Protein 1NSW (pdb70)

CATH classification: 3.40.30.10

Solvent-accessible surface area: 19352 Å² total; per-residue (Å²): 102,28,70,95,10,50,37,104,70,1,70,134,42,8,112,33,120,30,38,12,1,0,1,0,56,0,44,32,5,21,26,1,131,106,0,20,76,28,1,84,98,9,2,124,64,31,72,123,63,4,62,0,0,35,0,12,8,32,121,7,79,127,4,16,84,108,35,19,7,14,1,1,2,0,1,1,1,1,82,58,21,173,56,80,74,64,6,5,21,90,3,55,124,138,72,0,57,65,43,1,55,60,8,26,185,109,38,78,106,4,49,35,105,67,3,132,149,27,16,136,10,157,41,28,12,0,0,1,0,62,0,50,3,2,0,16,4,97,69,3,40,82,38,0,85,93,0,4,126,60,31,64,148,93,6,58,1,0,25,0,22,0,22,128,11,45,124,6,0,53,100,14,3,1,36,41,12,8,0,0,0,4,2,79,61,30,72,18,56,70,13,6,84,0,70,15,57,46,127,102,0,51,72,79,4,56,106,23,32,174,93,48,80,98,1,52,52,100,48,0,82,141,15,1,106,16,158,34,31,7,1,0,1,0,55,0,54,19,4,42,29,2,145,122,2,21,80,25,0,93,106,10,2,116,74,14,72,115,62,11,48,1,0,28,0,13,10,44,129,8,82,106,0,18,75,104,47,23,3,22,1,0,3,0,4,2,4,2,101,64,14,179,65,70,74,63,8,6,17,86,12,56,128,140,78,0,45,69,42,3,41,116,27,30,198,94,78,58,103,1,47,38,100,54,16,156,156,27,9,134,31,154,38,33,10,0,0,4,0,69,1,36,6,2,2,18,12,148,81,4,35,78,33,3,91,98,2,5,153,67,24,74,110,79,8,41,2,0,47,0,24,0,18,130,8,51,121,10,0,34,108,23,2,1,40,36,12,9,0,0,0,6,4,84,61,28,105,23,47,77,16,4,82,1,87,1,57,101,143,94,0,50,66,67,4,52,113,18,31,185

Foldseek 3Di:
DAAEDALVRPQVVLQDQAKEKEWEAAPVDDLSVVCPVQVVVVCVVQVVLYHYYYYYCVRHVVVCVVVVPDAPGKIFIGGNSHTDDIDGTRAHNVRCCVVVVPSSD/DAAEDALVCVQVVQQADAKEKEWEAEPVDPLVVVCPVQVVVLCVVQVRLHHYYYYHCVHHVPVCVVVVPDDPGKIFMGHNSHTDDIDDRRDGSVVVCVVCVPSSD/DAAEDALVCVLVCLLPPAKEKEWEAEPVDDLSVVCVVLVVVVCVVQVVHYHYYYYYCVRHVVVCVVVVPPAPGKIFMHGNSHTDDMDHTHAHNVRCCVRCVVSRD/DFEEDALVCLQVVQAADAKEKEWEAEPVDDLVVVCVVLVVVVCVVQVPLYHYYYYHCVHHVPVCVVVPPDDPTKIFMGHNSHTDDIDRRRDHNVRVCVVVVVSSD

InterPro domains:
  IPR005746 Thioredoxin [PIRSF000077] (3-102)
  IPR005746 Thioredoxin [TIGR01068] (6-102)
  IPR013766 Thioredoxin domain [PF00085] (2-101)
  IPR013766 Thioredoxin domain [PS51352] (1-105)
  IPR017937 Thioredoxin, conserved site [PS00194] (21-39)
  IPR036249 Thioredoxin-like superfamily [SSF52833] (3-104)

Radius of gyration: 23.19 Å; Cα contacts (8 Å, |Δi|>4): 820; chains: 4; bounding box: 56×46×70 Å

B-factor: mean 24.86, std 9.64, range [7.65, 56.16]

Nearest PDB structures (foldseek):
  1nw2-assembly2_F  TM=9.747E-01  e=7.896E-21  Alicyclobacillus acidocaldarius
  1nsw-assembly1_D  TM=9.763E-01  e=1.750E-20  Alicyclobacillus acidocaldarius
  1quw-assembly1_A  TM=9.307E-01  e=1.049E-19  Alicyclobacillus acidocaldarius
  6h1y-assembly2_B  TM=9.676E-01  e=6.476E-14  Escherichia coli K-12
  3tco-assembly3_C  TM=9.467E-01  e=2.840E-12  Saccharolobus solfataricus

Secondary structure (DSSP, 8-state):
--EEE-TTTHHHHHSSSS-EEEEEE-TT-HHHHHHHHHHHHHHHHSTTT-EEEEEETTT-HHHHHHTT--SSSEEEEEETTEEEEEEES---HHHHHHHTTTTT-/--EEE-TTTHHHHT-SSS-EEEEEE-TT-HHHHHHHHHHHHHHHHHTTT-EEEEEETTT-HHHHHHTT--SSSEEEEEETTEEEEEEES---HHHHHHHTHHHH-/--EEE-TTTHHHHHT-SS-EEEEEE-TT-HHHHHHHHHHHHHHHTTTTT-EEEEEETTT-HHHHHHTT--SSSEEEEEETTEEEEEEES---HHHHHHHHGGG--/--EEE-TTTHHHHTSSSS-EEEEEE-TT-HHHHHHHHHHHHHHHHTTTT-EEEEEETTT-HHHHHHTT--SSSEEEEEETTEEEEEEES---HHHHHHHTHHHH-

Organism: Alicyclobacillus acidocaldarius subsp. acidocaldarius (NCBI:txid1388)

Sequence (420 aa):
ATMTLTDANFQQAIQGDGPVLVDFWAAWCGPCRMMAPVLEEFAEAHADKVTVAKLNVDENPETTSQFGIMSIPTLILFKGGRPVKQLIGYQPKEQLEAQLADVLQATMTLTDANFQQAIQGDGPVLVDFWAAWCGPCRMMAPVLEEFAEAHADKVTVAKLNVDENPETTSQFGIMSIPTLILFKGGRPVKQLIGYQPKEQLEAQLADVLQATMTLTDANFQQAIQGDGPVLVDFWAAWCGPCRMMAPVLEEFAEAHADKVTVAKLNVDENPETTSQFGIMSIPTLILFKGGRPVKQLIGYQPKEQLEAQLADVLQATMTLTDANFQQAIQGDGPVLVDFWAAWCGPCRMMAPVLEEFAEAHADKVTVAKLNVDENPETTSQFGIMSIPTLILFKGGRPVKQLIGYQPKEQLEAQLADVLQ

Structure (mmCIF, N/CA/C/O backbone):
data_1NSW
#
_entry.id   1NSW
#
_cell.length_a   46.73
_cell.length_b   73.89
_cell.length_c   54.91
_cell.angle_alpha   90.00
_cell.angle_beta   103.79
_cell.angle_gamma   90.00
#
_symmetry.space_group_name_H-M   'P 1 21 1'
#
loop_
_entity.id
_entity.type
_entity.pdbx_description
1 polymer THIOREDOXIN
2 water water
#
loop_
_atom_site.group_PDB
_atom_site.id
_atom_site.type_symbol
_atom_site.label_atom_id
_atom_site.label_alt_id
_atom_site.label_comp_id
_atom_site.label_asym_id
_atom_site.label_entity_id
_atom_site.label_seq_id
_atom_site.pdbx_PDB_ins_code
_atom_site.Cartn_x
_atom_site.Cartn_y
_atom_site.Cartn_z
_atom_site.occupancy
_atom_site.B_iso_or_equiv
_atom_site.auth_seq_id
_atom_site.auth_comp_id
_atom_site.auth_asym_id
_atom_site.auth_atom_id
_atom_site.pdbx_PDB_model_num
ATOM 1 N N . ALA A 1 1 ? 18.610 47.104 51.209 1.00 35.86 1 ALA A N 1
ATOM 2 C CA . ALA A 1 1 ? 17.313 46.856 51.890 1.00 38.78 1 ALA A CA 1
ATOM 3 C C . ALA A 1 1 ? 16.466 46.043 50.924 1.00 39.39 1 ALA A C 1
ATOM 4 O O . ALA A 1 1 ? 15.243 46.028 50.980 1.00 42.91 1 ALA A O 1
ATOM 6 N N . THR A 1 2 ? 17.180 45.340 50.063 1.00 38.98 2 THR A N 1
ATOM 7 C CA . THR A 1 2 ? 16.613 44.535 49.006 1.00 37.57 2 THR A CA 1
ATOM 8 C C . THR A 1 2 ? 16.105 45.469 47.962 1.00 38.24 2 THR A C 1
ATOM 9 O O . THR A 1 2 ? 14.914 45.767 47.870 1.00 42.79 2 THR A O 1
ATOM 13 N N . MET A 1 3 ? 17.043 45.978 47.188 1.00 35.40 3 MET A N 1
ATOM 14 C CA . MET A 1 3 ? 16.677 46.828 46.094 1.00 33.50 3 MET A CA 1
ATOM 15 C C . MET A 1 3 ? 16.378 45.770 45.024 1.00 30.47 3 MET A C 1
ATOM 16 O O . MET A 1 3 ? 16.841 44.627 45.111 1.00 31.90 3 MET A O 1
ATOM 21 N N . THR A 1 4 ? 15.582 46.147 44.039 1.00 27.85 4 THR A N 1
ATOM 22 C CA . THR A 1 4 ? 15.168 45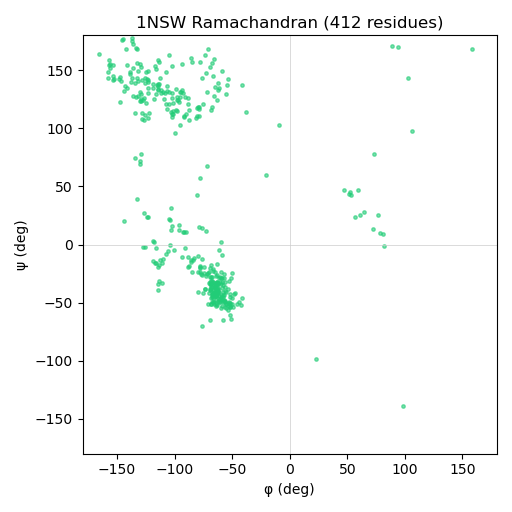.269 42.956 1.00 24.72 4 THR A CA 1
ATOM 23 C C . THR A 1 4 ? 16.026 45.507 41.720 1.00 22.98 4 THR A C 1
ATOM 24 O O . THR A 1 4 ? 16.271 46.652 41.348 1.00 19.87 4 THR A O 1
ATOM 28 N N . LEU A 1 5 ? 16.498 44.434 41.092 1.00 18.98 5 LEU A N 1
ATOM 29 C CA . LEU A 1 5 ? 17.285 44.568 39.863 1.00 18.72 5 LEU A CA 1
ATOM 30 C C . LEU A 1 5 ? 16.485 43.941 38.725 1.00 16.67 5 LEU A C 1
ATOM 31 O O . LEU A 1 5 ? 15.590 43.139 38.967 1.00 18.78 5 LEU A O 1
ATOM 36 N N . THR A 1 6 ? 16.797 44.326 37.492 1.00 16.65 6 THR A N 1
ATOM 37 C CA . THR A 1 6 ? 16.110 43.807 36.311 1.00 17.33 6 THR A CA 1
ATOM 38 C C . THR A 1 6 ? 17.141 43.521 35.254 1.00 16.66 6 THR A C 1
ATOM 39 O O . THR A 1 6 ? 18.317 43.833 35.426 1.00 15.03 6 THR A O 1
ATOM 43 N N . ASP A 1 7 ? 16.687 42.948 34.148 1.00 15.80 7 ASP A N 1
ATOM 44 C CA . ASP A 1 7 ? 17.570 42.661 33.034 1.00 17.68 7 ASP A CA 1
ATOM 45 C C . ASP A 1 7 ? 18.171 43.972 32.518 1.00 17.89 7 ASP A C 1
ATOM 46 O O . ASP A 1 7 ? 19.272 43.975 31.983 1.00 20.13 7 ASP A O 1
ATOM 51 N N . ALA A 1 8 ? 17.473 45.093 32.676 1.00 15.45 8 ALA A N 1
ATOM 52 C CA . ALA A 1 8 ? 18.045 46.351 32.178 1.00 18.80 8 ALA A CA 1
ATOM 53 C C . ALA A 1 8 ? 19.135 46.992 33.050 1.00 17.25 8 ALA A C 1
ATOM 54 O O . ALA A 1 8 ? 19.898 47.821 32.566 1.00 20.81 8 ALA A O 1
ATOM 56 N N . ASN A 1 9 ? 19.235 46.616 34.321 1.00 16.47 9 ASN A N 1
ATOM 57 C CA . ASN A 1 9 ? 20.256 47.227 35.171 1.00 16.08 9 ASN A CA 1
ATOM 58 C C . ASN A 1 9 ? 21.149 46.216 35.909 1.00 17.78 9 ASN A C 1
ATOM 59 O O . ASN A 1 9 ? 22.097 46.599 36.593 1.00 17.76 9 ASN A O 1
ATOM 64 N N . PHE A 1 10 ? 20.881 44.926 35.738 1.00 16.51 10 PHE A N 1
ATOM 65 C CA . PHE A 1 10 ? 21.654 43.911 36.450 1.00 15.27 10 PHE A CA 1
ATOM 66 C C . PHE A 1 10 ? 23.163 43.950 36.269 1.00 14.69 10 PHE A C 1
ATOM 67 O O . PHE A 1 10 ? 23.915 43.983 37.237 1.00 14.35 10 PHE A O 1
ATOM 75 N N . GLN A 1 11 ? 23.593 43.922 35.012 1.00 16.02 11 GLN A N 1
ATOM 76 C CA . GLN A 1 11 ? 25.009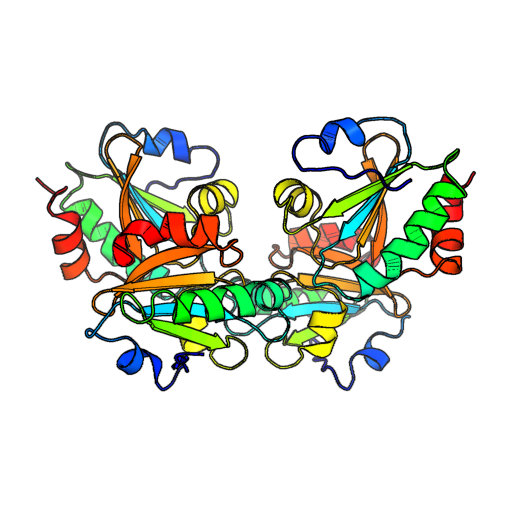 43.909 34.677 1.00 19.11 11 GLN A CA 1
ATOM 77 C C . GLN A 1 11 ? 25.860 44.973 35.357 1.00 20.28 11 GLN A C 1
ATOM 78 O O . GLN A 1 11 ? 26.897 44.643 35.934 1.00 17.67 11 GLN A O 1
ATOM 84 N N . GLN A 1 12 ? 25.461 46.242 35.296 1.00 18.08 12 GLN A N 1
ATOM 85 C CA . GLN A 1 12 ? 26.291 47.259 35.938 1.00 21.74 12 GLN A CA 1
ATOM 86 C C . GLN A 1 12 ? 26.111 47.300 37.420 1.00 19.96 12 GLN A C 1
ATOM 87 O O . GLN A 1 12 ? 26.949 47.845 38.130 1.00 23.04 12 GLN A O 1
ATOM 93 N N . ALA A 1 13 ? 25.007 46.741 37.894 1.00 17.42 13 ALA A N 1
ATOM 94 C CA . ALA A 1 13 ? 24.777 46.714 39.319 1.00 20.00 13 ALA A CA 1
ATOM 95 C C . ALA A 1 13 ? 25.862 45.841 39.929 1.00 22.77 13 ALA A C 1
ATOM 96 O O . ALA A 1 13 ? 26.454 46.195 40.940 1.00 24.56 13 ALA A O 1
ATOM 98 N N . ILE A 1 14 ? 26.128 44.701 39.300 1.00 20.96 14 ILE A N 1
ATOM 99 C CA . ILE A 1 14 ? 27.130 43.780 39.819 1.00 25.34 14 ILE A CA 1
ATOM 100 C C . ILE A 1 14 ? 28.539 44.052 39.320 1.00 26.66 14 ILE A C 1
ATOM 101 O O . ILE A 1 14 ? 29.497 43.573 39.918 1.00 29.64 14 ILE A O 1
ATOM 106 N N . GLN A 1 15 ? 28.668 44.788 38.215 1.00 31.39 15 GLN A N 1
ATOM 107 C CA . GLN A 1 15 ? 29.974 45.125 37.638 1.00 37.91 15 GLN A CA 1
ATOM 108 C C . GLN A 1 15 ? 30.603 46.141 38.553 1.00 42.10 15 GLN A C 1
ATOM 109 O O . GLN A 1 15 ? 30.775 47.326 38.208 1.00 45.24 15 GLN A O 1
ATOM 115 N N . GLY A 1 16 ? 30.949 45.698 39.753 1.00 44.59 16 GLY A N 1
ATOM 116 C CA . GLY A 1 16 ? 31.553 46.567 40.738 1.00 46.71 16 GLY A CA 1
ATOM 117 C C . GLY A 1 16 ? 32.154 45.739 41.842 1.00 48.75 16 GLY A C 1
ATOM 118 O O . GLY A 1 16 ? 31.849 44.557 41.986 1.00 48.08 16 GLY A O 1
ATOM 119 N N . ASP A 1 17 ? 33.021 46.364 42.626 1.00 49.55 17 ASP A N 1
ATOM 120 C CA . ASP A 1 17 ? 33.667 45.664 43.720 1.00 49.82 17 ASP A CA 1
ATOM 121 C C . ASP A 1 17 ? 32.578 45.272 44.715 1.00 49.52 17 ASP A C 1
ATOM 122 O O . ASP A 1 17 ? 32.594 44.177 45.289 1.00 49.16 17 ASP A O 1
ATOM 127 N N . GLY A 1 18 ? 31.620 46.180 44.872 1.00 48.28 18 GLY A N 1
ATOM 128 C CA . GLY A 1 18 ? 30.520 45.995 45.793 1.00 46.12 18 GLY A CA 1
ATOM 129 C C . GLY A 1 18 ? 29.957 44.595 45.915 1.00 42.25 18 GLY A C 1
ATOM 130 O O . GLY A 1 18 ? 29.393 44.078 44.948 1.00 44.92 18 GLY A O 1
ATOM 131 N N . PRO A 1 19 ? 30.102 43.953 47.096 1.00 36.43 19 PRO A N 1
ATOM 132 C CA . PRO A 1 19 ? 29.593 42.596 47.339 1.00 31.26 19 PRO A CA 1
ATOM 133 C C . PRO A 1 19 ? 28.077 42.679 47.212 1.00 26.00 19 PRO A C 1
ATOM 134 O O . PRO A 1 19 ? 27.433 43.475 47.896 1.00 22.74 19 PRO A O 1
ATOM 138 N N . VAL A 1 20 ? 27.503 41.864 46.338 1.00 23.43 20 VAL A N 1
ATOM 139 C CA . VAL A 1 20 ? 26.068 41.902 46.145 1.00 20.31 20 VAL A CA 1
ATOM 140 C C . VAL A 1 20 ? 25.465 40.515 46.245 1.00 18.05 20 VAL A C 1
ATOM 141 O O . VAL A 1 20 ? 25.878 39.619 45.538 1.00 18.10 20 VAL A O 1
ATOM 145 N N . LEU A 1 21 ? 24.502 40.341 47.137 1.00 15.79 21 LEU A N 1
ATOM 146 C CA . LEU A 1 21 ? 23.833 39.046 47.285 1.00 14.40 21 LEU A CA 1
ATOM 147 C C . LEU A 1 21 ? 22.525 39.155 46.506 1.00 12.92 21 LEU A C 1
ATOM 148 O O . LEU A 1 21 ? 21.658 39.939 46.861 1.00 19.12 21 LEU A O 1
ATOM 153 N N . VAL A 1 22 ? 22.391 38.352 45.454 1.00 13.99 22 VAL A N 1
ATOM 154 C CA . VAL A 1 22 ? 21.221 38.378 44.597 1.00 14.48 22 VAL A CA 1
ATOM 155 C C . VAL A 1 22 ? 20.258 37.232 44.872 1.00 13.38 22 VAL A C 1
ATOM 156 O O . VAL A 1 22 ? 20.650 36.072 44.839 1.00 14.20 22 VAL A O 1
ATOM 160 N N . ASP A 1 23 ? 19.001 37.577 45.113 1.00 9.48 23 ASP A N 1
ATOM 161 C CA . ASP A 1 23 ? 17.957 36.586 45.409 1.00 12.76 23 ASP A CA 1
ATOM 162 C C . ASP A 1 23 ? 17.094 36.367 44.158 1.00 14.27 23 ASP A C 1
ATOM 163 O O . ASP A 1 23 ? 16.373 37.264 43.737 1.00 12.91 23 ASP A O 1
ATOM 168 N N . PHE A 1 24 ? 17.234 35.187 43.556 1.00 13.47 24 PHE A N 1
ATOM 169 C CA . PHE A 1 24 ? 16.499 34.775 42.363 1.00 13.13 24 PHE A CA 1
ATOM 170 C C . PHE A 1 24 ? 15.212 34.154 42.894 1.00 15.93 24 PHE A C 1
ATOM 171 O O . PHE A 1 24 ? 15.251 33.115 43.561 1.00 15.49 24 PHE A O 1
ATOM 179 N N . TRP A 1 25 ? 14.086 34.791 42.571 1.00 13.02 25 TRP A N 1
ATOM 180 C CA . TRP A 1 25 ? 12.782 34.379 43.077 1.00 15.12 25 TRP A CA 1
ATOM 181 C C . TRP A 1 25 ? 11.620 34.576 42.099 1.00 13.36 25 TRP A C 1
ATOM 182 O O . TRP A 1 25 ? 11.771 35.116 41.004 1.00 16.35 25 TRP A O 1
ATOM 193 N N . ALA A 1 26 ? 10.449 34.125 42.524 1.00 12.14 26 ALA A N 1
ATOM 194 C CA . ALA A 1 26 ? 9.224 34.282 41.754 1.00 15.33 26 ALA A CA 1
ATOM 195 C C . ALA A 1 26 ? 8.089 34.201 42.767 1.00 15.99 26 ALA A C 1
ATOM 196 O O . ALA A 1 26 ? 8.220 33.550 43.815 1.00 16.04 26 ALA A O 1
ATOM 198 N N . ALA A 1 27 ? 6.976 34.854 42.453 1.00 15.74 27 ALA A N 1
ATOM 199 C CA . ALA A 1 27 ? 5.847 34.877 43.366 1.00 17.68 27 ALA A CA 1
ATOM 200 C C . ALA A 1 27 ? 5.222 33.499 43.605 1.00 18.28 27 ALA A C 1
ATOM 201 O O . ALA A 1 27 ? 4.656 33.249 44.669 1.00 18.25 27 ALA A O 1
ATOM 203 N N . TRP A 1 28 ? 5.348 32.596 42.634 1.00 16.67 28 TRP A N 1
ATOM 204 C CA . TRP A 1 28 ? 4.757 31.267 42.771 1.00 15.05 28 TRP A CA 1
ATOM 205 C C . TRP A 1 28 ? 5.554 30.301 43.620 1.00 17.42 28 TRP A C 1
ATOM 206 O O . TRP A 1 28 ? 5.082 29.217 43.953 1.00 15.37 28 TRP A O 1
ATOM 217 N N . CYS A 1 29 ? 6.773 30.692 43.961 1.00 16.89 29 CYS A N 1
ATOM 218 C CA . CYS A 1 29 ? 7.667 29.836 44.723 1.00 15.86 29 CYS A CA 1
ATOM 219 C C . CYS A 1 29 ? 7.534 30.072 46.235 1.00 18.39 29 CYS A C 1
ATOM 220 O O . CYS A 1 29 ? 7.912 31.130 46.731 1.00 17.22 29 CYS A O 1
ATOM 223 N N . GLY A 1 30 ? 6.969 29.092 46.951 1.00 16.21 30 GLY A N 1
ATOM 224 C CA . GLY A 1 30 ? 6.780 29.223 48.389 1.00 16.34 30 GLY A CA 1
ATOM 225 C C . GLY A 1 30 ? 8.036 29.511 49.209 1.00 14.74 30 GLY A C 1
ATOM 226 O O . GLY A 1 30 ? 8.071 30.477 49.977 1.00 17.47 30 GLY A O 1
ATOM 227 N N . PRO A 1 31 ? 9.082 28.690 49.077 1.00 16.15 31 PRO A N 1
ATOM 228 C CA . PRO A 1 31 ? 10.321 28.903 49.832 1.00 17.72 31 PRO A CA 1
ATOM 229 C C . PRO A 1 31 ? 10.919 30.273 49.535 1.00 17.86 31 PRO A C 1
ATOM 230 O O . PRO A 1 31 ? 11.599 30.868 50.379 1.00 19.27 31 PRO A O 1
ATOM 234 N N . CYS A 1 32 ? 10.664 30.776 48.329 1.00 16.29 32 CYS A N 1
ATOM 235 C CA . CYS A 1 32 ? 11.173 32.084 47.939 1.00 14.25 32 CYS A CA 1
ATOM 236 C C . CYS A 1 32 ? 10.477 33.158 48.769 1.00 16.16 32 CYS A C 1
ATOM 237 O O . CYS A 1 32 ? 11.102 34.110 49.224 1.00 20.42 32 CYS A O 1
ATOM 240 N N . ARG A 1 33 ? 9.167 33.009 48.942 1.00 19.56 33 ARG A N 1
ATOM 241 C CA . ARG A 1 33 ? 8.398 33.963 49.719 1.00 20.00 33 ARG A CA 1
ATOM 242 C C . ARG A 1 33 ? 8.802 33.827 51.192 1.00 23.12 33 ARG A C 1
ATOM 243 O O . ARG A 1 33 ? 8.822 34.809 51.926 1.00 25.59 33 ARG A O 1
ATOM 251 N N . MET A 1 34 ? 9.126 32.607 51.609 1.00 25.73 34 MET A N 1
ATOM 252 C CA . MET A 1 34 ? 9.545 32.340 52.988 1.00 27.01 34 MET A CA 1
ATOM 253 C C . MET A 1 34 ? 10.865 33.080 53.276 1.00 27.45 34 MET A C 1
ATOM 254 O O . MET A 1 34 ? 11.114 33.545 54.390 1.00 28.30 34 MET A O 1
ATOM 259 N N . MET A 1 35 ? 11.718 33.192 52.269 1.00 24.61 35 MET A N 1
ATOM 260 C CA . MET A 1 35 ? 12.993 33.860 52.487 1.00 22.02 35 MET A CA 1
ATOM 261 C C . MET A 1 35 ? 12.995 35.394 52.331 1.00 21.72 35 MET A C 1
ATOM 262 O O . MET A 1 35 ? 13.949 36.050 52.760 1.00 20.70 35 MET A O 1
ATOM 267 N N . ALA A 1 36 ? 11.942 35.972 51.754 1.00 18.44 36 ALA A N 1
ATOM 268 C CA . ALA A 1 36 ? 11.887 37.417 51.556 1.00 19.57 36 ALA A CA 1
ATOM 269 C C . ALA A 1 36 ? 12.065 38.191 52.872 1.00 19.83 36 ALA A C 1
ATOM 270 O O . ALA A 1 36 ? 12.893 39.093 52.927 1.00 18.37 36 ALA A O 1
ATOM 272 N N . PRO A 1 37 ? 11.316 37.829 53.942 1.00 20.25 37 PRO A N 1
ATOM 273 C CA . PRO A 1 37 ? 11.433 38.520 55.238 1.00 21.15 37 PRO A CA 1
ATOM 274 C C . PRO A 1 37 ? 12.793 38.340 55.880 1.00 22.05 37 PRO A C 1
ATOM 275 O O . PRO A 1 37 ? 13.302 39.241 56.552 1.00 25.63 37 PRO A O 1
ATOM 279 N N . VAL A 1 38 ? 13.361 37.150 55.710 1.00 20.16 38 VAL A N 1
ATOM 280 C CA . VAL A 1 38 ? 14.677 36.861 56.280 1.00 20.34 38 VAL A CA 1
ATOM 281 C C . VAL A 1 38 ? 15.712 37.755 55.626 1.00 22.34 38 VAL A C 1
ATOM 282 O O . VAL A 1 38 ? 16.522 38.394 56.298 1.00 22.17 38 VAL A O 1
ATOM 286 N N . LEU A 1 39 ? 15.674 37.811 54.303 1.00 18.86 39 LEU A N 1
ATOM 287 C CA . LEU A 1 39 ? 16.595 38.637 53.554 1.00 19.70 39 LEU A CA 1
ATOM 288 C C . LEU A 1 39 ? 16.429 40.123 53.872 1.00 21.79 39 LEU A C 1
ATOM 289 O O . LEU A 1 39 ? 17.413 40.852 53.948 1.00 23.10 39 LEU A O 1
ATOM 294 N N . GLU A 1 40 ? 15.188 40.568 54.029 1.00 23.52 40 GLU A N 1
ATOM 295 C CA . GLU A 1 40 ? 14.947 41.977 54.334 1.00 25.84 40 GLU A CA 1
ATOM 296 C C . GLU A 1 40 ? 15.659 42.309 55.650 1.00 25.90 40 GLU A C 1
ATOM 297 O O . GLU A 1 40 ? 16.395 43.300 55.751 1.00 28.52 40 GLU A O 1
ATOM 303 N N . GLU A 1 41 ? 15.474 41.455 56.649 1.00 25.67 41 GLU A N 1
ATOM 304 C CA . GLU A 1 41 ? 16.113 41.651 57.946 1.00 26.20 41 GLU A CA 1
ATOM 305 C C . GLU A 1 41 ? 17.635 41.544 57.786 1.00 25.42 41 GLU A C 1
ATOM 306 O O . GLU A 1 41 ? 18.381 42.328 58.367 1.00 23.24 41 GLU A O 1
ATOM 312 N N . PHE A 1 42 ? 18.095 40.603 56.962 1.00 24.91 42 PHE A N 1
ATOM 313 C CA . PHE A 1 42 ? 19.529 40.417 56.716 1.00 23.50 42 PHE A CA 1
ATOM 314 C C . PHE A 1 42 ? 20.165 41.633 56.043 1.00 25.64 42 PHE A C 1
ATOM 315 O O . PHE A 1 42 ? 21.251 42.056 56.412 1.00 24.20 42 PHE A O 1
ATOM 323 N N . ALA A 1 43 ? 19.497 42.173 55.033 1.00 25.22 43 ALA A N 1
ATOM 324 C CA . ALA A 1 43 ? 20.028 43.330 54.318 1.00 26.20 43 ALA A CA 1
ATOM 325 C C . ALA A 1 43 ? 20.214 44.493 55.295 1.00 27.66 43 ALA A C 1
ATOM 326 O O . ALA A 1 43 ? 21.233 45.195 55.272 1.00 27.63 43 ALA A O 1
ATOM 328 N N . GLU A 1 44 ? 19.213 44.676 56.149 1.00 26.05 44 GLU A N 1
ATOM 329 C CA . GLU A 1 44 ? 19.220 45.728 57.140 1.00 32.71 44 GLU A CA 1
ATOM 330 C C . GLU A 1 44 ? 20.350 45.572 58.143 1.00 33.54 44 GLU A C 1
ATOM 331 O O . GLU A 1 44 ? 21.002 46.541 58.512 1.00 35.71 44 GLU A O 1
ATOM 337 N N . ALA A 1 45 ? 20.594 44.328 58.560 1.00 35.09 45 ALA A N 1
ATOM 338 C CA . ALA A 1 45 ? 21.620 44.027 59.557 1.00 35.91 45 ALA A CA 1
ATOM 339 C C . ALA A 1 45 ? 23.070 44.009 59.082 1.00 36.37 45 ALA A C 1
ATOM 340 O O . ALA A 1 45 ? 23.979 44.203 59.886 1.00 36.04 45 ALA A O 1
ATOM 342 N N . HIS A 1 46 ? 23.295 43.780 57.793 1.00 36.19 46 HIS A N 1
ATOM 343 C CA . HIS A 1 46 ? 24.661 43.731 57.266 1.00 35.98 46 HIS A CA 1
ATOM 344 C C . HIS A 1 46 ? 24.861 44.677 56.072 1.00 35.50 46 HIS A C 1
ATOM 345 O O . HIS A 1 46 ? 25.717 44.447 55.212 1.00 34.95 46 HIS A O 1
ATOM 352 N N . ALA A 1 47 ? 24.069 45.743 56.036 1.00 35.88 47 ALA A N 1
ATOM 353 C CA . ALA A 1 47 ? 24.139 46.723 54.958 1.00 35.88 47 ALA A CA 1
ATOM 354 C C . ALA A 1 47 ? 25.548 47.251 54.688 1.00 37.65 47 ALA A C 1
ATOM 355 O O . ALA A 1 47 ? 25.869 47.621 53.563 1.00 39.30 47 ALA A O 1
ATOM 357 N N . ASP A 1 48 ? 26.387 47.279 55.714 1.00 37.26 48 ASP A N 1
ATOM 358 C CA . ASP A 1 48 ? 27.748 47.777 55.571 1.00 37.21 48 ASP A CA 1
ATOM 359 C C . ASP A 1 48 ? 28.703 46.783 54.904 1.00 36.85 48 ASP A C 1
ATOM 360 O O . ASP A 1 48 ? 29.763 47.176 54.401 1.00 36.41 48 ASP A O 1
ATOM 365 N N . LYS A 1 49 ? 28.341 45.501 54.908 1.00 31.50 49 LYS A N 1
ATOM 366 C CA . LYS A 1 49 ? 29.189 44.476 54.311 1.00 31.19 49 LYS A CA 1
ATOM 367 C C . LYS A 1 49 ? 28.644 43.830 53.037 1.00 29.60 49 LYS A C 1
ATOM 368 O O . LYS A 1 49 ? 29.392 43.197 52.288 1.00 31.64 49 LYS A O 1
ATOM 374 N N . VAL A 1 50 ? 27.355 44.003 52.774 1.00 27.98 50 VAL A N 1
ATOM 375 C CA . VAL A 1 50 ? 26.774 43.430 51.568 1.00 28.39 50 VAL A CA 1
ATOM 376 C C . VAL A 1 50 ? 25.490 44.150 51.174 1.00 24.77 50 VAL A C 1
ATOM 377 O O . VAL A 1 50 ? 24.773 44.654 52.034 1.00 30.29 50 VAL A O 1
ATOM 381 N N . THR A 1 51 ? 25.212 44.218 49.873 1.00 25.30 51 THR A N 1
ATOM 382 C CA . THR A 1 51 ? 23.969 44.829 49.388 1.00 21.13 51 THR A CA 1
ATOM 383 C C . THR A 1 51 ? 23.093 43.694 48.861 1.00 20.82 51 THR A C 1
ATOM 384 O O . THR A 1 51 ? 23.524 42.934 47.993 1.00 20.87 51 THR A O 1
ATOM 388 N N . VAL A 1 52 ? 21.865 43.592 49.357 1.00 18.98 52 VAL A N 1
ATOM 389 C CA . VAL A 1 52 ? 20.972 42.518 48.929 1.00 19.21 52 VAL A CA 1
ATOM 390 C C . VAL A 1 52 ? 20.024 42.976 47.808 1.00 17.43 52 VAL A C 1
ATOM 391 O O . VAL A 1 52 ? 19.285 43.950 47.956 1.00 20.22 52 VAL A O 1
ATOM 395 N N . ALA A 1 53 ? 20.078 42.280 46.675 1.00 15.67 53 ALA A N 1
ATOM 396 C CA . ALA A 1 53 ? 19.231 42.593 45.518 1.00 17.73 53 ALA A CA 1
ATOM 397 C C . ALA A 1 53 ? 18.273 41.434 45.219 1.00 18.63 53 ALA A C 1
ATOM 398 O O . ALA A 1 53 ? 18.591 40.273 45.481 1.00 19.99 53 ALA A O 1
ATOM 400 N N . LYS A 1 54 ? 17.110 41.752 44.662 1.00 15.14 54 LYS A N 1
ATOM 401 C CA . LYS A 1 54 ? 16.141 40.734 44.281 1.00 19.32 54 LYS A CA 1
ATOM 402 C C . LYS A 1 54 ? 16.000 40.732 42.759 1.00 16.77 54 LYS A C 1
ATOM 403 O O . LYS A 1 54 ? 15.910 41.785 42.134 1.00 16.20 54 LYS A O 1
ATOM 409 N N . LEU A 1 55 ? 15.977 39.542 42.173 1.00 13.95 55 LEU A N 1
ATOM 410 C CA . LEU A 1 55 ? 15.840 39.398 40.734 1.00 12.88 55 LEU A CA 1
ATOM 411 C C . LEU A 1 55 ? 14.688 38.429 40.499 1.00 12.39 55 LEU A C 1
ATOM 412 O O . LEU A 1 55 ? 14.808 37.234 40.756 1.00 12.60 55 LEU A O 1
ATOM 417 N N . ASN A 1 56 ? 13.563 38.940 40.020 1.00 14.28 56 ASN A N 1
ATOM 418 C CA . ASN A 1 56 ? 12.415 38.058 39.770 1.00 14.85 56 ASN A CA 1
ATOM 419 C C . ASN A 1 56 ? 12.650 37.309 38.445 1.00 13.28 56 ASN A C 1
ATOM 420 O O . ASN A 1 56 ? 12.768 37.932 37.387 1.00 13.07 56 ASN A O 1
ATOM 425 N N . VAL A 1 57 ? 12.733 35.974 38.481 1.00 14.80 57 VAL A N 1
ATOM 426 C CA . VAL A 1 57 ? 13.037 35.235 37.247 1.00 13.73 57 VAL A CA 1
ATOM 427 C C . VAL A 1 57 ? 12.006 35.233 36.118 1.00 11.95 57 VAL A C 1
ATOM 428 O O . VAL A 1 57 ? 12.388 35.175 34.944 1.00 15.15 57 VAL A O 1
ATOM 432 N N . ASP A 1 58 ? 10.723 35.291 36.454 1.00 13.84 58 ASP A N 1
ATOM 433 C CA . ASP A 1 58 ? 9.666 35.325 35.453 1.00 16.79 58 ASP A CA 1
ATOM 434 C C . ASP A 1 58 ? 9.746 36.612 34.639 1.00 19.71 58 ASP A C 1
ATOM 435 O O . ASP A 1 58 ? 9.508 36.603 33.437 1.00 18.66 58 ASP A O 1
ATOM 440 N N . GLU A 1 59 ? 10.103 37.708 35.306 1.00 19.32 59 GLU A N 1
ATOM 441 C CA . GLU A 1 59 ? 10.169 39.032 34.669 1.00 20.79 59 GLU A CA 1
ATOM 442 C C . GLU A 1 59 ? 11.486 39.380 34.006 1.00 20.40 59 GLU A C 1
ATOM 443 O O . GLU A 1 59 ? 11.553 40.301 33.179 1.00 17.39 59 GLU A O 1
ATOM 449 N N . ASN A 1 60 ? 12.530 38.654 34.384 1.00 16.39 60 ASN A N 1
ATOM 450 C CA . ASN A 1 60 ? 13.867 38.917 33.874 1.00 16.74 60 ASN A CA 1
ATOM 451 C C . ASN A 1 60 ? 14.474 37.633 33.347 1.00 21.06 60 ASN A C 1
ATOM 452 O O . ASN A 1 60 ? 15.310 37.010 33.983 1.00 14.59 60 ASN A O 1
ATOM 457 N N . PRO A 1 61 ? 14.053 37.226 32.149 1.00 21.84 61 PRO A N 1
ATOM 458 C CA . PRO A 1 61 ? 14.599 35.986 31.600 1.00 24.10 61 PRO A CA 1
ATOM 459 C C . PRO A 1 61 ? 16.059 36.015 31.196 1.00 24.14 61 PRO A C 1
ATOM 460 O O . PRO A 1 61 ? 16.718 34.980 31.229 1.00 21.04 61 PRO A O 1
ATOM 464 N N . GLU A 1 62 ? 16.581 37.185 30.826 1.00 21.39 62 GLU A N 1
ATOM 465 C CA . GLU A 1 62 ? 17.976 37.266 30.399 1.00 21.94 62 GLU A CA 1
ATOM 466 C C . GLU A 1 62 ? 18.964 36.957 31.507 1.00 22.72 62 GLU A C 1
ATOM 467 O O . GLU A 1 62 ? 19.877 36.154 31.341 1.00 18.32 62 GLU A O 1
ATOM 473 N N . THR A 1 63 ? 18.777 37.605 32.645 1.00 18.32 63 THR A N 1
ATOM 474 C CA . THR A 1 63 ? 19.660 37.395 33.762 1.00 16.48 63 THR A CA 1
ATOM 475 C C . THR A 1 63 ? 19.554 35.946 34.252 1.00 17.26 63 THR A C 1
ATOM 476 O O . THR A 1 63 ? 20.569 35.303 34.561 1.00 16.04 63 THR A O 1
ATOM 480 N N . THR A 1 64 ? 18.331 35.431 34.285 1.00 15.34 64 THR A N 1
ATOM 481 C CA . THR A 1 64 ? 18.089 34.068 34.753 1.00 15.61 64 THR A CA 1
ATOM 482 C C . THR A 1 64 ? 18.882 33.047 33.926 1.00 17.84 64 THR A C 1
ATOM 483 O O . THR A 1 64 ? 19.499 32.131 34.479 1.00 18.89 64 THR A O 1
ATOM 487 N N . SER A 1 65 ? 18.861 33.212 32.606 1.00 19.93 65 SER A N 1
ATOM 488 C CA . SER A 1 65 ? 19.599 32.329 31.691 1.00 21.28 65 SER A CA 1
ATOM 489 C C . SER A 1 65 ? 21.103 32.503 31.822 1.00 22.37 65 SER A C 1
ATOM 490 O O . SER A 1 65 ? 21.845 31.529 31.967 1.00 21.92 65 SER A O 1
ATOM 493 N N . GLN A 1 66 ? 21.559 33.753 31.750 1.00 22.54 66 GLN A N 1
ATOM 494 C CA . GLN A 1 66 ? 22.982 34.050 31.861 1.00 22.58 66 GLN A CA 1
ATOM 495 C C . GLN A 1 66 ? 23.585 33.337 33.055 1.00 21.75 66 GLN A C 1
ATOM 496 O O . GLN A 1 66 ? 24.687 32.811 32.969 1.00 19.55 66 GLN A O 1
ATOM 502 N N . PHE A 1 67 ? 22.882 33.330 34.188 1.00 16.26 67 PHE A N 1
ATOM 503 C CA . PHE A 1 67 ? 23.445 32.662 35.334 1.00 19.79 67 PHE A CA 1
ATOM 504 C C . PHE A 1 67 ? 22.999 31.231 35.587 1.00 18.81 67 PHE A C 1
ATOM 505 O O . PHE A 1 67 ? 23.216 30.700 36.670 1.00 22.16 67 PHE A O 1
ATOM 513 N N . GLY A 1 68 ? 22.411 30.616 34.561 1.00 17.99 68 GLY A N 1
ATOM 514 C CA . GLY A 1 68 ? 21.959 29.230 34.631 1.00 18.35 68 GLY A CA 1
ATOM 515 C C . GLY A 1 68 ? 21.154 28.838 35.853 1.00 19.17 68 GLY A C 1
ATOM 516 O O . GLY A 1 68 ? 21.390 27.794 36.472 1.00 18.73 68 GLY A O 1
ATOM 517 N N . ILE A 1 69 ? 20.180 29.671 36.183 1.00 16.49 69 ILE A N 1
ATOM 518 C CA . ILE A 1 69 ? 19.320 29.457 37.335 1.00 16.28 69 ILE A CA 1
ATOM 519 C C . ILE A 1 69 ? 18.295 28.424 36.921 1.00 18.17 69 ILE A C 1
ATOM 520 O O . ILE A 1 69 ? 17.508 28.675 36.028 1.00 18.85 69 ILE A O 1
ATOM 525 N N . MET A 1 70 ? 18.305 27.264 37.568 1.00 15.74 70 MET A N 1
ATOM 526 C CA . MET A 1 70 ? 17.363 26.205 37.222 1.00 16.51 70 MET A CA 1
ATOM 527 C C . MET A 1 70 ? 16.465 25.859 38.391 1.00 17.87 70 MET A C 1
ATOM 528 O O . MET A 1 70 ? 15.461 25.170 38.227 1.00 16.99 70 MET A O 1
ATOM 533 N N . SER A 1 71 ? 16.839 26.330 39.574 1.00 16.82 71 SER A N 1
ATOM 534 C CA . SER A 1 71 ? 16.121 26.000 40.800 1.00 15.38 71 SER A CA 1
ATOM 535 C C . SER A 1 71 ? 15.958 27.262 41.632 1.00 15.08 71 SER A C 1
ATOM 536 O O . SER A 1 71 ? 16.927 27.966 41.854 1.00 15.45 71 SER A O 1
ATOM 539 N N . ILE A 1 72 ? 14.748 27.588 42.056 1.00 14.70 72 ILE A N 1
ATOM 540 C CA . ILE A 1 72 ? 14.634 28.756 42.923 1.00 14.15 72 ILE A CA 1
ATOM 541 C C . ILE A 1 72 ? 13.963 28.299 44.215 1.00 16.29 72 ILE A C 1
ATOM 542 O O . ILE A 1 72 ? 13.167 27.350 44.209 1.00 15.03 72 ILE A O 1
ATOM 547 N N . PRO A 1 73 ? 14.287 28.951 45.352 1.00 15.20 73 PRO A N 1
ATOM 548 C CA . PRO A 1 73 ? 15.208 30.079 45.480 1.00 14.25 73 PRO A CA 1
ATOM 549 C C . PRO A 1 73 ? 16.686 29.741 45.329 1.00 16.62 73 PRO A C 1
ATOM 550 O O . PRO A 1 73 ? 17.131 28.647 45.680 1.00 15.76 73 PRO A O 1
ATOM 554 N N . THR A 1 74 ? 17.431 30.695 44.785 1.00 15.24 74 THR A N 1
ATOM 555 C CA . THR A 1 74 ? 18.879 30.566 44.656 1.00 15.78 74 THR A CA 1
ATOM 556 C C . THR A 1 74 ? 19.415 31.936 45.032 1.00 14.11 74 THR A C 1
ATOM 557 O O . THR A 1 74 ? 18.821 32.943 44.701 1.00 14.21 74 THR A O 1
ATOM 561 N N . LEU A 1 75 ? 20.509 31.952 45.770 1.00 13.11 75 LEU A N 1
ATOM 562 C CA . LEU A 1 75 ? 21.142 33.189 46.147 1.00 14.29 75 LEU A CA 1
ATOM 563 C C . LEU A 1 75 ? 22.519 33.059 45.508 1.00 14.23 75 LEU A C 1
ATOM 564 O O . LEU A 1 75 ? 23.109 31.975 45.513 1.00 16.12 75 LEU A O 1
ATOM 569 N N . ILE A 1 76 ? 23.001 34.143 44.911 1.00 16.90 76 ILE A N 1
ATOM 570 C CA . ILE A 1 76 ? 24.344 34.168 44.327 1.00 15.64 76 ILE A CA 1
ATOM 571 C C . ILE A 1 76 ? 25.024 35.423 44.908 1.00 20.11 76 ILE A C 1
ATOM 572 O O . ILE A 1 76 ? 24.480 36.531 44.822 1.00 16.43 76 ILE A O 1
ATOM 577 N N . LEU A 1 77 ? 26.192 35.242 45.526 1.00 21.13 77 LEU A N 1
ATOM 578 C CA . LEU A 1 77 ? 26.946 36.363 46.074 1.00 21.83 77 LEU A CA 1
ATOM 579 C C . LEU A 1 77 ? 28.003 36.742 45.052 1.00 22.14 77 LEU A C 1
ATOM 580 O O . LEU A 1 77 ? 28.815 35.908 44.645 1.00 24.83 77 LEU A O 1
ATOM 585 N N . PHE A 1 78 ? 27.987 38.008 44.656 1.00 23.24 78 PHE A N 1
ATOM 586 C CA . PHE A 1 78 ? 28.920 38.537 43.677 1.00 20.81 78 PHE A CA 1
ATOM 587 C C . PHE A 1 78 ? 29.931 39.401 44.392 1.00 26.67 78 PHE A C 1
ATOM 588 O O . PHE A 1 78 ? 29.571 40.178 45.271 1.00 25.13 78 PHE A O 1
ATOM 596 N N . LYS A 1 79 ? 31.197 39.237 44.020 1.00 29.56 79 LYS A N 1
ATOM 597 C CA . LYS A 1 79 ? 32.286 40.029 44.572 1.00 33.06 79 LYS A CA 1
ATOM 598 C C . LYS A 1 79 ? 33.208 40.296 43.390 1.00 32.61 79 LYS A C 1
ATOM 599 O O . LYS A 1 79 ? 33.489 39.392 42.601 1.00 32.34 79 LYS A O 1
ATOM 605 N N . GLY A 1 80 ? 33.662 41.538 43.256 1.00 32.55 80 GLY A N 1
ATOM 606 C CA . GLY A 1 80 ? 34.526 41.883 42.142 1.00 32.14 80 GLY A CA 1
ATOM 607 C C . GLY A 1 80 ? 33.848 41.664 40.803 1.00 32.16 80 GLY A C 1
ATOM 608 O O . GLY A 1 80 ? 34.514 41.441 39.797 1.00 31.30 80 GLY A O 1
ATOM 609 N N . GLY A 1 81 ? 32.518 41.721 40.781 1.00 32.31 81 GLY A N 1
ATOM 610 C CA . GLY A 1 81 ? 31.794 41.527 39.533 1.00 29.58 81 GLY A CA 1
ATOM 611 C C . GLY A 1 81 ? 31.644 40.083 39.070 1.00 30.77 81 GLY A C 1
ATOM 612 O O . GLY A 1 81 ? 31.217 39.837 37.941 1.00 29.47 81 GLY A O 1
ATOM 613 N N . ARG A 1 82 ? 32.001 39.127 39.924 1.00 27.49 82 ARG A N 1
ATOM 614 C CA . ARG A 1 82 ? 31.890 37.707 39.578 1.00 29.69 82 ARG A CA 1
ATOM 615 C C . ARG A 1 82 ? 31.220 36.906 40.686 1.00 28.41 82 ARG A C 1
ATOM 616 O O . ARG A 1 82 ? 31.437 37.161 41.869 1.00 28.99 82 ARG A O 1
ATOM 624 N N . PRO A 1 83 ? 30.401 35.913 40.314 1.00 30.66 83 PRO A N 1
ATOM 625 C CA . PRO A 1 83 ? 29.729 35.097 41.331 1.00 32.70 83 PRO A CA 1
ATOM 626 C C . PRO A 1 83 ? 30.781 34.296 42.095 1.00 33.94 83 PRO A C 1
ATOM 627 O O . PRO A 1 83 ? 31.621 33.632 41.488 1.00 40.32 83 PRO A O 1
ATOM 631 N N . VAL A 1 84 ? 30.764 34.367 43.420 1.00 33.86 84 VAL A N 1
ATOM 632 C CA . VAL A 1 84 ? 31.742 33.626 44.198 1.00 33.00 84 VAL A CA 1
ATOM 633 C C . VAL A 1 84 ? 31.083 32.540 45.048 1.00 32.39 84 VAL A C 1
ATOM 634 O O . VAL A 1 84 ? 31.731 31.582 45.475 1.00 30.62 84 VAL A O 1
ATOM 638 N N . LYS A 1 85 ? 29.785 32.671 45.278 1.00 26.81 85 LYS A N 1
ATOM 639 C CA . LYS A 1 85 ? 29.092 31.663 46.060 1.00 25.21 85 LYS A CA 1
ATOM 640 C C . LYS A 1 85 ? 27.627 31.592 45.704 1.00 25.96 85 LYS A C 1
ATOM 641 O O . LYS A 1 85 ? 27.001 32.623 45.448 1.00 24.17 85 LYS A O 1
ATOM 647 N N . GLN A 1 86 ? 27.096 30.371 45.671 1.00 23.16 86 GLN A N 1
ATOM 648 C CA . GLN A 1 86 ? 25.681 30.143 45.391 1.00 23.06 86 GLN A CA 1
ATOM 649 C C . GLN A 1 86 ? 25.058 29.375 46.540 1.00 21.83 86 GLN A C 1
ATOM 650 O O . GLN A 1 86 ? 25.678 28.466 47.083 1.00 22.12 86 GLN A O 1
ATOM 656 N N . LEU A 1 87 ? 23.841 29.733 46.921 1.00 19.51 87 LEU A N 1
ATOM 657 C CA . LEU A 1 87 ? 23.157 28.993 47.972 1.00 19.18 87 LEU A CA 1
ATOM 658 C C . LEU A 1 87 ? 21.832 28.554 47.392 1.00 19.96 87 LEU A C 1
ATOM 659 O O . LEU A 1 87 ? 21.033 29.382 46.957 1.00 21.02 87 LEU A O 1
ATOM 664 N N . ILE A 1 88 ? 21.592 27.251 47.380 1.00 19.11 88 ILE A N 1
ATOM 665 C CA . ILE A 1 88 ? 20.354 26.742 46.819 1.00 15.73 88 ILE A CA 1
ATOM 666 C C . ILE A 1 88 ? 19.338 26.357 47.889 1.00 16.90 88 ILE A C 1
ATOM 667 O O . ILE A 1 88 ? 19.666 25.660 48.847 1.00 15.01 88 ILE A O 1
ATOM 672 N N . GLY A 1 89 ? 18.108 26.842 47.732 1.00 17.56 89 GLY A N 1
ATOM 673 C CA . GLY A 1 89 ? 17.056 26.521 48.681 1.00 18.70 89 GLY A CA 1
ATOM 674 C C . GLY A 1 89 ? 16.874 27.527 49.802 1.00 18.64 89 GLY A C 1
ATOM 675 O O . GLY A 1 89 ? 17.688 28.434 50.000 1.00 18.99 89 GLY A O 1
ATOM 676 N N . TYR A 1 90 ? 15.793 27.352 50.546 1.00 16.21 90 TYR A N 1
ATOM 677 C CA . TYR A 1 90 ? 15.466 28.227 51.662 1.00 20.97 90 TYR A CA 1
ATOM 678 C C . TYR A 1 90 ? 16.618 28.287 52.652 1.00 17.57 90 TYR A C 1
ATOM 679 O O . TYR A 1 90 ? 17.113 27.248 53.075 1.00 18.99 90 TYR A O 1
ATOM 688 N N . GLN A 1 91 ? 17.043 29.491 53.035 1.00 17.55 91 GLN A N 1
ATOM 689 C CA . GLN A 1 91 ? 18.137 29.618 54.005 1.00 19.61 91 GLN A CA 1
ATOM 690 C C . GLN A 1 91 ? 17.652 30.418 55.213 1.00 18.35 91 GLN A C 1
ATOM 691 O O . GLN A 1 91 ? 17.328 31.597 55.088 1.00 20.01 91 GLN A O 1
ATOM 697 N N . PRO A 1 92 ? 17.555 29.778 56.392 1.00 19.50 92 PRO A N 1
ATOM 698 C CA . PRO A 1 92 ? 17.107 30.529 57.571 1.00 19.93 92 PRO A CA 1
ATOM 699 C C . PRO A 1 92 ? 18.218 31.483 57.984 1.00 21.67 92 PRO A C 1
ATOM 700 O O . PRO A 1 92 ? 19.339 31.379 57.486 1.00 20.60 92 PRO A O 1
ATOM 704 N N . LYS A 1 93 ? 17.901 32.416 58.877 1.00 22.19 93 LYS A N 1
ATOM 705 C CA . LYS A 1 93 ? 18.867 33.391 59.348 1.00 24.65 93 LYS A CA 1
ATOM 706 C C . LYS A 1 93 ? 20.230 32.788 59.730 1.00 22.73 93 LYS A C 1
ATOM 707 O O . LYS A 1 93 ? 21.253 33.257 59.265 1.00 21.46 93 LYS A O 1
ATOM 713 N N . GLU A 1 94 ? 20.216 31.754 60.568 1.00 22.86 94 GLU A N 1
ATOM 714 C CA . GLU A 1 94 ? 21.451 31.110 61.006 1.00 25.95 94 GLU A CA 1
ATOM 715 C C . GLU A 1 94 ? 22.329 30.557 59.878 1.00 24.89 94 GLU A C 1
ATOM 716 O O . GLU A 1 94 ? 23.534 30.664 59.906 1.00 24.61 94 GLU A O 1
ATOM 722 N N . GLN A 1 95 ? 21.673 29.952 58.891 1.00 26.61 95 GLN A N 1
ATOM 723 C CA . GLN A 1 95 ? 22.412 29.408 57.750 1.00 27.43 95 GLN A CA 1
ATOM 724 C C . GLN A 1 95 ? 23.037 30.520 56.921 1.00 26.91 95 GLN A C 1
ATOM 725 O O . GLN A 1 95 ? 24.221 30.467 56.588 1.00 24.04 95 GLN A O 1
ATOM 731 N N . LEU A 1 96 ? 22.230 31.517 56.574 1.00 27.76 96 LEU A N 1
ATOM 732 C CA . LEU A 1 96 ? 22.723 32.648 55.799 1.00 30.37 96 LEU A CA 1
ATOM 733 C C . LEU A 1 96 ? 23.930 33.235 56.515 1.00 31.77 96 LEU A C 1
ATOM 734 O O . LEU A 1 96 ? 24.976 33.459 55.908 1.00 32.35 96 LEU A O 1
ATOM 739 N N . GLU A 1 97 ? 23.778 33.499 57.810 1.00 31.45 97 GLU A N 1
ATOM 740 C CA . GLU A 1 97 ? 24.879 34.054 58.587 1.00 32.15 97 GLU A CA 1
ATOM 741 C C . GLU A 1 97 ? 26.118 33.184 58.484 1.00 30.79 97 GLU A C 1
ATOM 742 O O . GLU A 1 97 ? 27.200 33.672 58.169 1.00 31.69 97 GLU A O 1
ATOM 748 N N . ALA A 1 98 ? 25.950 31.891 58.747 1.00 28.96 98 ALA A N 1
ATOM 749 C CA . ALA A 1 98 ? 27.057 30.940 58.691 1.00 28.59 98 ALA A CA 1
ATOM 750 C C . ALA A 1 98 ? 27.669 30.828 57.288 1.00 28.31 98 ALA A C 1
ATOM 751 O O . ALA A 1 98 ? 28.887 30.887 57.126 1.00 27.30 98 ALA A O 1
ATOM 753 N N . GLN A 1 99 ? 26.819 30.668 56.278 1.00 24.69 99 GLN A N 1
ATOM 754 C CA . GLN A 1 99 ? 27.275 30.537 54.894 1.00 27.84 99 GLN A CA 1
ATOM 755 C C . GLN A 1 99 ? 27.980 31.773 54.348 1.00 28.41 99 GLN A C 1
ATOM 756 O O . GLN A 1 99 ? 28.907 31.671 53.548 1.00 30.43 99 GLN A O 1
ATOM 762 N N . LEU A 1 100 ? 27.534 32.945 54.774 1.00 27.78 100 LEU A N 1
ATOM 763 C CA . LEU A 1 100 ? 28.105 34.179 54.263 1.00 28.80 100 LEU A CA 1
ATOM 764 C C . LEU A 1 100 ? 29.038 34.858 55.263 1.00 30.46 100 LEU A C 1
ATOM 765 O O . LEU A 1 100 ? 29.301 36.052 55.168 1.00 28.64 100 LEU A O 1
ATOM 770 N N . ALA A 1 101 ? 29.556 34.086 56.215 1.00 32.78 101 ALA A N 1
ATOM 771 C CA . ALA A 1 101 ? 30.474 34.637 57.214 1.00 35.11 101 ALA A CA 1
ATOM 772 C C . ALA A 1 101 ? 31.621 35.380 56.524 1.00 36.22 101 ALA A C 1
ATOM 773 O O . ALA A 1 101 ? 32.125 36.368 57.044 1.00 39.53 101 ALA A O 1
ATOM 775 N N . ASP A 1 102 ? 31.997 34.916 55.337 1.00 37.94 102 ASP A N 1
ATOM 776 C CA . ASP A 1 102 ? 33.066 35.528 54.555 1.00 41.01 102 ASP A CA 1
ATOM 777 C C . ASP A 1 102 ? 32.798 37.012 54.250 1.00 41.67 102 ASP A C 1
ATOM 778 O O . ASP A 1 102 ? 33.525 37.892 54.725 1.00 45.63 102 ASP A O 1
ATOM 783 N N . VAL A 1 103 ? 31.750 37.273 53.470 1.00 41.67 103 VAL A N 1
ATOM 784 C CA . VAL A 1 103 ? 31.348 38.626 53.078 1.00 40.45 103 VAL A CA 1
ATOM 785 C C . VAL A 1 103 ? 31.035 39.442 54.320 1.00 40.51 103 VAL A C 1
ATOM 786 O O . VAL A 1 103 ? 31.097 40.668 54.306 1.00 43.65 103 VAL A O 1
ATOM 790 N N . LEU A 1 104 ? 30.691 38.746 55.396 1.00 39.44 104 LEU A N 1
ATOM 791 C CA . LEU A 1 104 ? 30.340 39.396 56.648 1.00 40.34 104 LEU A CA 1
ATOM 792 C C . LEU A 1 104 ? 31.519 39.946 57.451 1.00 42.80 104 LEU A C 1
ATOM 793 O O . LEU A 1 104 ? 31.357 40.285 58.623 1.00 45.97 104 LEU A O 1
ATOM 798 N N . GLN A 1 105 ? 32.687 40.051 56.817 1.00 42.66 105 GLN A N 1
ATOM 799 C CA . GLN A 1 105 ? 33.873 40.581 57.476 1.00 42.17 105 GLN A CA 1
ATOM 800 C C . GLN A 1 105 ? 34.160 42.057 57.191 1.00 43.44 105 GLN A C 1
ATOM 801 O O . GLN A 1 105 ? 33.847 42.909 58.007 1.00 48.72 105 GLN A O 1
ATOM 808 N N . ALA B 1 1 ? 25.011 2.173 36.189 1.00 25.25 1 ALA B N 1
ATOM 809 C CA . ALA B 1 1 ? 23.574 2.150 36.592 1.00 24.72 1 ALA B CA 1
ATOM 810 C C . ALA B 1 1 ? 23.175 3.463 37.248 1.00 22.16 1 ALA B C 1
ATOM 811 O O . ALA B 1 1 ? 23.973 4.072 37.941 1.00 22.69 1 ALA B O 1
ATOM 813 N N . THR B 1 2 ? 21.948 3.909 37.005 1.00 21.05 2 THR B N 1
ATOM 814 C CA . THR B 1 2 ? 21.461 5.122 37.641 1.00 21.96 2 THR B CA 1
ATOM 815 C C . THR B 1 2 ? 20.491 4.671 38.735 1.00 20.49 2 THR B C 1
ATOM 816 O O . THR B 1 2 ? 20.029 3.535 38.720 1.00 24.38 2 THR B O 1
ATOM 820 N N . MET B 1 3 ? 20.195 5.576 39.665 1.00 19.09 3 MET B N 1
ATOM 821 C CA . MET B 1 3 ? 19.314 5.341 40.820 1.00 21.67 3 MET B CA 1
ATOM 822 C C . MET B 1 3 ? 17.974 6.064 40.622 1.00 21.71 3 MET B C 1
ATOM 823 O O . MET B 1 3 ? 17.957 7.280 40.470 1.00 24.18 3 MET B O 1
ATOM 828 N N . THR B 1 4 ? 16.858 5.338 40.626 1.00 20.43 4 THR B N 1
ATOM 829 C CA . THR B 1 4 ? 15.549 5.971 40.452 1.00 15.98 4 THR B CA 1
ATOM 830 C C . THR B 1 4 ? 14.975 6.418 41.795 1.00 18.74 4 THR B C 1
ATOM 831 O O . THR B 1 4 ? 14.854 5.623 42.723 1.00 19.61 4 THR B O 1
ATOM 835 N N . LEU B 1 5 ? 14.614 7.693 41.880 1.00 13.54 5 LEU B N 1
ATOM 836 C CA . LEU B 1 5 ? 14.055 8.264 43.097 1.00 18.06 5 LEU B CA 1
ATOM 837 C C . LEU B 1 5 ? 12.602 8.684 42.933 1.00 18.34 5 LEU B C 1
ATOM 838 O O . LEU B 1 5 ? 12.138 8.953 41.820 1.00 18.67 5 LEU B O 1
ATOM 843 N N . THR B 1 6 ? 11.892 8.754 44.052 1.00 15.25 6 THR B N 1
ATOM 844 C CA . THR B 1 6 ? 10.494 9.160 44.046 1.00 14.90 6 THR B CA 1
ATOM 845 C C . THR B 1 6 ? 10.298 10.178 45.159 1.00 14.45 6 THR B C 1
ATOM 846 O O . THR B 1 6 ? 11.190 10.377 45.991 1.00 15.67 6 THR B O 1
ATOM 850 N N . ASP B 1 7 ? 9.132 10.821 45.145 1.00 17.58 7 ASP B N 1
ATOM 851 C CA . ASP B 1 7 ? 8.760 11.802 46.155 1.00 17.31 7 ASP B CA 1
ATOM 852 C C . ASP B 1 7 ? 8.806 11.102 47.499 1.00 19.55 7 ASP B C 1
ATOM 853 O O . ASP B 1 7 ? 9.229 11.675 48.502 1.00 23.00 7 ASP B O 1
ATOM 858 N N . ALA B 1 8 ? 8.391 9.839 47.508 1.00 20.68 8 ALA B N 1
ATOM 859 C CA . ALA B 1 8 ? 8.331 9.089 48.751 1.00 21.67 8 ALA B CA 1
ATOM 860 C C . ALA B 1 8 ? 9.673 8.754 49.397 1.00 24.83 8 ALA B C 1
ATOM 861 O O . ALA B 1 8 ? 9.752 8.684 50.625 1.00 26.49 8 ALA B O 1
ATOM 863 N N . ASN B 1 9 ? 10.719 8.554 48.592 1.00 22.01 9 ASN B N 1
ATOM 864 C CA . ASN B 1 9 ? 12.025 8.201 49.133 1.00 23.18 9 ASN B CA 1
ATOM 865 C C . ASN B 1 9 ? 13.147 9.185 48.875 1.00 25.34 9 ASN B C 1
ATOM 866 O O . ASN B 1 9 ? 14.288 8.938 49.270 1.00 24.04 9 ASN B O 1
ATOM 871 N N . PHE B 1 10 ? 12.829 10.292 48.214 1.00 22.03 10 PHE B N 1
ATOM 872 C CA . PHE B 1 10 ? 13.834 11.287 47.876 1.00 22.01 10 PHE B CA 1
ATOM 873 C C . PHE B 1 10 ? 14.671 11.783 49.055 1.00 24.71 10 PHE B C 1
ATOM 874 O O . PHE B 1 10 ? 15.904 11.779 49.001 1.00 26.43 10 PHE B O 1
ATOM 882 N N . GLN B 1 11 ? 13.996 12.232 50.105 1.00 23.99 11 GLN B N 1
ATOM 883 C CA . GLN B 1 11 ? 14.689 12.772 51.270 1.00 25.88 11 GLN B CA 1
ATOM 884 C C . GLN B 1 11 ? 15.785 11.859 51.840 1.00 26.27 11 GLN B C 1
ATOM 885 O O . GLN B 1 11 ? 16.940 12.278 51.990 1.00 26.86 11 GLN B O 1
ATOM 891 N N . GLN B 1 12 ? 15.434 10.612 52.148 1.00 28.51 12 GLN B N 1
ATOM 892 C CA . GLN B 1 12 ? 16.410 9.670 52.694 1.00 28.63 12 GLN B CA 1
ATOM 893 C C . GLN B 1 12 ? 17.550 9.413 51.719 1.00 29.34 12 GLN B C 1
ATOM 894 O O . GLN B 1 12 ? 18.714 9.358 52.114 1.00 31.34 12 GLN B O 1
ATOM 900 N N . ALA B 1 13 ? 17.215 9.276 50.440 1.00 30.00 13 ALA B N 1
ATOM 901 C CA . ALA B 1 13 ? 18.206 9.012 49.408 1.00 28.26 13 ALA B CA 1
ATOM 902 C C . ALA B 1 13 ? 19.292 10.066 49.214 1.00 29.03 13 ALA B C 1
ATOM 903 O O . ALA B 1 13 ? 20.381 9.724 48.791 1.00 30.19 13 ALA B O 1
ATOM 905 N N . ILE B 1 14 ? 19.020 11.341 49.493 1.00 29.45 14 ILE B N 1
ATOM 906 C CA . ILE B 1 14 ? 20.047 12.396 49.311 1.00 31.63 14 ILE B CA 1
ATOM 907 C C . ILE B 1 14 ? 20.705 12.867 50.614 1.00 34.79 14 ILE B C 1
ATOM 908 O O . ILE B 1 14 ? 21.096 14.022 50.707 1.00 37.84 14 ILE B O 1
ATOM 913 N N . GLN B 1 15 ? 20.845 11.994 51.599 1.00 39.39 15 GLN B N 1
ATOM 914 C CA . GLN B 1 15 ? 21.400 12.434 52.856 1.00 42.69 15 GLN B CA 1
ATOM 915 C C . GLN B 1 15 ? 22.894 12.598 53.082 1.00 45.63 15 GLN B C 1
ATOM 916 O O . GLN B 1 15 ? 23.421 12.137 54.094 1.00 50.87 15 GLN B O 1
ATOM 922 N N . GLY B 1 16 ? 23.578 13.179 52.099 1.00 49.45 16 GLY B N 1
ATOM 923 C CA . GLY B 1 16 ? 24.989 13.445 52.231 1.00 49.44 16 GLY B CA 1
ATOM 924 C C . GLY B 1 16 ? 26.070 12.570 51.670 1.00 48.31 16 GLY B C 1
ATOM 925 O O . GLY B 1 16 ? 25.953 12.079 50.550 1.00 51.24 16 GLY B O 1
ATOM 926 N N . ASP B 1 17 ? 27.125 12.398 52.468 1.00 43.00 17 ASP B N 1
ATOM 927 C CA . ASP B 1 17 ? 28.282 11.560 52.170 1.00 38.95 17 ASP B CA 1
ATOM 928 C C . ASP B 1 17 ? 28.132 10.686 50.932 1.00 35.25 17 ASP B C 1
ATOM 929 O O . ASP B 1 17 ? 27.484 9.643 50.954 1.00 38.69 17 ASP B O 1
ATOM 934 N N . GLY B 1 18 ? 28.777 11.116 49.857 1.00 36.00 18 GLY B N 1
ATOM 935 C CA . GLY B 1 18 ? 28.695 10.401 48.598 1.00 30.53 18 GLY B CA 1
ATOM 936 C C . GLY B 1 18 ? 27.802 11.284 47.755 1.00 25.67 18 GLY B C 1
ATOM 937 O O . GLY B 1 18 ? 26.582 11.226 47.894 1.00 26.27 18 GLY B O 1
ATOM 938 N N . PRO B 1 19 ? 28.380 12.124 46.888 1.00 24.72 19 PRO B N 1
ATOM 939 C CA . PRO B 1 19 ? 27.634 13.038 46.018 1.00 24.33 19 PRO B CA 1
ATOM 940 C C . PRO B 1 19 ? 26.569 12.348 45.172 1.00 22.41 19 PRO B C 1
ATOM 941 O O . PRO B 1 19 ? 26.758 11.225 44.712 1.00 18.66 19 PRO B O 1
ATOM 945 N N . VAL B 1 20 ? 25.438 13.023 44.991 1.00 20.87 20 VAL B N 1
ATOM 946 C CA . VAL B 1 20 ? 24.359 12.493 44.173 1.00 18.33 20 VAL B CA 1
ATOM 947 C C . VAL B 1 20 ? 23.991 13.555 43.137 1.00 18.99 20 VAL B C 1
ATOM 948 O O . VAL B 1 20 ? 23.714 14.711 43.484 1.00 17.17 20 VAL B O 1
ATOM 952 N N . LEU B 1 21 ? 24.032 13.170 41.866 1.00 16.31 21 LEU B N 1
ATOM 953 C CA . LEU B 1 21 ? 23.687 14.083 40.777 1.00 14.67 21 LEU B CA 1
ATOM 954 C C . LEU B 1 21 ? 22.272 13.684 40.403 1.00 14.35 21 LEU B C 1
ATOM 955 O O . LEU B 1 21 ? 22.056 12.568 39.938 1.00 14.61 21 LEU B O 1
ATOM 960 N N . VAL B 1 22 ? 21.318 14.589 40.612 1.00 14.81 22 VAL B N 1
ATOM 961 C CA . VAL B 1 22 ? 19.906 14.287 40.343 1.00 13.07 22 VAL B CA 1
ATOM 962 C C . VAL B 1 22 ? 19.421 14.863 39.032 1.00 13.83 22 VAL B C 1
ATOM 963 O O . VAL B 1 22 ? 19.502 16.069 38.810 1.00 15.85 22 VAL B O 1
ATOM 967 N N . ASP B 1 23 ? 18.937 13.995 38.156 1.00 11.73 23 ASP B N 1
ATOM 968 C CA . ASP B 1 23 ? 18.420 14.425 36.860 1.00 13.59 23 ASP B CA 1
ATOM 969 C C . ASP B 1 23 ? 16.904 14.526 36.945 1.00 12.33 23 ASP B C 1
ATOM 970 O O . ASP B 1 23 ? 16.234 13.509 37.175 1.00 12.45 23 ASP B O 1
ATOM 975 N N . PHE B 1 24 ? 16.370 15.740 36.799 1.00 11.17 24 PHE B N 1
ATOM 976 C CA . PHE B 1 24 ? 14.913 15.983 36.798 1.00 11.04 24 PHE B CA 1
ATOM 977 C C . PHE B 1 24 ? 14.521 15.890 35.320 1.00 12.33 24 PHE B C 1
ATOM 978 O O . PHE B 1 24 ? 14.866 16.782 34.535 1.00 13.64 24 PHE B O 1
ATOM 986 N N . TRP B 1 25 ? 13.785 14.840 34.947 1.00 12.24 25 TRP B N 1
ATOM 987 C CA . TRP B 1 25 ? 13.441 14.596 33.549 1.00 14.56 25 TRP B CA 1
ATOM 988 C C . TRP B 1 25 ? 11.986 14.157 33.317 1.00 13.72 25 TRP B C 1
ATOM 989 O O . TRP B 1 25 ? 11.231 13.962 34.263 1.00 12.73 25 TRP B O 1
ATOM 1000 N N . ALA B 1 26 ? 11.626 13.979 32.047 1.00 13.63 26 ALA B N 1
ATOM 1001 C CA . ALA B 1 26 ? 10.281 13.534 31.658 1.00 15.57 26 ALA B CA 1
ATOM 1002 C C . ALA B 1 26 ? 10.401 12.826 30.329 1.00 15.58 26 ALA B C 1
ATOM 1003 O O . ALA B 1 26 ? 11.187 13.240 29.484 1.00 13.70 26 ALA B O 1
ATOM 1005 N N . ALA B 1 27 ? 9.595 11.786 30.129 1.00 18.05 27 ALA B N 1
ATOM 1006 C CA . ALA B 1 27 ? 9.638 11.026 28.891 1.00 19.37 27 ALA B CA 1
ATOM 1007 C C . ALA B 1 27 ? 9.265 11.848 27.658 1.00 18.38 27 ALA B C 1
ATOM 1008 O O . ALA B 1 27 ? 9.785 11.603 26.566 1.00 20.24 27 ALA B O 1
ATOM 1010 N N . TRP B 1 28 ? 8.377 12.824 27.818 1.00 17.95 28 TRP B N 1
ATOM 1011 C CA . TRP B 1 28 ? 7.984 13.633 26.671 1.00 15.59 28 TRP B CA 1
ATOM 1012 C C . TRP B 1 28 ? 9.034 14.663 26.258 1.00 14.58 28 TRP B C 1
ATOM 1013 O O . TRP B 1 28 ? 8.945 15.236 25.174 1.00 11.17 28 TRP B O 1
ATOM 1024 N N . CYS B 1 29 ? 10.027 14.871 27.116 1.00 14.18 29 CYS B N 1
ATOM 1025 C CA . CYS B 1 29 ? 11.072 15.873 26.903 1.00 14.02 29 CYS B CA 1
ATOM 1026 C C . CYS B 1 29 ? 12.185 15.380 25.944 1.00 12.03 29 CYS B C 1
ATOM 1027 O O . CYS B 1 29 ? 12.866 14.405 26.225 1.00 14.06 29 CYS B O 1
ATOM 1030 N N . GLY B 1 30 ? 12.336 16.051 24.799 1.00 13.13 30 GLY B N 1
ATOM 1031 C CA . GLY B 1 30 ? 13.309 15.635 23.798 1.00 14.38 30 GLY B CA 1
ATOM 1032 C C . GLY B 1 30 ? 14.734 15.631 24.308 1.00 12.93 30 GLY B C 1
ATOM 1033 O O . GLY B 1 30 ? 15.442 14.621 24.198 1.00 10.33 30 GLY B O 1
ATOM 1034 N N . P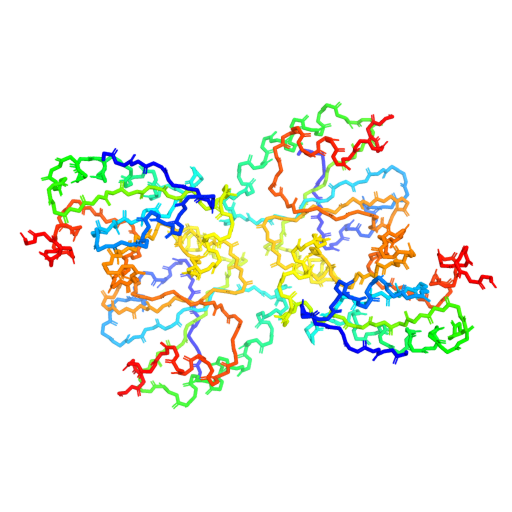RO B 1 31 ? 15.190 16.765 24.856 1.00 13.07 31 PRO B N 1
ATOM 1035 C CA . PRO B 1 31 ? 16.555 16.868 25.385 1.00 11.77 31 PRO B CA 1
ATOM 1036 C C . PRO B 1 31 ? 16.795 15.782 26.446 1.00 13.77 31 PRO B C 1
ATOM 1037 O O . PRO B 1 31 ? 17.909 15.264 26.606 1.00 13.80 31 PRO B O 1
ATOM 1041 N N . CYS B 1 32 ? 15.744 15.421 27.166 1.00 9.48 32 CYS B N 1
ATOM 1042 C CA . CYS B 1 32 ? 15.882 14.379 28.168 1.00 10.71 32 CYS B CA 1
ATOM 1043 C C . CYS B 1 32 ? 16.206 13.034 27.505 1.00 12.55 32 CYS B C 1
ATOM 1044 O O . CYS B 1 32 ? 17.042 12.277 28.016 1.00 9.32 32 CYS B O 1
ATOM 1047 N N . ARG B 1 33 ? 15.542 12.732 26.381 1.00 11.23 33 ARG B N 1
ATOM 1048 C CA . ARG B 1 33 ? 15.789 11.464 25.674 1.00 13.64 33 ARG B CA 1
ATOM 1049 C C . ARG B 1 33 ? 17.227 11.455 25.139 1.00 15.52 33 ARG B C 1
ATOM 1050 O O . ARG B 1 33 ? 17.884 10.406 25.115 1.00 15.19 33 ARG B O 1
ATOM 1058 N N . MET B 1 34 ? 17.721 12.617 24.723 1.00 14.31 34 MET B N 1
ATOM 1059 C CA . MET B 1 34 ? 19.104 12.720 24.233 1.00 16.97 34 MET B CA 1
ATOM 1060 C C . MET B 1 34 ? 20.067 12.431 25.393 1.00 16.89 34 MET B C 1
ATOM 1061 O O . MET B 1 34 ? 21.078 11.728 25.225 1.00 15.88 34 MET B O 1
ATOM 1066 N N . MET B 1 35 ? 19.755 12.983 26.565 1.00 12.10 35 MET B N 1
ATOM 1067 C CA . MET B 1 35 ? 20.596 12.803 27.747 1.00 15.19 35 MET B CA 1
ATOM 1068 C C . MET B 1 35 ? 20.541 11.451 28.448 1.00 13.59 35 MET B C 1
ATOM 1069 O O . MET B 1 35 ? 21.450 11.128 29.204 1.00 16.56 35 MET B O 1
ATOM 1074 N N . ALA B 1 36 ? 19.496 10.664 28.226 1.00 13.12 36 ALA B N 1
ATOM 1075 C CA . ALA B 1 36 ? 19.400 9.364 28.912 1.00 15.42 36 ALA B CA 1
ATOM 1076 C C . ALA B 1 36 ? 20.652 8.491 28.758 1.00 16.33 36 ALA B C 1
ATOM 1077 O O . ALA B 1 36 ? 21.225 8.036 29.753 1.00 16.35 36 ALA B O 1
ATOM 1079 N N . PRO B 1 37 ? 21.090 8.241 27.509 1.00 18.23 37 PRO B N 1
ATOM 1080 C CA . PRO B 1 37 ? 22.288 7.411 27.297 1.00 19.18 37 PRO B CA 1
ATOM 1081 C C . PRO B 1 37 ? 23.542 8.120 27.780 1.00 18.04 37 PRO B C 1
ATOM 1082 O O . PRO B 1 37 ? 24.483 7.480 28.240 1.00 20.60 37 PRO B O 1
ATOM 1086 N N . VAL B 1 38 ? 23.573 9.443 27.637 1.00 18.96 38 VAL B N 1
ATOM 1087 C CA . VAL B 1 38 ? 24.727 10.217 28.085 1.00 17.04 38 VAL B CA 1
ATOM 1088 C C . VAL B 1 38 ? 24.934 10.047 29.595 1.00 18.97 38 VAL B C 1
ATOM 1089 O O . VAL B 1 38 ? 26.046 9.758 30.058 1.00 12.29 38 VAL B O 1
ATOM 1093 N N . LEU B 1 39 ? 23.859 10.228 30.360 1.00 16.14 39 LEU B N 1
ATOM 1094 C CA . LEU B 1 39 ? 23.941 10.092 31.810 1.00 14.75 39 LEU B CA 1
ATOM 1095 C C . LEU B 1 39 ? 24.245 8.658 32.236 1.00 16.77 39 LEU B C 1
ATOM 1096 O O . LEU B 1 39 ? 24.899 8.441 33.249 1.00 15.73 39 LEU B O 1
ATOM 1101 N N . GLU B 1 40 ? 23.767 7.671 31.484 1.00 16.84 40 GLU B N 1
ATOM 1102 C CA . GLU B 1 40 ? 24.073 6.288 31.853 1.00 18.22 40 GLU B CA 1
ATOM 1103 C C . GLU B 1 40 ? 25.552 5.993 31.618 1.00 19.96 40 GLU B C 1
ATOM 1104 O O . GLU B 1 40 ? 26.193 5.293 32.418 1.00 18.38 40 GLU B O 1
ATOM 1110 N N . GLU B 1 41 ? 26.109 6.539 30.537 1.00 18.79 41 GLU B N 1
ATOM 1111 C CA . GLU B 1 41 ? 27.530 6.343 30.269 1.00 21.76 41 GLU B CA 1
ATOM 1112 C C . GLU B 1 41 ? 28.347 7.070 31.343 1.00 20.10 41 GLU B C 1
ATOM 1113 O O . GLU B 1 41 ? 29.335 6.545 31.868 1.00 18.26 41 GLU B O 1
ATOM 1119 N N . PHE B 1 42 ? 27.925 8.287 31.656 1.00 17.78 42 PHE B N 1
ATOM 1120 C CA . PHE B 1 42 ? 28.583 9.099 32.670 1.00 19.44 42 PHE B CA 1
ATOM 1121 C C . PHE B 1 42 ? 28.603 8.356 34.008 1.00 18.07 42 PHE B C 1
ATOM 1122 O O . PHE B 1 42 ? 29.623 8.348 34.704 1.00 20.80 42 PHE B O 1
ATOM 1130 N N . ALA B 1 43 ? 27.478 7.738 34.359 1.00 19.83 43 ALA B N 1
ATOM 1131 C CA . ALA B 1 43 ? 27.330 6.993 35.614 1.00 20.63 43 ALA B CA 1
ATOM 1132 C C . ALA B 1 43 ? 28.289 5.814 35.677 1.00 24.44 43 ALA B C 1
ATOM 1133 O O . ALA B 1 43 ? 28.859 5.509 36.723 1.00 24.32 43 ALA B O 1
ATOM 1135 N N . GLU B 1 44 ? 28.429 5.139 34.546 1.00 25.16 44 GLU B N 1
ATOM 1136 C CA . GLU B 1 44 ? 29.308 3.996 34.437 1.00 28.01 44 GLU B CA 1
ATOM 1137 C C . GLU B 1 44 ? 30.768 4.416 34.530 1.00 25.61 44 GLU B C 1
ATOM 1138 O O . GLU B 1 44 ? 31.600 3.675 35.036 1.00 28.58 44 GLU B O 1
ATOM 1144 N N . ALA B 1 45 ? 31.095 5.607 34.056 1.00 24.03 45 ALA B N 1
ATOM 1145 C CA . ALA B 1 45 ? 32.486 6.024 34.106 1.00 25.36 45 ALA B CA 1
ATOM 1146 C C . ALA B 1 45 ? 32.905 6.646 35.427 1.00 25.01 45 ALA B C 1
ATOM 1147 O O . ALA B 1 45 ? 34.085 6.604 35.790 1.00 23.94 45 ALA B O 1
ATOM 1149 N N . HIS B 1 46 ? 31.947 7.187 36.172 1.00 22.11 46 HIS B N 1
ATOM 1150 C CA . HIS B 1 46 ? 32.286 7.857 37.415 1.00 20.81 46 HIS B CA 1
ATOM 1151 C C . HIS B 1 46 ? 31.588 7.342 38.662 1.00 21.78 46 HIS B C 1
ATOM 1152 O O . HIS B 1 46 ? 31.480 8.059 39.646 1.00 21.15 46 HIS B O 1
ATOM 1159 N N . ALA B 1 47 ? 31.149 6.088 38.619 1.00 25.64 47 ALA B N 1
ATOM 1160 C CA . ALA B 1 47 ? 30.433 5.462 39.733 1.00 30.72 47 ALA B CA 1
ATOM 1161 C C . ALA B 1 47 ? 31.055 5.562 41.121 1.00 31.28 47 ALA B C 1
ATOM 1162 O O . ALA B 1 47 ? 30.345 5.464 42.123 1.00 33.91 47 ALA B O 1
ATOM 1164 N N . ASP B 1 48 ? 32.364 5.735 41.228 1.00 31.44 48 ASP B N 1
ATOM 1165 C CA . ASP B 1 48 ? 32.901 5.816 42.577 1.00 31.12 48 ASP B CA 1
ATOM 1166 C C . ASP B 1 48 ? 33.230 7.235 42.992 1.00 27.86 48 ASP B C 1
ATOM 1167 O O . ASP B 1 48 ? 33.875 7.478 44.019 1.00 25.84 48 ASP B O 1
ATOM 1172 N N . LYS B 1 49 ? 32.744 8.179 42.195 1.00 23.84 49 LYS B N 1
ATOM 1173 C CA . LYS B 1 49 ? 32.926 9.594 42.479 1.00 22.79 49 LYS B CA 1
ATOM 1174 C C . LYS B 1 49 ? 31.543 10.169 42.756 1.00 22.39 49 LYS B C 1
ATOM 1175 O O . LYS B 1 49 ? 31.373 11.000 43.643 1.00 21.04 49 LYS B O 1
ATOM 1181 N N . VAL B 1 50 ? 30.554 9.707 41.997 1.00 20.75 50 VAL B N 1
ATOM 1182 C CA . VAL B 1 50 ? 29.207 10.233 42.149 1.00 19.29 50 VAL B CA 1
ATOM 1183 C C . VAL B 1 50 ? 28.139 9.217 41.733 1.00 20.93 50 VAL B C 1
ATOM 1184 O O . VAL B 1 50 ? 28.411 8.299 40.961 1.00 20.87 50 VAL B O 1
ATOM 1188 N N . THR B 1 51 ? 26.942 9.355 42.294 1.00 19.87 51 THR B N 1
ATOM 1189 C CA . THR B 1 51 ? 25.819 8.492 41.957 1.00 18.82 51 THR B CA 1
ATOM 1190 C C . THR B 1 51 ? 24.863 9.349 41.150 1.00 21.04 51 THR B C 1
ATOM 1191 O O . THR B 1 51 ? 24.537 10.472 41.545 1.00 17.55 51 THR B O 1
ATOM 1195 N N . VAL B 1 52 ? 24.431 8.830 40.013 1.00 19.86 52 VAL B N 1
ATOM 1196 C CA . VAL B 1 52 ? 23.502 9.566 39.185 1.00 18.62 52 VAL B CA 1
ATOM 1197 C C . VAL B 1 52 ? 22.115 9.047 39.497 1.00 16.07 52 VAL B C 1
ATOM 1198 O O . VAL B 1 52 ? 21.867 7.855 39.412 1.00 16.58 52 VAL B O 1
ATOM 1202 N N . ALA B 1 53 ? 21.219 9.952 39.879 1.00 14.83 53 ALA B N 1
ATOM 1203 C CA . ALA B 1 53 ? 19.856 9.576 40.214 1.00 14.83 53 ALA B CA 1
ATOM 1204 C C . ALA B 1 53 ? 18.904 10.246 39.225 1.00 14.33 53 ALA B C 1
ATOM 1205 O O . ALA B 1 53 ? 19.222 11.300 38.665 1.00 13.38 53 ALA B O 1
ATOM 1207 N N . LYS B 1 54 ? 17.746 9.628 39.024 1.00 12.80 54 LYS B N 1
ATOM 1208 C CA . LYS B 1 54 ? 16.744 10.131 38.099 1.00 14.24 54 LYS B CA 1
ATOM 1209 C C . LYS B 1 54 ? 15.431 10.343 38.835 1.00 14.11 54 LYS B C 1
ATOM 1210 O O . LYS B 1 54 ? 14.960 9.468 39.577 1.00 17.01 54 LYS B O 1
ATOM 1216 N N . LEU B 1 55 ? 14.855 11.522 38.649 1.00 10.92 55 LEU B N 1
ATOM 1217 C CA . LEU B 1 55 ? 13.601 11.881 39.299 1.00 12.53 55 LEU B CA 1
ATOM 1218 C C . LEU B 1 55 ? 12.687 12.236 38.162 1.00 11.83 55 LEU B C 1
ATOM 1219 O O . LEU B 1 55 ? 12.899 13.254 37.509 1.00 12.17 55 LEU B O 1
ATOM 1224 N N . ASN B 1 56 ? 11.698 11.380 37.903 1.00 10.47 56 ASN B N 1
ATOM 1225 C CA . ASN B 1 56 ? 10.742 11.624 36.824 1.00 14.52 56 ASN B CA 1
ATOM 1226 C C . ASN B 1 56 ? 9.695 12.646 37.283 1.00 12.94 56 ASN B C 1
ATOM 1227 O O . ASN B 1 56 ? 8.834 12.340 38.105 1.00 15.34 56 ASN B O 1
ATOM 1232 N N . VAL B 1 57 ? 9.727 13.848 36.718 1.00 12.31 57 VAL B N 1
ATOM 1233 C CA . VAL B 1 57 ? 8.817 14.881 37.190 1.00 11.22 57 VAL B CA 1
ATOM 1234 C C . VAL B 1 57 ? 7.350 14.654 36.860 1.00 12.39 57 VAL B C 1
ATOM 1235 O O . VAL B 1 57 ? 6.486 15.268 37.493 1.00 13.17 57 VAL B O 1
ATOM 1239 N N . ASP B 1 58 ? 7.079 13.805 35.864 1.00 14.01 58 ASP B N 1
ATOM 1240 C CA . ASP B 1 58 ? 5.696 13.477 35.474 1.00 14.57 58 ASP B CA 1
ATOM 1241 C C . ASP B 1 58 ? 5.037 12.763 36.645 1.00 15.98 58 ASP B C 1
ATOM 1242 O O . ASP B 1 58 ? 3.835 12.874 36.877 1.00 18.16 58 ASP B O 1
ATOM 1247 N N . GLU B 1 59 ? 5.841 12.010 37.371 1.00 14.08 59 GLU B N 1
ATOM 1248 C CA . GLU B 1 59 ? 5.326 11.227 38.489 1.00 20.49 59 GLU B CA 1
ATOM 1249 C C . GLU B 1 59 ? 5.689 11.724 39.880 1.00 15.96 59 GLU B C 1
ATOM 1250 O O . GLU B 1 59 ? 5.149 11.234 40.870 1.00 15.67 59 GLU B O 1
ATOM 1256 N N . ASN B 1 60 ? 6.566 12.711 39.963 1.00 11.33 60 ASN B N 1
ATOM 1257 C CA . ASN B 1 60 ? 7.005 13.202 41.265 1.00 11.79 60 ASN B CA 1
ATOM 1258 C C . ASN B 1 60 ? 7.002 14.716 41.338 1.00 11.23 60 ASN B C 1
ATOM 1259 O O . ASN B 1 60 ? 8.067 15.358 41.336 1.00 13.06 60 ASN B O 1
ATOM 1264 N N . PRO B 1 61 ? 5.808 15.309 41.447 1.00 13.81 61 PRO B N 1
ATOM 1265 C CA . PRO B 1 61 ? 5.672 16.761 41.508 1.00 16.68 61 PRO B CA 1
ATOM 1266 C C . PRO B 1 61 ? 6.120 17.408 42.803 1.00 15.34 61 PRO B C 1
ATOM 1267 O O . PRO B 1 61 ? 6.506 18.585 42.810 1.00 14.77 61 PRO B O 1
ATOM 1271 N N . GLU B 1 62 ? 6.093 16.654 43.897 1.00 16.01 62 GLU B N 1
ATOM 1272 C CA . GLU B 1 62 ? 6.467 17.223 45.185 1.00 17.34 62 GLU B CA 1
ATOM 1273 C C . GLU B 1 62 ? 7.926 17.665 45.255 1.00 17.10 62 GLU B C 1
ATOM 1274 O O . GLU B 1 62 ? 8.225 18.797 45.641 1.00 16.87 62 GLU B O 1
ATOM 1280 N N . THR B 1 63 ? 8.831 16.769 44.879 1.00 14.99 63 THR B N 1
ATOM 1281 C CA . THR B 1 63 ? 10.255 17.074 44.888 1.00 15.24 63 THR B CA 1
ATOM 1282 C C . THR B 1 63 ? 10.556 18.148 43.841 1.00 14.03 63 THR B C 1
ATOM 1283 O O . THR B 1 63 ? 11.301 19.100 44.088 1.00 15.90 63 THR B O 1
ATOM 1287 N N . THR B 1 64 ? 9.972 17.980 42.665 1.00 13.61 64 THR B N 1
ATOM 1288 C CA . THR B 1 64 ? 10.179 18.929 41.573 1.00 14.03 64 THR B CA 1
ATOM 1289 C C . THR B 1 64 ? 9.769 20.350 42.002 1.00 13.49 64 THR B C 1
ATOM 1290 O O . THR B 1 64 ? 10.501 21.314 41.792 1.00 14.31 64 THR B O 1
ATOM 1294 N N . SER B 1 65 ? 8.594 20.464 42.609 1.00 13.49 65 SER B N 1
ATOM 1295 C CA . SER B 1 65 ? 8.084 21.749 43.064 1.00 15.49 65 SER B CA 1
ATOM 1296 C C . SER B 1 65 ? 8.916 22.323 44.204 1.00 14.10 65 SER B C 1
ATOM 1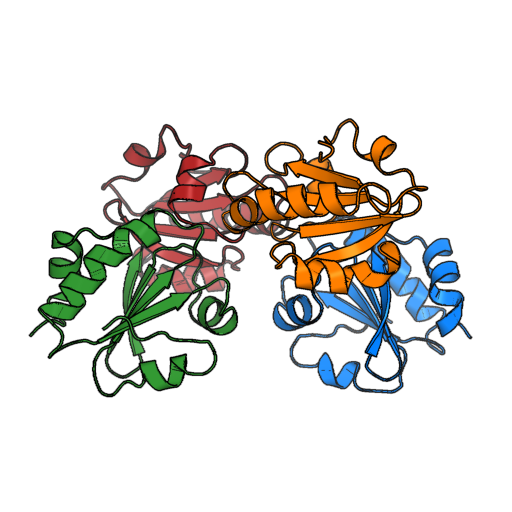297 O O . SER B 1 65 ? 9.172 23.536 44.244 1.00 15.27 65 SER B O 1
ATOM 1300 N N . GLN B 1 66 ? 9.350 21.458 45.119 1.00 13.22 66 GLN B N 1
ATOM 1301 C CA . GLN B 1 66 ? 10.183 21.863 46.262 1.00 15.91 66 GLN B CA 1
ATOM 1302 C C . GLN B 1 66 ? 11.460 22.579 45.799 1.00 17.66 66 GLN B C 1
ATOM 1303 O O . GLN B 1 66 ? 11.936 23.505 46.463 1.00 13.21 66 GLN B O 1
ATOM 1309 N N . PHE B 1 67 ? 12.029 22.134 44.679 1.00 16.06 67 PHE B N 1
ATOM 1310 C CA . PHE B 1 67 ? 13.235 22.754 44.153 1.00 14.93 67 PHE B CA 1
ATOM 1311 C C . PHE B 1 67 ? 12.983 23.855 43.138 1.00 13.36 67 PHE B C 1
ATOM 1312 O O . PHE B 1 67 ? 13.912 24.342 42.486 1.00 15.79 67 PHE B O 1
ATOM 1320 N N . GLY B 1 68 ? 11.719 24.253 43.025 1.00 12.72 68 GLY B N 1
ATOM 1321 C CA . GLY B 1 68 ? 11.337 25.316 42.118 1.00 13.96 68 GLY B CA 1
ATOM 1322 C C . GLY B 1 68 ? 11.850 25.104 40.713 1.00 14.97 68 GLY B C 1
ATOM 1323 O O . GLY B 1 68 ? 12.334 26.036 40.075 1.00 15.34 68 GLY B O 1
ATOM 1324 N N . ILE B 1 69 ? 11.735 23.872 40.229 1.00 11.71 69 ILE B N 1
ATOM 1325 C CA . ILE B 1 69 ? 12.192 23.529 38.894 1.00 10.05 69 ILE B CA 1
ATOM 1326 C C . ILE B 1 69 ? 11.355 24.293 37.892 1.00 10.21 69 ILE B C 1
ATOM 1327 O O . ILE B 1 69 ? 10.140 24.383 38.040 1.00 11.03 69 ILE B O 1
ATOM 1332 N N . MET B 1 70 ? 12.022 24.860 36.888 1.00 11.48 70 MET B N 1
ATOM 1333 C CA . MET B 1 70 ? 11.372 25.649 35.850 1.00 15.20 70 MET B CA 1
ATOM 1334 C C . MET B 1 70 ? 11.446 25.022 34.465 1.00 16.61 70 MET B C 1
ATOM 1335 O O . MET B 1 70 ? 10.524 25.164 33.672 1.00 18.32 70 MET B O 1
ATOM 1340 N N . SER B 1 71 ? 12.529 24.331 34.154 1.00 12.90 71 SER B N 1
ATOM 1341 C CA . SER B 1 71 ? 12.594 23.728 32.838 1.00 14.74 71 SER B CA 1
ATOM 1342 C C . SER B 1 71 ? 13.253 22.384 32.983 1.00 15.95 71 SER B C 1
ATOM 1343 O O . SER B 1 71 ? 13.986 22.154 33.943 1.00 13.34 71 SER B O 1
ATOM 1346 N N . ILE B 1 72 ? 12.960 21.479 32.062 1.00 11.73 72 ILE B N 1
ATOM 1347 C CA . ILE B 1 72 ? 13.569 20.175 32.140 1.00 14.77 72 ILE B CA 1
ATOM 1348 C C . ILE B 1 72 ? 14.276 19.905 30.816 1.00 13.51 72 ILE B C 1
ATOM 1349 O O . ILE B 1 72 ? 13.845 20.370 29.754 1.00 14.26 72 ILE B O 1
ATOM 1354 N N . PRO B 1 73 ? 15.376 19.145 30.864 1.00 13.04 73 PRO B N 1
ATOM 1355 C CA . PRO B 1 73 ? 15.957 18.629 32.101 1.00 11.59 73 PRO B CA 1
ATOM 1356 C C . PRO B 1 73 ? 16.778 19.615 32.918 1.00 12.94 73 PRO B C 1
ATOM 1357 O O . PRO B 1 73 ? 17.280 20.625 32.405 1.00 11.81 73 PRO B O 1
ATOM 1361 N N . THR B 1 74 ? 16.898 19.318 34.201 1.00 10.77 74 THR B N 1
ATOM 1362 C CA . THR B 1 74 ? 17.675 20.123 35.133 1.00 10.49 74 THR B CA 1
ATOM 1363 C C . THR B 1 74 ? 18.507 19.129 35.947 1.00 13.37 74 THR B C 1
ATOM 1364 O O . THR B 1 74 ? 18.014 18.057 36.307 1.00 13.71 74 THR B O 1
ATOM 1368 N N . LEU B 1 75 ? 19.770 19.463 36.215 1.00 10.11 75 LEU B N 1
ATOM 1369 C CA . LEU B 1 75 ? 20.612 18.600 37.037 1.00 14.38 75 LEU B CA 1
ATOM 1370 C C . LEU B 1 75 ? 20.955 19.323 38.338 1.00 15.17 75 LEU B C 1
ATOM 1371 O O . LEU B 1 75 ? 21.316 20.495 38.329 1.00 14.87 75 LEU B O 1
ATOM 1376 N N . ILE B 1 76 ? 20.818 18.646 39.465 1.00 12.40 76 ILE B N 1
ATOM 1377 C CA . ILE B 1 76 ? 21.203 19.273 40.715 1.00 16.67 76 ILE B CA 1
ATOM 1378 C C . ILE B 1 76 ? 22.126 18.322 41.467 1.00 15.61 76 ILE B C 1
ATOM 1379 O O . ILE B 1 76 ? 21.830 17.141 41.618 1.00 13.89 76 ILE B O 1
ATOM 1384 N N . LEU B 1 77 ? 23.264 18.851 41.896 1.00 15.55 77 LEU B N 1
ATOM 1385 C CA . LEU B 1 77 ? 24.241 18.061 42.638 1.00 19.86 77 LEU B CA 1
ATOM 1386 C C . LEU B 1 77 ? 24.017 18.271 44.126 1.00 17.88 77 LEU B C 1
ATOM 1387 O O . LEU B 1 77 ? 23.889 19.408 44.596 1.00 19.79 77 LEU B O 1
ATOM 1392 N N . PHE B 1 78 ? 23.966 17.154 44.848 1.00 17.74 78 PHE B N 1
ATOM 1393 C CA . PHE B 1 78 ? 23.749 17.132 46.285 1.00 19.65 78 PHE B CA 1
ATOM 1394 C C . PHE B 1 78 ? 24.972 16.604 47.024 1.00 24.47 78 PHE B C 1
ATOM 1395 O O . PHE B 1 78 ? 25.606 15.640 46.594 1.00 21.81 78 PHE B O 1
ATOM 1403 N N . LYS B 1 79 ? 25.288 17.255 48.137 1.00 27.86 79 LYS B N 1
ATOM 1404 C CA . LYS B 1 79 ? 26.402 16.888 49.011 1.00 29.72 79 LYS B CA 1
ATOM 1405 C C . LYS B 1 79 ? 25.914 17.173 50.423 1.00 31.38 79 LYS B C 1
ATOM 1406 O O . LYS B 1 79 ? 25.371 18.247 50.682 1.00 32.11 79 LYS B O 1
ATOM 1412 N N . GLY B 1 80 ? 26.099 16.225 51.332 1.00 33.27 80 GLY B N 1
ATOM 1413 C CA . GLY B 1 80 ? 25.679 16.444 52.704 1.00 32.98 80 GLY B CA 1
ATOM 1414 C C . GLY B 1 80 ? 24.181 16.598 52.865 1.00 32.46 80 GLY B C 1
ATOM 1415 O O . GLY B 1 80 ? 23.722 17.255 53.796 1.00 34.67 80 GLY B O 1
ATOM 1416 N N . GLY B 1 81 ? 23.418 15.985 51.970 1.00 29.85 81 GLY B N 1
ATOM 1417 C CA . GLY B 1 81 ? 21.974 16.093 52.040 1.00 29.76 81 GLY B CA 1
ATOM 1418 C C . GLY B 1 81 ? 21.493 17.474 51.621 1.00 29.89 81 GLY B C 1
ATOM 1419 O O . GLY B 1 81 ? 20.328 17.824 51.817 1.00 27.08 81 GLY B O 1
ATOM 1420 N N . ARG B 1 82 ? 22.390 18.247 51.018 1.00 27.38 82 ARG B N 1
ATOM 1421 C CA . ARG B 1 82 ? 22.075 19.607 50.590 1.00 27.18 82 ARG B CA 1
ATOM 1422 C C . ARG B 1 82 ? 22.447 19.858 49.117 1.00 23.26 82 ARG B C 1
ATOM 1423 O O . ARG B 1 82 ? 23.458 19.347 48.617 1.00 21.37 82 ARG B O 1
ATOM 1431 N N . PRO B 1 83 ? 21.608 20.624 48.393 1.00 20.48 83 PRO B N 1
ATOM 1432 C CA . PRO B 1 83 ? 21.897 20.913 46.983 1.00 20.14 83 PRO B CA 1
ATOM 1433 C C . PRO B 1 83 ? 23.019 21.959 46.907 1.00 22.11 83 PRO B C 1
ATOM 1434 O O . PRO B 1 83 ? 22.865 23.061 47.441 1.00 21.82 83 PRO B O 1
ATOM 1438 N N . VAL B 1 84 ? 24.134 21.622 46.253 1.00 21.94 84 VAL B N 1
ATOM 1439 C CA . VAL B 1 84 ? 25.271 22.537 46.154 1.00 21.63 84 VAL B CA 1
ATOM 1440 C C . VAL B 1 84 ? 25.565 23.060 44.753 1.00 22.31 84 VAL B C 1
ATOM 1441 O O . VAL B 1 84 ? 26.358 23.983 44.592 1.00 21.86 84 VAL B O 1
ATOM 1445 N N . LYS B 1 85 ? 24.978 22.457 43.730 1.00 18.56 85 LYS B N 1
ATOM 1446 C CA . LYS B 1 85 ? 25.218 22.968 42.390 1.00 19.14 85 LYS B CA 1
ATOM 1447 C C . LYS B 1 85 ? 24.036 22.664 41.490 1.00 19.46 85 LYS B C 1
ATOM 1448 O O . LYS B 1 85 ? 23.423 21.619 41.602 1.00 20.25 85 LYS B O 1
ATOM 1454 N N . GLN B 1 86 ? 23.704 23.588 40.604 1.00 14.99 86 GLN B N 1
ATOM 1455 C CA . GLN B 1 86 ? 22.607 23.347 39.697 1.00 15.76 86 GLN B CA 1
ATOM 1456 C C . GLN B 1 86 ? 23.188 23.511 38.308 1.00 15.31 86 GLN B C 1
ATOM 1457 O O . GLN B 1 86 ? 23.952 24.448 38.036 1.00 18.26 86 GLN B O 1
ATOM 1463 N N . LEU B 1 87 ? 22.859 22.578 37.427 1.00 15.58 87 LEU B N 1
ATOM 1464 C CA . LEU B 1 87 ? 23.401 22.616 36.081 1.00 14.45 87 LEU B CA 1
ATOM 1465 C C . LEU B 1 87 ? 22.318 22.501 35.004 1.00 20.33 87 LEU B C 1
ATOM 1466 O O . LEU B 1 87 ? 21.265 21.910 35.226 1.00 15.02 87 LEU B O 1
ATOM 1471 N N . ILE B 1 88 ? 22.607 23.062 33.834 1.00 19.64 88 ILE B N 1
ATOM 1472 C CA . ILE B 1 88 ? 21.720 22.979 32.684 1.00 21.07 88 ILE B CA 1
ATOM 1473 C C . ILE B 1 88 ? 21.671 21.475 32.433 1.00 15.25 88 ILE B C 1
ATOM 1474 O O . ILE B 1 88 ? 22.706 20.821 32.429 1.00 15.11 88 ILE B O 1
ATOM 1479 N N . GLY B 1 89 ? 20.493 20.911 32.211 1.00 16.92 89 GLY B N 1
ATOM 1480 C CA . GLY B 1 89 ? 20.444 19.468 32.047 1.00 16.25 89 GLY B CA 1
ATOM 1481 C C . GLY B 1 89 ? 20.901 18.879 30.731 1.00 15.19 89 GLY B C 1
ATOM 1482 O O . GLY B 1 89 ? 21.363 17.745 30.695 1.00 16.83 89 GLY B O 1
ATOM 1483 N N . TYR B 1 90 ? 20.800 19.662 29.666 1.00 15.61 90 TYR B N 1
ATOM 1484 C CA . TYR B 1 90 ? 21.131 19.211 28.333 1.00 18.01 90 TYR B CA 1
ATOM 1485 C C . TYR B 1 90 ? 22.513 19.695 27.972 1.00 18.65 90 TYR B C 1
ATOM 1486 O O . TYR B 1 90 ? 22.684 20.808 27.487 1.00 20.87 90 TYR B O 1
ATOM 1495 N N . GLN B 1 91 ? 23.482 18.814 28.177 1.00 16.37 91 GLN B N 1
ATOM 1496 C CA . GLN B 1 91 ? 24.889 19.141 27.987 1.00 22.55 91 GLN B CA 1
ATOM 1497 C C . GLN B 1 91 ? 25.682 17.919 27.510 1.00 19.82 91 GLN B C 1
ATOM 1498 O O . GLN B 1 91 ? 25.396 16.810 27.920 1.00 20.01 91 GLN B O 1
ATOM 1504 N N . PRO B 1 92 ? 26.690 18.104 26.642 1.00 21.91 92 PRO B N 1
ATOM 1505 C CA . PRO B 1 92 ? 27.462 16.932 26.204 1.00 23.64 92 PRO B CA 1
ATOM 1506 C C . PRO B 1 92 ? 28.257 16.363 27.381 1.00 21.68 92 PRO B C 1
ATOM 1507 O O . PRO B 1 92 ? 28.543 17.070 28.340 1.00 20.92 92 PRO B O 1
ATOM 1511 N N . LYS B 1 93 ? 28.608 15.088 27.314 1.00 21.38 93 LYS B N 1
ATOM 1512 C CA . LYS B 1 93 ? 29.345 14.467 28.395 1.00 24.10 93 LYS B CA 1
ATOM 1513 C C . LYS B 1 93 ? 30.599 15.273 28.783 1.00 23.17 93 LYS B C 1
ATOM 1514 O O . LYS B 1 93 ? 30.864 15.457 29.975 1.00 19.60 93 LYS B O 1
ATOM 1520 N N . GLU B 1 94 ? 31.345 15.767 27.788 1.00 20.63 94 GLU B N 1
ATOM 1521 C CA . GLU B 1 94 ? 32.591 16.519 28.044 1.00 22.53 94 GLU B CA 1
ATOM 1522 C C . GLU B 1 94 ? 32.359 17.826 28.800 1.00 20.77 94 GLU B C 1
ATOM 1523 O O . GLU B 1 94 ? 33.215 18.280 29.568 1.00 16.08 94 GLU B O 1
ATOM 1529 N N . GLN B 1 95 ? 31.226 18.468 28.542 1.00 18.03 95 GLN B N 1
ATOM 1530 C CA . GLN B 1 95 ? 30.921 19.706 29.243 1.00 19.54 95 GLN B CA 1
ATOM 1531 C C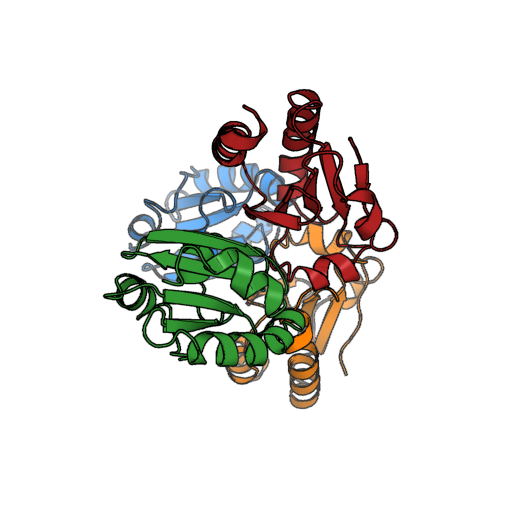 . GLN B 1 95 ? 30.485 19.396 30.674 1.00 17.09 95 GLN B C 1
ATOM 1532 O O . GLN B 1 95 ? 30.873 20.078 31.617 1.00 19.26 95 GLN B O 1
ATOM 1538 N N . LEU B 1 96 ? 29.679 18.355 30.827 1.00 20.10 96 LEU B N 1
ATOM 1539 C CA . LEU B 1 96 ? 29.213 17.935 32.141 1.00 20.76 96 LEU B CA 1
ATOM 1540 C C . LEU B 1 96 ? 30.430 17.622 33.007 1.00 23.03 96 LEU B C 1
ATOM 1541 O O . LEU B 1 96 ? 30.509 18.023 34.172 1.00 24.92 96 LEU B O 1
ATOM 1546 N N . GLU B 1 97 ? 31.392 16.924 32.417 1.00 20.98 97 GLU B N 1
ATOM 1547 C CA . GLU B 1 97 ? 32.591 16.546 33.143 1.00 22.93 97 GLU B CA 1
ATOM 1548 C C . GLU B 1 97 ? 33.386 17.757 33.608 1.00 21.14 97 GLU B C 1
ATOM 1549 O O . GLU B 1 97 ? 33.915 17.746 34.711 1.00 18.75 97 GLU B O 1
ATOM 1555 N N . ALA B 1 98 ? 33.459 18.801 32.786 1.00 20.23 98 ALA B N 1
ATOM 1556 C CA . ALA B 1 98 ? 34.177 20.016 33.172 1.00 19.66 98 ALA B CA 1
ATOM 1557 C C . ALA B 1 98 ? 33.426 20.671 34.333 1.00 22.22 98 ALA B C 1
ATOM 1558 O O . ALA B 1 98 ? 34.016 21.117 35.310 1.00 18.56 98 ALA B O 1
ATOM 1560 N N . GLN B 1 99 ? 32.104 20.693 34.226 1.00 22.72 99 GLN B N 1
ATOM 1561 C CA . GLN B 1 99 ? 31.260 21.306 35.239 1.00 24.71 99 GLN B CA 1
ATOM 1562 C C . GLN B 1 99 ? 31.369 20.598 36.584 1.00 21.67 99 GLN B C 1
ATOM 1563 O O . GLN B 1 99 ? 31.265 21.232 37.640 1.00 24.15 99 GLN B O 1
ATOM 1569 N N . LEU B 1 100 ? 31.581 19.288 36.551 1.00 19.79 100 LEU B N 1
ATOM 1570 C CA . LEU B 1 100 ? 31.696 18.516 37.773 1.00 20.17 100 LEU B CA 1
ATOM 1571 C C . LEU B 1 100 ? 33.161 18.137 38.074 1.00 22.47 100 LEU B C 1
ATOM 1572 O O . LEU B 1 100 ? 33.425 17.217 38.851 1.00 21.09 100 LEU B O 1
ATOM 1577 N N . ALA B 1 101 ? 34.098 18.892 37.494 1.00 24.98 101 ALA B N 1
ATOM 1578 C CA . ALA B 1 101 ? 35.527 18.624 37.661 1.00 26.69 101 ALA B CA 1
ATOM 1579 C C . ALA B 1 101 ? 35.952 18.397 39.102 1.00 27.87 101 ALA B C 1
ATOM 1580 O O . ALA B 1 101 ? 36.742 17.502 39.368 1.00 26.99 101 ALA B O 1
ATOM 1582 N N . ASP B 1 102 ? 35.425 19.192 40.029 1.00 29.80 102 ASP B N 1
ATOM 1583 C CA . ASP B 1 102 ? 35.790 19.048 41.440 1.00 31.19 102 ASP B CA 1
ATOM 1584 C C . ASP B 1 102 ? 35.380 17.706 42.038 1.00 31.00 102 ASP B C 1
ATOM 1585 O O . ASP B 1 102 ? 36.201 17.004 42.623 1.00 32.21 102 ASP B O 1
ATOM 1590 N N . VAL B 1 103 ? 34.112 17.342 41.890 1.00 29.59 103 VAL B N 1
ATOM 1591 C CA . VAL B 1 103 ? 33.639 16.079 42.431 1.00 27.49 103 VAL B CA 1
ATOM 1592 C C . VAL B 1 103 ? 34.270 14.895 41.706 1.00 27.89 103 VAL B C 1
ATOM 1593 O O . VAL B 1 103 ? 34.357 13.792 42.262 1.00 25.34 103 VAL B O 1
ATOM 1597 N N . LEU B 1 104 ? 34.730 15.120 40.477 1.00 24.67 104 LEU B N 1
ATOM 1598 C CA . LEU B 1 104 ? 35.342 14.035 39.713 1.00 28.75 104 LEU B CA 1
ATOM 1599 C C . LEU B 1 104 ? 36.836 13.905 39.976 1.00 30.80 104 LEU B C 1
ATOM 1600 O O . LEU B 1 104 ? 37.454 12.927 39.560 1.00 31.29 104 LEU B O 1
ATOM 1605 N N . GLN B 1 105 ? 37.403 14.900 40.656 1.00 32.14 105 GLN B N 1
ATOM 1606 C CA . GLN B 1 105 ? 38.824 14.902 41.019 1.00 33.87 105 GLN B CA 1
ATOM 1607 C C . GLN B 1 105 ? 39.030 14.128 42.339 1.00 35.03 105 GLN B C 1
ATOM 1608 O O . GLN B 1 105 ? 38.712 12.922 42.303 1.00 35.68 105 GLN B O 1
ATOM 1615 N N . ALA C 1 1 ? 19.770 25.476 -0.510 1.00 55.28 1 ALA C N 1
ATOM 1616 C CA . ALA C 1 1 ? 19.239 24.107 -0.266 1.00 53.77 1 ALA C CA 1
ATOM 1617 C C . ALA C 1 1 ? 19.868 23.543 0.995 1.00 53.69 1 ALA C C 1
ATOM 1618 O O . ALA C 1 1 ? 21.007 23.078 0.978 1.00 56.09 1 ALA C O 1
ATOM 1620 N N . THR C 1 2 ? 19.117 23.594 2.088 1.00 52.11 2 THR C N 1
ATOM 1621 C CA . THR C 1 2 ? 19.589 23.101 3.370 1.00 50.06 2 THR C CA 1
ATOM 1622 C C . THR C 1 2 ? 20.851 23.836 3.805 1.00 48.04 2 THR C C 1
ATOM 1623 O O . THR C 1 2 ? 21.840 23.213 4.202 1.00 49.57 2 THR C O 1
ATOM 1627 N N . MET C 1 3 ? 20.835 25.160 3.704 1.00 44.04 3 MET C N 1
ATOM 1628 C CA . MET C 1 3 ? 21.988 25.917 4.151 1.00 39.83 3 MET C CA 1
ATOM 1629 C C . MET C 1 3 ? 21.816 25.878 5.668 1.00 34.97 3 MET C C 1
ATOM 1630 O O . MET C 1 3 ? 20.691 25.898 6.176 1.00 33.02 3 MET C O 1
ATOM 1635 N N . THR C 1 4 ? 22.912 25.776 6.399 1.00 31.42 4 THR C N 1
ATOM 1636 C CA . THR C 1 4 ? 22.802 25.717 7.847 1.00 28.00 4 THR C CA 1
ATOM 1637 C C . THR C 1 4 ? 22.878 27.106 8.456 1.00 28.12 4 THR C C 1
ATOM 1638 O O . THR C 1 4 ? 23.807 27.857 8.178 1.00 27.56 4 THR C O 1
ATOM 1642 N N . LEU C 1 5 ? 21.886 27.444 9.276 1.00 26.55 5 LEU C N 1
ATOM 1643 C CA . LEU C 1 5 ? 21.823 28.749 9.931 1.00 24.35 5 LEU C CA 1
ATOM 1644 C C . LEU C 1 5 ? 22.144 28.636 11.417 1.00 24.34 5 LEU C C 1
ATOM 1645 O O . LEU C 1 5 ? 21.875 27.616 12.048 1.00 21.37 5 LEU C O 1
ATOM 1650 N N . THR C 1 6 ? 22.744 29.687 11.963 1.00 21.71 6 THR C N 1
ATOM 1651 C CA . THR C 1 6 ? 23.113 29.708 13.373 1.00 22.24 6 THR C CA 1
ATOM 1652 C C . THR C 1 6 ? 22.733 31.052 13.957 1.00 21.78 6 THR C C 1
ATOM 1653 O O . THR C 1 6 ? 22.313 31.957 13.245 1.00 22.01 6 THR C O 1
ATOM 1657 N N . ASP C 1 7 ? 22.866 31.174 15.267 1.00 19.84 7 ASP C N 1
ATOM 1658 C CA . ASP C 1 7 ? 22.571 32.435 15.914 1.00 20.07 7 ASP C CA 1
ATOM 1659 C C . ASP C 1 7 ? 23.422 33.567 15.329 1.00 23.43 7 ASP C C 1
ATOM 1660 O O . ASP C 1 7 ? 23.031 34.743 15.346 1.00 22.57 7 ASP C O 1
ATOM 1665 N N . ALA C 1 8 ? 24.574 33.203 14.789 1.00 24.46 8 ALA C N 1
ATOM 1666 C CA . ALA C 1 8 ? 25.498 34.188 14.236 1.00 27.71 8 ALA C CA 1
ATOM 1667 C C . ALA C 1 8 ? 25.137 34.679 12.840 1.00 29.94 8 ALA C C 1
ATOM 1668 O O . ALA C 1 8 ? 25.246 35.873 12.561 1.00 28.12 8 ALA C O 1
ATOM 1670 N N . ASN C 1 9 ? 24.688 33.780 11.967 1.00 27.60 9 ASN C N 1
ATOM 1671 C CA . ASN C 1 9 ? 24.360 34.198 10.609 1.00 28.83 9 ASN C CA 1
ATOM 1672 C C . ASN C 1 9 ? 22.871 34.301 10.249 1.00 28.68 9 ASN C C 1
ATOM 1673 O O . ASN C 1 9 ? 22.534 34.772 9.170 1.00 29.60 9 ASN C O 1
ATOM 1678 N N . PHE C 1 10 ? 21.983 33.895 11.155 1.00 27.92 10 PHE C N 1
ATOM 1679 C CA . PHE C 1 10 ? 20.541 33.917 10.888 1.00 26.57 10 PHE C CA 1
ATOM 1680 C C . PHE C 1 10 ? 19.926 35.216 10.357 1.00 27.31 10 PHE C C 1
ATOM 1681 O O . PHE C 1 10 ? 19.382 35.248 9.245 1.00 25.66 10 PHE C O 1
ATOM 1689 N N . GLN C 1 11 ? 19.977 36.280 11.158 1.00 28.09 11 GLN C N 1
ATOM 1690 C CA . GLN C 1 11 ? 19.396 37.561 10.753 1.00 26.95 11 GLN C CA 1
ATOM 1691 C C . GLN C 1 11 ? 19.934 38.003 9.408 1.00 26.42 11 GLN C C 1
ATOM 1692 O O . GLN C 1 11 ? 19.219 38.568 8.578 1.00 28.08 11 GLN C O 1
ATOM 1698 N N . GLN C 1 12 ? 21.213 37.745 9.205 1.00 24.74 12 GLN C N 1
ATOM 1699 C CA . GLN C 1 12 ? 21.841 38.099 7.954 1.00 27.02 12 GLN C CA 1
ATOM 1700 C C . GLN C 1 12 ? 21.216 37.306 6.807 1.00 26.88 12 GLN C C 1
ATOM 1701 O O . GLN C 1 12 ? 20.781 37.880 5.812 1.00 28.03 12 GLN C O 1
ATOM 1707 N N . ALA C 1 13 ? 21.179 35.984 6.951 1.00 29.56 13 ALA C N 1
ATOM 1708 C CA . ALA C 1 13 ? 20.627 35.102 5.923 1.00 31.72 13 ALA C CA 1
ATOM 1709 C C . ALA C 1 13 ? 19.148 35.373 5.676 1.00 33.81 13 ALA C C 1
ATOM 1710 O O . ALA C 1 13 ? 18.649 35.240 4.555 1.00 35.38 13 ALA C O 1
ATOM 1712 N N . ILE C 1 14 ? 18.445 35.752 6.731 1.00 34.74 14 ILE C N 1
ATOM 1713 C CA . ILE C 1 14 ? 17.030 36.040 6.616 1.00 38.85 14 ILE C CA 1
ATOM 1714 C C . ILE C 1 14 ? 16.796 37.305 5.801 1.00 42.14 14 ILE C C 1
ATOM 1715 O O . ILE C 1 14 ? 15.753 37.448 5.168 1.00 42.41 14 ILE C O 1
ATOM 1720 N N . GLN C 1 15 ? 17.760 38.226 5.818 1.00 44.29 15 GLN C N 1
ATOM 1721 C CA . GLN C 1 15 ? 17.646 39.443 5.013 1.00 47.33 15 GLN C CA 1
ATOM 1722 C C . GLN C 1 15 ? 18.033 38.949 3.639 1.00 47.92 15 GLN C C 1
ATOM 1723 O O . GLN C 1 15 ? 18.353 39.725 2.739 1.00 47.88 15 GLN C O 1
ATOM 1729 N N . GLY C 1 16 ? 18.019 37.624 3.522 1.00 51.44 16 GLY C N 1
ATOM 1730 C CA . GLY C 1 16 ? 18.349 36.955 2.286 1.00 51.59 16 GLY C CA 1
ATOM 1731 C C . GLY C 1 16 ? 17.710 37.713 1.158 1.00 51.98 16 GLY C C 1
ATOM 1732 O O . GLY C 1 16 ? 16.563 38.143 1.253 1.00 51.39 16 GLY C O 1
ATOM 1733 N N . ASP C 1 17 ? 18.474 37.882 0.091 1.00 52.14 17 ASP C N 1
ATOM 1734 C CA . ASP C 1 17 ? 18.028 38.604 -1.086 1.00 50.09 17 ASP C CA 1
ATOM 1735 C C . ASP C 1 17 ? 17.113 37.692 -1.912 1.00 48.34 17 ASP C C 1
ATOM 1736 O O . ASP C 1 17 ? 17.346 37.424 -3.094 1.00 45.29 17 ASP C O 1
ATOM 1741 N N . GLY C 1 18 ? 16.062 37.225 -1.248 1.00 44.63 18 GLY C N 1
ATOM 1742 C CA . GLY C 1 18 ? 15.088 36.335 -1.851 1.00 40.73 18 GLY C CA 1
ATOM 1743 C C . GLY C 1 18 ? 14.401 35.614 -0.706 1.00 36.77 18 GLY C C 1
ATOM 1744 O O . GLY C 1 18 ? 14.875 35.693 0.425 1.00 36.18 18 GLY C O 1
ATOM 1745 N N . PRO C 1 19 ? 13.292 34.908 -0.946 1.00 34.48 19 PRO C N 1
ATOM 1746 C CA . PRO C 1 19 ? 12.632 34.213 0.168 1.00 31.37 19 PRO C CA 1
ATOM 1747 C C . PRO C 1 19 ? 13.459 33.060 0.747 1.00 26.89 19 PRO C C 1
ATOM 1748 O O . PRO C 1 19 ? 14.178 32.370 0.022 1.00 23.33 19 PRO C O 1
ATOM 1752 N N . VAL C 1 20 ? 13.352 32.864 2.062 1.00 24.05 20 VAL C N 1
ATOM 1753 C CA . VAL C 1 20 ? 14.078 31.795 2.742 1.00 21.40 20 VAL C CA 1
ATOM 1754 C C . VAL C 1 20 ? 13.118 31.033 3.651 1.00 20.42 20 VAL C C 1
ATOM 1755 O O . VAL C 1 20 ? 12.388 31.636 4.436 1.00 22.34 20 VAL C O 1
ATOM 1759 N N . LEU C 1 21 ? 13.092 29.710 3.512 1.00 19.29 21 LEU C N 1
ATOM 1760 C CA . LEU C 1 21 ? 12.227 28.871 4.339 1.00 19.78 21 LEU C CA 1
ATOM 1761 C C . LEU C 1 21 ? 13.117 28.238 5.389 1.00 17.47 21 LEU C C 1
ATOM 1762 O O . LEU C 1 21 ? 13.992 27.424 5.078 1.00 17.98 21 LEU C O 1
ATOM 1767 N N . VAL C 1 22 ? 12.886 28.622 6.639 1.00 15.37 22 VAL C N 1
ATOM 1768 C CA . VAL C 1 22 ? 13.681 28.132 7.747 1.00 13.96 22 VAL C CA 1
ATOM 1769 C C . VAL C 1 22 ? 13.000 26.985 8.480 1.00 15.90 22 VAL C C 1
ATOM 1770 O O . VAL C 1 22 ? 11.850 27.095 8.893 1.00 12.34 22 VAL C O 1
ATOM 1774 N N . ASP C 1 23 ? 13.730 25.884 8.617 1.00 10.91 23 ASP C N 1
ATOM 1775 C CA . ASP C 1 23 ? 13.234 24.694 9.299 1.00 16.21 23 ASP C CA 1
ATOM 1776 C C . ASP C 1 23 ? 13.823 24.625 10.701 1.00 13.77 23 ASP C C 1
ATOM 1777 O O . ASP C 1 23 ? 15.028 24.433 10.835 1.00 15.13 23 ASP C O 1
ATOM 1782 N N . PHE C 1 24 ? 12.983 24.782 11.727 1.00 13.59 24 PHE C N 1
ATOM 1783 C CA . PHE C 1 24 ? 13.443 24.722 13.113 1.00 10.98 24 PHE C CA 1
ATOM 1784 C C . PHE C 1 24 ? 13.360 23.276 13.519 1.00 12.50 24 PHE C C 1
ATOM 1785 O O . PHE C 1 24 ? 12.278 22.673 13.467 1.00 13.51 24 PHE C O 1
ATOM 1793 N N . TRP C 1 25 ? 14.498 22.717 13.915 1.00 13.27 25 TRP C N 1
ATOM 1794 C CA . TRP C 1 25 ? 14.551 21.289 14.249 1.00 15.58 25 TRP C CA 1
ATOM 1795 C C . TRP C 1 25 ? 15.501 20.954 15.390 1.00 12.24 25 TRP C C 1
ATOM 1796 O O . TRP C 1 25 ? 16.198 21.815 15.913 1.00 14.90 25 TRP C O 1
ATOM 1807 N N . ALA C 1 26 ? 15.514 19.675 15.763 1.00 14.19 26 ALA C N 1
ATOM 1808 C CA . ALA C 1 26 ? 16.398 19.163 16.807 1.00 14.68 26 ALA C CA 1
ATOM 1809 C C . ALA C 1 26 ? 16.591 17.657 16.551 1.00 13.25 26 ALA C C 1
ATOM 1810 O O . ALA C 1 26 ? 15.750 17.013 15.912 1.00 14.13 26 ALA C O 1
ATOM 1812 N N . ALA C 1 27 ? 17.696 17.102 17.031 1.00 13.93 27 ALA C N 1
ATOM 1813 C CA . ALA C 1 27 ? 17.990 15.696 16.804 1.00 15.16 27 ALA C CA 1
ATOM 1814 C C . ALA C 1 27 ? 17.058 14.742 17.537 1.00 15.62 27 ALA C C 1
ATOM 1815 O O . ALA C 1 27 ? 16.987 13.571 17.199 1.00 14.20 27 ALA C O 1
ATOM 1817 N N . TRP C 1 28 ? 16.351 15.251 18.549 1.00 14.17 28 TRP C N 1
ATOM 1818 C CA . TRP C 1 28 ? 15.415 14.445 19.332 1.00 14.58 28 TRP C CA 1
ATOM 1819 C C . TRP C 1 28 ? 14.003 14.496 18.754 1.00 11.98 28 TRP C C 1
ATOM 1820 O O . TRP C 1 28 ? 13.088 13.829 19.255 1.00 11.40 28 TRP C O 1
ATOM 1831 N N . CYS C 1 29 ? 13.834 15.282 17.696 1.00 14.49 29 CYS C N 1
ATOM 1832 C CA . CYS C 1 29 ? 12.524 15.494 17.072 1.00 14.88 29 CYS C CA 1
ATOM 1833 C C . CYS C 1 29 ? 12.192 14.593 15.865 1.00 16.55 29 CYS C C 1
ATOM 1834 O O . CYS C 1 29 ? 12.667 14.798 14.751 1.00 15.88 29 CYS C O 1
ATOM 1837 N N . GLY C 1 30 ? 11.365 13.580 16.117 1.00 18.95 30 GLY C N 1
ATOM 1838 C CA . GLY C 1 30 ? 10.980 12.638 15.084 1.00 18.83 30 GLY C CA 1
ATOM 1839 C C . GLY C 1 30 ? 10.291 13.222 13.867 1.00 16.99 30 GLY C C 1
ATOM 1840 O O . GLY C 1 30 ? 10.721 12.978 12.740 1.00 17.09 30 GLY C O 1
ATOM 1841 N N . PRO C 1 31 ? 9.221 13.998 14.060 1.00 18.14 31 PRO C N 1
ATOM 1842 C CA . PRO C 1 31 ? 8.545 14.566 12.899 1.00 19.19 31 PRO C CA 1
ATOM 1843 C C . PRO C 1 31 ? 9.480 15.509 12.144 1.00 17.19 31 PRO C C 1
ATOM 1844 O O . PRO C 1 31 ? 9.331 15.685 10.939 1.00 15.37 31 PRO C O 1
ATOM 1848 N N . CYS C 1 32 ? 10.451 16.096 12.846 1.00 19.49 32 CYS C N 1
ATOM 1849 C CA . CYS C 1 32 ? 11.421 16.975 12.185 1.00 15.40 32 CYS C CA 1
ATOM 1850 C C . CYS C 1 32 ? 12.303 16.153 11.256 1.00 17.89 32 CYS C C 1
ATOM 1851 O O . CYS C 1 32 ? 12.576 16.555 10.128 1.00 18.70 32 CYS C O 1
ATOM 1854 N N . ARG C 1 33 ? 12.774 15.006 11.738 1.00 17.16 33 ARG C N 1
ATOM 1855 C CA . ARG C 1 33 ? 13.613 14.158 10.906 1.00 20.02 33 ARG C CA 1
ATOM 1856 C C . ARG C 1 33 ? 12.808 13.677 9.696 1.00 16.53 33 ARG C C 1
ATOM 1857 O O . ARG C 1 33 ? 13.346 13.588 8.587 1.00 20.34 33 ARG C O 1
ATOM 1865 N N . MET C 1 34 ? 11.528 13.372 9.917 1.00 21.08 34 MET C N 1
ATOM 1866 C CA . MET C 1 34 ? 10.620 12.915 8.854 1.00 22.82 34 MET C CA 1
ATOM 1867 C C . MET C 1 34 ? 10.463 14.004 7.796 1.00 22.37 34 MET C C 1
ATOM 1868 O O . MET C 1 34 ? 10.296 13.725 6.610 1.00 16.97 34 MET C O 1
ATOM 1873 N N . MET C 1 35 ? 10.490 15.254 8.245 1.00 21.30 35 MET C N 1
ATOM 1874 C CA . MET C 1 35 ? 10.345 16.383 7.347 1.00 20.09 35 MET C CA 1
ATOM 1875 C C . MET C 1 35 ? 11.602 16.644 6.512 1.00 19.52 35 MET C C 1
ATOM 1876 O O . MET C 1 35 ? 11.518 17.209 5.423 1.00 18.73 35 MET C O 1
ATOM 1881 N N . ALA C 1 36 ? 12.765 16.222 6.996 1.00 19.38 36 ALA C N 1
ATOM 1882 C CA . ALA C 1 36 ? 13.993 16.527 6.272 1.00 20.41 36 ALA C CA 1
ATOM 1883 C C . ALA C 1 36 ? 13.967 16.134 4.795 1.00 22.71 36 ALA C C 1
ATOM 1884 O O . ALA C 1 36 ? 14.277 16.956 3.930 1.00 21.37 36 ALA C O 1
ATOM 1886 N N . PRO C 1 37 ? 13.595 14.877 4.481 1.00 20.87 37 PRO C N 1
ATOM 1887 C CA . PRO C 1 37 ? 13.578 14.525 3.055 1.00 22.89 37 PRO C CA 1
ATOM 1888 C C . PRO C 1 37 ? 12.561 15.335 2.240 1.00 23.09 37 PRO C C 1
ATOM 1889 O O . PRO C 1 37 ? 12.818 15.695 1.095 1.00 21.63 37 PRO C O 1
ATOM 1893 N N . VAL C 1 38 ? 11.423 15.647 2.854 1.00 20.59 38 VAL C N 1
ATOM 1894 C CA . VAL C 1 38 ? 10.371 16.429 2.203 1.00 20.97 38 VAL C CA 1
ATOM 1895 C C . VAL C 1 38 ? 10.835 17.841 1.806 1.00 20.92 38 VAL C C 1
ATOM 1896 O O . VAL C 1 38 ? 10.568 18.311 0.695 1.00 19.79 38 VAL C O 1
ATOM 1900 N N . LEU C 1 39 ? 11.536 18.507 2.719 1.00 18.25 39 LEU C N 1
ATOM 1901 C CA . LEU C 1 39 ? 12.047 19.857 2.477 1.00 20.19 39 LEU C CA 1
ATOM 1902 C C . LEU C 1 39 ? 13.104 19.906 1.362 1.00 24.29 39 LEU C C 1
ATOM 1903 O O . LEU C 1 39 ? 13.157 20.858 0.588 1.00 24.41 39 LEU C O 1
ATOM 1908 N N . GLU C 1 40 ? 13.942 18.881 1.281 1.00 26.42 40 GLU C N 1
ATOM 1909 C CA . GLU C 1 40 ? 14.968 18.851 0.246 1.00 29.79 40 GLU C CA 1
ATOM 1910 C C . GLU C 1 40 ? 14.347 18.807 -1.141 1.00 30.64 40 GLU C C 1
ATOM 1911 O O . GLU C 1 40 ? 14.828 19.463 -2.077 1.00 29.23 40 GLU C O 1
ATOM 1917 N N . GLU C 1 41 ? 13.268 18.041 -1.267 1.00 28.18 41 GLU C N 1
ATOM 1918 C CA . GLU C 1 41 ? 12.576 17.915 -2.540 1.00 29.36 41 GLU C CA 1
ATOM 1919 C C . GLU C 1 41 ? 11.894 19.227 -2.905 1.00 29.97 41 GLU C C 1
ATOM 1920 O O . GLU C 1 41 ? 11.846 19.617 -4.078 1.00 27.03 41 GLU C O 1
ATOM 1926 N N . PHE C 1 42 ? 11.353 19.901 -1.896 1.00 27.56 42 PHE C N 1
ATOM 1927 C CA . PHE C 1 42 ? 10.698 21.173 -2.111 1.00 27.48 42 PHE C CA 1
ATOM 1928 C C . PHE C 1 42 ? 11.773 22.188 -2.542 1.00 28.95 42 PHE C C 1
ATOM 1929 O O . PHE C 1 42 ? 11.584 22.926 -3.510 1.00 27.58 42 PHE C O 1
ATOM 1937 N N . ALA C 1 43 ? 12.905 22.202 -1.842 1.00 31.46 43 ALA C N 1
ATOM 1938 C CA . ALA C 1 43 ? 13.987 23.137 -2.155 1.00 34.03 43 ALA C CA 1
ATOM 1939 C C . ALA C 1 43 ? 14.432 22.979 -3.603 1.00 35.95 43 ALA C C 1
ATOM 1940 O O . ALA C 1 43 ? 14.896 23.929 -4.240 1.00 34.11 43 ALA C O 1
ATOM 1942 N N . GLU C 1 44 ? 14.273 21.762 -4.109 1.00 35.68 44 GLU C N 1
ATOM 1943 C CA . GLU C 1 44 ? 14.652 21.402 -5.467 1.00 37.84 44 GLU C CA 1
ATOM 1944 C C . GLU C 1 44 ? 13.780 22.051 -6.533 1.00 39.12 44 GLU C C 1
ATOM 1945 O O . GLU C 1 44 ? 14.250 22.867 -7.316 1.00 40.40 44 GLU C O 1
ATOM 1951 N N . ALA C 1 45 ? 12.504 21.691 -6.564 1.00 40.24 45 ALA C N 1
ATOM 1952 C CA . ALA C 1 45 ? 11.613 22.236 -7.578 1.00 41.35 45 ALA C CA 1
ATOM 1953 C C . ALA C 1 45 ? 11.241 23.684 -7.351 1.00 40.25 45 ALA C C 1
ATOM 1954 O O . ALA C 1 45 ? 10.326 24.202 -7.984 1.00 43.98 45 ALA C O 1
ATOM 1956 N N . HIS C 1 46 ? 11.935 24.338 -6.435 1.00 37.62 46 HIS C N 1
ATOM 1957 C CA . HIS C 1 46 ? 11.655 25.733 -6.177 1.00 35.07 46 HIS C CA 1
ATOM 1958 C C . HIS C 1 46 ? 12.955 26.446 -5.870 1.00 30.08 46 HIS C C 1
ATOM 1959 O O . HIS C 1 46 ? 12.946 27.531 -5.296 1.00 25.74 46 HIS C O 1
ATOM 1966 N N . ALA C 1 47 ? 14.080 25.861 -6.270 1.00 28.99 47 ALA C N 1
ATOM 1967 C CA . ALA C 1 47 ? 15.359 26.497 -5.970 1.00 29.62 47 ALA C CA 1
ATOM 1968 C C . ALA C 1 47 ? 15.543 27.858 -6.632 1.00 25.91 47 ALA C C 1
ATOM 1969 O O . ALA C 1 47 ? 16.424 28.622 -6.233 1.00 27.06 47 ALA C O 1
ATOM 1971 N N . ASP C 1 48 ? 14.728 28.167 -7.638 1.00 23.99 48 ASP C N 1
ATOM 1972 C CA . ASP C 1 48 ? 14.833 29.455 -8.314 1.00 23.67 48 ASP C CA 1
ATOM 1973 C C . ASP C 1 48 ? 14.017 30.495 -7.573 1.00 21.93 48 ASP C C 1
ATOM 1974 O O . ASP C 1 48 ? 14.197 31.695 -7.771 1.00 24.26 48 ASP C O 1
ATOM 1979 N N . LYS C 1 49 ? 13.141 30.027 -6.692 1.00 19.82 49 LYS C N 1
ATOM 1980 C CA . LYS C 1 49 ? 12.238 30.911 -5.959 1.00 19.60 49 LYS C CA 1
ATOM 1981 C C . LYS C 1 49 ? 12.398 30.960 -4.445 1.00 22.65 49 LYS C C 1
ATOM 1982 O O . LYS C 1 49 ? 11.866 31.866 -3.799 1.00 23.70 49 LYS C O 1
ATOM 1988 N N . VAL C 1 50 ? 13.094 29.988 -3.873 1.00 22.56 50 VAL C N 1
ATOM 1989 C CA . VAL C 1 50 ? 13.264 29.977 -2.427 1.00 24.12 50 VAL C CA 1
ATOM 1990 C C . VAL C 1 50 ? 14.497 29.183 -2.017 1.00 24.36 50 VAL C C 1
ATOM 1991 O O . VAL C 1 50 ? 14.966 28.305 -2.738 1.00 20.70 50 VAL C O 1
ATOM 1995 N N . THR C 1 51 ? 15.034 29.529 -0.858 1.00 19.59 51 THR C N 1
ATOM 1996 C CA . THR C 1 51 ? 16.173 28.830 -0.310 1.00 22.50 51 THR C CA 1
ATOM 1997 C C . THR C 1 51 ? 15.657 28.188 0.972 1.00 18.81 51 THR C C 1
ATOM 1998 O O . THR C 1 51 ? 14.898 28.807 1.712 1.00 18.00 51 THR C O 1
ATOM 2002 N N . VAL C 1 52 ? 16.043 26.939 1.202 1.00 19.23 52 VAL C N 1
ATOM 2003 C CA . VAL C 1 52 ? 15.630 26.220 2.396 1.00 20.22 52 VAL C CA 1
ATOM 2004 C C . VAL C 1 52 ? 16.827 26.171 3.315 1.00 19.12 52 VAL C C 1
ATOM 2005 O O . VAL C 1 52 ? 17.939 25.860 2.903 1.00 20.73 52 VAL C O 1
ATOM 2009 N N . ALA C 1 53 ? 16.595 26.533 4.565 1.00 17.94 53 ALA C N 1
ATOM 2010 C CA . ALA C 1 53 ? 17.650 26.553 5.554 1.00 17.82 53 ALA C CA 1
ATOM 2011 C C . ALA C 1 53 ? 17.189 25.861 6.823 1.00 18.63 53 ALA C C 1
ATOM 2012 O O . ALA C 1 53 ? 15.988 25.770 7.107 1.00 20.47 53 ALA C O 1
ATOM 2014 N N . LYS C 1 54 ? 18.163 25.393 7.586 1.00 17.03 54 LYS C N 1
ATOM 2015 C CA . LYS C 1 54 ? 17.918 24.686 8.833 1.00 20.08 54 LYS C CA 1
ATOM 2016 C C . LYS C 1 54 ? 18.511 25.366 10.063 1.00 18.63 54 LYS C C 1
ATOM 2017 O O . LYS C 1 54 ? 19.670 25.810 10.060 1.00 20.66 54 LYS C O 1
ATOM 2023 N N . LEU C 1 55 ? 17.719 25.440 11.127 1.00 19.33 55 LEU C N 1
ATOM 2024 C CA . LEU C 1 55 ? 18.197 26.051 12.366 1.00 13.45 55 LEU C CA 1
ATOM 2025 C C . LEU C 1 55 ? 17.926 25.077 13.490 1.00 14.81 55 LEU C C 1
ATOM 2026 O O . LEU C 1 55 ? 16.772 24.812 13.800 1.00 14.51 55 LEU C O 1
ATOM 2031 N N . ASN C 1 56 ? 18.982 24.533 14.089 1.00 13.02 56 ASN C N 1
ATOM 2032 C CA . ASN C 1 56 ? 18.830 23.579 15.182 1.00 14.74 56 ASN C CA 1
ATOM 2033 C C . ASN C 1 56 ? 18.552 24.373 16.448 1.00 14.06 56 ASN C C 1
ATOM 2034 O O . ASN C 1 56 ? 19.392 25.162 16.870 1.00 13.18 56 ASN C O 1
ATOM 2039 N N . VAL C 1 57 ? 17.386 24.155 17.054 1.00 14.89 57 VAL C N 1
ATOM 2040 C CA . VAL C 1 57 ? 17.002 24.907 18.249 1.00 12.71 57 VAL C CA 1
ATOM 2041 C C . VAL C 1 57 ? 17.820 24.637 19.497 1.00 16.17 57 VAL C C 1
ATOM 2042 O O . VAL C 1 57 ? 17.945 25.520 20.347 1.00 16.11 57 VAL C O 1
ATOM 2046 N N . ASP C 1 58 ? 18.380 23.434 19.615 1.00 16.64 58 ASP C N 1
ATOM 2047 C CA . ASP C 1 58 ? 19.209 23.088 20.769 1.00 16.51 58 ASP C CA 1
ATOM 2048 C C . ASP C 1 58 ? 20.509 23.900 20.764 1.00 19.08 58 ASP C C 1
ATOM 2049 O O . ASP C 1 58 ? 21.027 24.286 21.815 1.00 19.25 58 ASP C O 1
ATOM 2054 N N . GLU C 1 59 ? 21.044 24.131 19.571 1.00 18.73 59 GLU C N 1
ATOM 2055 C CA . GLU C 1 59 ? 22.326 24.829 19.418 1.00 18.25 59 GLU C CA 1
ATOM 2056 C C . GLU C 1 59 ? 22.223 26.341 19.204 1.00 18.64 59 GLU C C 1
ATOM 2057 O O . GLU C 1 59 ? 23.228 27.049 19.285 1.00 17.52 59 GLU C O 1
ATOM 2063 N N . ASN C 1 60 ? 21.012 26.828 18.955 1.00 12.82 60 ASN C N 1
ATOM 2064 C CA . ASN C 1 60 ? 20.782 28.232 18.663 1.00 15.50 60 ASN C CA 1
ATOM 2065 C C . ASN C 1 60 ? 19.654 28.876 19.491 1.00 18.12 60 ASN C C 1
ATOM 2066 O O . ASN C 1 60 ? 18.602 29.251 18.966 1.00 18.80 60 ASN C O 1
ATOM 2071 N N . PRO C 1 61 ? 19.883 29.042 20.804 1.00 19.74 61 PRO C N 1
ATOM 2072 C CA . PRO C 1 61 ? 18.887 29.625 21.708 1.00 20.03 61 PRO C CA 1
ATOM 2073 C C . PRO C 1 61 ? 18.355 31.024 21.424 1.00 22.38 61 PRO C C 1
ATOM 2074 O O . PRO C 1 61 ? 17.183 31.300 21.679 1.00 21.31 61 PRO C O 1
ATOM 2078 N N . GLU C 1 62 ? 19.203 31.903 20.907 1.00 22.86 62 GLU C N 1
ATOM 2079 C CA . GLU C 1 62 ? 18.765 33.274 20.642 1.00 24.38 62 GLU C CA 1
ATOM 2080 C C . GLU C 1 62 ? 17.722 33.332 19.527 1.00 23.46 62 GLU C C 1
ATOM 2081 O O . GLU C 1 62 ? 16.683 33.957 19.686 1.00 23.76 62 GLU C O 1
ATOM 2087 N N . THR C 1 63 ? 18.008 32.686 18.401 1.00 20.17 63 THR C N 1
ATOM 2088 C CA . THR C 1 63 ? 17.066 32.663 17.276 1.00 21.01 63 THR C CA 1
ATOM 2089 C C . THR C 1 63 ? 15.772 31.988 17.735 1.00 21.54 63 THR C C 1
ATOM 2090 O O . THR C 1 63 ? 14.668 32.498 17.508 1.00 23.10 63 THR C O 1
ATOM 2094 N N . THR C 1 64 ? 15.919 30.846 18.401 1.00 15.94 64 THR C N 1
ATOM 2095 C CA . THR C 1 64 ? 14.773 30.106 18.914 1.00 18.71 64 THR C CA 1
ATOM 2096 C C . THR C 1 64 ? 13.887 31.022 19.773 1.00 19.17 64 THR C C 1
ATOM 2097 O O . THR C 1 64 ? 12.674 31.080 19.575 1.00 15.48 64 THR C O 1
ATOM 2101 N N . SER C 1 65 ? 14.495 31.746 20.710 1.00 21.99 65 SER C N 1
ATOM 2102 C CA . SER C 1 65 ? 13.748 32.661 21.576 1.00 25.05 65 SER C CA 1
ATOM 2103 C C . SER C 1 65 ? 13.225 33.882 20.809 1.00 24.43 65 SER C C 1
ATOM 2104 O O . SER C 1 65 ? 12.095 34.306 21.030 1.00 22.09 65 SER C O 1
ATOM 2107 N N . GLN C 1 66 ? 14.056 34.442 19.929 1.00 25.83 66 GLN C N 1
ATOM 2108 C CA . GLN C 1 66 ? 13.687 35.608 19.115 1.00 28.27 66 GLN C CA 1
ATOM 2109 C C . GLN C 1 66 ? 12.365 35.350 18.410 1.00 26.42 66 GLN C C 1
ATOM 2110 O O . GLN C 1 66 ? 11.484 36.213 18.354 1.00 24.77 66 GLN C O 1
ATOM 2116 N N . PHE C 1 67 ? 12.235 34.158 17.839 1.00 23.75 67 PHE C N 1
ATOM 2117 C CA . PHE C 1 67 ? 11.017 33.840 17.123 1.00 19.35 67 PHE C CA 1
ATOM 2118 C C . PHE C 1 67 ? 9.957 33.073 17.906 1.00 18.78 67 PHE C C 1
ATOM 2119 O O . PHE C 1 67 ? 8.985 32.600 17.329 1.00 16.16 67 PHE C O 1
ATOM 2127 N N . GLY C 1 68 ? 10.119 32.989 19.227 1.00 20.25 68 GLY C N 1
ATOM 2128 C CA . GLY C 1 68 ? 9.128 32.319 20.058 1.00 18.06 68 GLY C CA 1
ATOM 2129 C C . GLY C 1 68 ? 8.776 30.911 19.613 1.00 15.29 68 GLY C C 1
ATOM 2130 O O . GLY C 1 68 ? 7.600 30.534 19.549 1.00 17.10 68 GLY C O 1
ATOM 2131 N N . ILE C 1 69 ? 9.799 30.126 19.292 1.00 16.04 69 ILE C N 1
ATOM 2132 C CA . ILE C 1 69 ? 9.585 28.750 18.852 1.00 16.67 69 ILE C CA 1
ATOM 2133 C C . ILE C 1 69 ? 9.376 27.880 20.087 1.00 16.08 69 ILE C C 1
ATOM 2134 O O . ILE C 1 69 ? 10.301 27.646 20.841 1.00 17.04 69 ILE C O 1
ATOM 2139 N N . MET C 1 70 ? 8.147 27.418 20.287 1.00 14.83 70 MET C N 1
ATOM 2140 C CA . MET C 1 70 ? 7.776 26.591 21.437 1.00 16.14 70 MET C CA 1
ATOM 2141 C C . MET C 1 70 ? 7.473 25.151 21.050 1.00 12.71 70 MET C C 1
ATOM 2142 O O . MET C 1 70 ? 7.375 24.287 21.909 1.00 16.77 70 MET C O 1
ATOM 2147 N N . SER C 1 71 ? 7.336 24.900 19.756 1.00 12.22 71 SER C N 1
ATOM 2148 C CA . SER C 1 71 ? 6.989 23.576 19.240 1.00 10.95 71 SER C CA 1
ATOM 2149 C C . SER C 1 71 ? 7.746 23.338 17.933 1.00 13.57 71 SER C C 1
ATOM 2150 O O . SER C 1 71 ? 7.828 24.235 17.097 1.00 12.70 71 SER C O 1
ATOM 2153 N N . ILE C 1 72 ? 8.312 22.151 17.757 1.00 14.04 72 ILE C N 1
ATOM 2154 C CA . ILE C 1 72 ? 8.987 21.843 16.500 1.00 12.26 72 ILE C CA 1
ATOM 2155 C C . ILE C 1 72 ? 8.457 20.461 16.082 1.00 14.53 72 ILE C C 1
ATOM 2156 O O . ILE C 1 72 ? 8.120 19.623 16.918 1.00 16.45 72 ILE C O 1
ATOM 2161 N N . PRO C 1 73 ? 8.386 20.206 14.777 1.00 14.61 73 PRO C N 1
ATOM 2162 C CA . PRO C 1 73 ? 8.824 21.128 13.734 1.00 12.85 73 PRO C CA 1
ATOM 2163 C C . PRO C 1 73 ? 7.991 22.382 13.558 1.00 14.32 73 PRO C C 1
ATOM 2164 O O . PRO C 1 73 ? 6.793 22.409 13.856 1.00 15.06 73 PRO C O 1
ATOM 2168 N N . THR C 1 74 ? 8.670 23.415 13.072 1.00 14.84 74 THR C N 1
ATOM 2169 C CA . THR C 1 74 ? 8.060 24.691 12.710 1.00 12.61 74 THR C CA 1
ATOM 2170 C C . THR C 1 74 ? 8.878 25.167 11.525 1.00 13.17 74 THR C C 1
ATOM 2171 O O . THR C 1 74 ? 10.101 24.971 11.473 1.00 12.91 74 THR C O 1
ATOM 2175 N N . LEU C 1 75 ? 8.189 25.751 10.559 1.00 13.07 75 LEU C N 1
ATOM 2176 C CA . LEU C 1 75 ? 8.824 26.324 9.393 1.00 13.11 75 LEU C CA 1
ATOM 2177 C C . LEU C 1 75 ? 8.364 27.763 9.410 1.00 15.07 75 LEU C C 1
ATOM 2178 O O . LEU C 1 75 ? 7.227 28.043 9.792 1.00 14.14 75 LEU C O 1
ATOM 2183 N N . ILE C 1 76 ? 9.254 28.678 9.045 1.00 15.44 76 ILE C N 1
ATOM 2184 C CA . ILE C 1 76 ? 8.878 30.071 8.941 1.00 18.73 76 ILE C CA 1
ATOM 2185 C C . ILE C 1 76 ? 9.378 30.536 7.579 1.00 19.56 76 ILE C C 1
ATOM 2186 O O . ILE C 1 76 ? 10.563 30.393 7.270 1.00 16.13 76 ILE C O 1
ATOM 2191 N N . LEU C 1 77 ? 8.470 31.058 6.753 1.00 18.62 77 LEU C N 1
ATOM 2192 C CA . LEU C 1 77 ? 8.864 31.578 5.451 1.00 19.87 77 LEU C CA 1
ATOM 2193 C C . LEU C 1 77 ? 9.132 33.058 5.644 1.00 16.52 77 LEU C C 1
ATOM 2194 O O . LEU C 1 77 ? 8.320 33.773 6.220 1.00 20.28 77 LEU C O 1
ATOM 2199 N N . PHE C 1 78 ? 10.276 33.509 5.171 1.00 19.46 78 PHE C N 1
ATOM 2200 C CA . PHE C 1 78 ? 10.634 34.911 5.286 1.00 22.56 78 PHE C CA 1
ATOM 2201 C C . PHE C 1 78 ? 10.651 35.446 3.875 1.00 26.03 78 PHE C C 1
ATOM 2202 O O . PHE C 1 78 ? 11.139 34.779 2.965 1.00 24.16 78 PHE C O 1
ATOM 2210 N N . LYS C 1 79 ? 10.111 36.640 3.697 1.00 27.04 79 LYS C N 1
ATOM 2211 C CA . LYS C 1 79 ? 10.089 37.277 2.393 1.00 33.37 79 LYS C CA 1
ATOM 2212 C C . LYS C 1 79 ? 10.537 38.687 2.715 1.00 33.81 79 LYS C C 1
ATOM 2213 O O . LYS C 1 79 ? 9.837 39.406 3.422 1.00 33.59 79 LYS C O 1
ATOM 2219 N N . GLY C 1 80 ? 11.714 39.061 2.232 1.00 35.07 80 GLY C N 1
ATOM 2220 C CA . GLY C 1 80 ? 12.227 40.388 2.504 1.00 38.59 80 GLY C CA 1
ATOM 2221 C C . GLY C 1 80 ? 12.771 40.515 3.917 1.00 40.53 80 GLY C C 1
ATOM 2222 O O . GLY C 1 80 ? 12.806 41.607 4.473 1.00 42.30 80 GLY C O 1
ATOM 2223 N N . GLY C 1 81 ? 13.187 39.398 4.505 1.00 40.53 81 GLY C N 1
ATOM 2224 C CA . GLY C 1 81 ? 13.739 39.443 5.849 1.00 40.33 81 GLY C CA 1
ATOM 2225 C C . GLY C 1 81 ? 12.704 39.464 6.950 1.00 38.83 81 GLY C C 1
ATOM 2226 O O . GLY C 1 81 ? 13.042 39.476 8.135 1.00 42.79 81 GLY C O 1
ATOM 2227 N N . ARG C 1 82 ? 11.436 39.467 6.563 1.00 36.59 82 ARG C N 1
ATOM 2228 C CA . ARG C 1 82 ? 10.348 39.483 7.522 1.00 32.73 82 ARG C CA 1
ATOM 2229 C C . ARG C 1 82 ? 9.608 38.157 7.443 1.00 33.74 82 ARG C C 1
ATOM 2230 O O . ARG C 1 82 ? 9.474 37.576 6.363 1.00 25.92 82 ARG C O 1
ATOM 2238 N N . PRO C 1 83 ? 9.137 37.645 8.586 1.00 32.58 83 PRO C N 1
ATOM 2239 C CA . PRO C 1 83 ? 8.413 36.379 8.522 1.00 33.42 83 PRO C CA 1
ATOM 2240 C C . PRO C 1 83 ? 7.053 36.648 7.882 1.00 34.05 83 PRO C C 1
ATOM 2241 O O . PRO C 1 83 ? 6.362 37.589 8.268 1.00 35.97 83 PRO C O 1
ATOM 2245 N N . VAL C 1 84 ? 6.683 35.844 6.886 1.00 33.63 84 VAL C N 1
ATOM 2246 C CA . VAL C 1 84 ? 5.405 36.024 6.203 1.00 31.76 84 VAL C CA 1
ATOM 2247 C C . VAL C 1 84 ? 4.435 34.856 6.357 1.00 31.66 84 VAL C C 1
ATOM 2248 O O . VAL C 1 84 ? 3.242 34.995 6.097 1.00 32.23 84 VAL C O 1
ATOM 2252 N N . LYS C 1 85 ? 4.940 33.705 6.780 1.00 28.57 85 LYS C N 1
ATOM 2253 C CA . LYS C 1 85 ? 4.079 32.547 6.962 1.00 27.32 85 LYS C CA 1
ATOM 2254 C C . LYS C 1 85 ? 4.760 31.607 7.940 1.00 25.10 85 LYS C C 1
ATOM 2255 O O . LYS C 1 85 ? 5.979 31.491 7.939 1.00 21.51 85 LYS C O 1
ATOM 2261 N N . GLN C 1 86 ? 3.985 30.950 8.788 1.00 22.89 86 GLN C N 1
ATOM 2262 C CA . GLN C 1 86 ? 4.567 29.994 9.716 1.00 21.42 86 GLN C CA 1
ATOM 2263 C C . GLN C 1 86 ? 3.779 28.686 9.637 1.00 19.61 86 GLN C C 1
ATOM 2264 O O . GLN C 1 86 ? 2.557 28.711 9.671 1.00 19.18 86 GLN C O 1
ATOM 2270 N N . LEU C 1 87 ? 4.456 27.547 9.499 1.00 19.09 87 LEU C N 1
ATOM 2271 C CA . LEU C 1 87 ? 3.747 26.263 9.454 1.00 17.93 87 LEU C CA 1
ATOM 2272 C C . LEU C 1 87 ? 4.210 25.427 10.639 1.00 20.14 87 LEU C C 1
ATOM 2273 O O . LEU C 1 87 ? 5.402 25.210 10.824 1.00 19.25 87 LEU C O 1
ATOM 2278 N N . ILE C 1 88 ? 3.265 24.970 11.449 1.00 19.92 88 ILE C N 1
ATOM 2279 C CA . ILE C 1 88 ? 3.588 24.201 12.643 1.00 15.85 88 ILE C CA 1
ATOM 2280 C C . ILE C 1 88 ? 3.246 22.725 12.452 1.00 17.88 88 ILE C C 1
ATOM 2281 O O . ILE C 1 88 ? 2.151 22.387 11.983 1.00 18.67 88 ILE C O 1
ATOM 2286 N N . GLY C 1 89 ? 4.185 21.851 12.799 1.00 15.69 89 GLY C N 1
ATOM 2287 C CA . GLY C 1 89 ? 3.955 20.417 12.679 1.00 16.40 89 GLY C CA 1
ATOM 2288 C C . GLY C 1 89 ? 4.340 19.860 11.320 1.00 15.20 89 GLY C C 1
ATOM 2289 O O . GLY C 1 89 ? 4.630 20.616 10.401 1.00 15.55 89 GLY C O 1
ATOM 2290 N N . TYR C 1 90 ? 4.337 18.533 11.203 1.00 19.49 90 TYR C N 1
ATOM 2291 C CA . TYR C 1 90 ? 4.688 17.852 9.964 1.00 20.36 90 TYR C CA 1
ATOM 2292 C C . TYR C 1 90 ? 3.845 18.355 8.806 1.00 19.97 90 TYR C C 1
ATOM 2293 O O . TYR C 1 90 ? 2.640 18.551 8.943 1.00 18.01 90 TYR C O 1
ATOM 2302 N N . GLN C 1 91 ? 4.491 18.560 7.664 1.00 19.03 91 GLN C N 1
ATOM 2303 C CA . GLN C 1 91 ? 3.816 19.044 6.463 1.00 20.57 91 GLN C CA 1
ATOM 2304 C C . GLN C 1 91 ? 4.123 18.075 5.347 1.00 18.83 91 GLN C C 1
ATOM 2305 O O . GLN C 1 91 ? 5.271 17.952 4.918 1.00 19.12 91 GLN C O 1
ATOM 2311 N N . PRO C 1 92 ? 3.120 17.333 4.887 1.00 21.32 92 PRO C N 1
ATOM 2312 C CA . PRO C 1 92 ? 3.498 16.433 3.801 1.00 22.55 92 PRO C CA 1
ATOM 2313 C C . PRO C 1 92 ? 3.698 17.280 2.546 1.00 21.84 92 PRO C C 1
ATOM 2314 O O . PRO C 1 92 ? 3.271 18.427 2.517 1.00 17.34 92 PRO C O 1
ATOM 2318 N N . LYS C 1 93 ? 4.376 16.731 1.538 1.00 21.87 93 LYS C N 1
ATOM 2319 C CA . LYS C 1 93 ? 4.643 17.444 0.294 1.00 22.82 93 LYS C CA 1
ATOM 2320 C C . LYS C 1 93 ? 3.445 18.227 -0.224 1.00 24.04 93 LYS C C 1
ATOM 2321 O O . LYS C 1 93 ? 3.548 19.425 -0.501 1.00 22.23 93 LYS C O 1
ATOM 2327 N N . GLU C 1 94 ? 2.303 17.558 -0.344 1.00 26.03 94 GLU C N 1
ATOM 2328 C CA . GLU C 1 94 ? 1.104 18.211 -0.857 1.00 26.42 94 GLU C CA 1
ATOM 2329 C C . GLU C 1 94 ? 0.747 19.456 -0.050 1.00 28.76 94 GLU C C 1
ATOM 2330 O O . GLU C 1 94 ? 0.357 20.474 -0.623 1.00 28.49 94 GLU C O 1
ATOM 2336 N N . GLN C 1 95 ? 0.882 19.380 1.275 1.00 27.48 95 GLN C N 1
ATOM 2337 C CA . GLN C 1 95 ? 0.579 20.524 2.139 1.00 29.05 95 GLN C CA 1
ATOM 2338 C C . GLN C 1 95 ? 1.576 21.665 1.945 1.00 25.53 95 GLN C C 1
ATOM 2339 O O . GLN C 1 95 ? 1.185 22.824 1.858 1.00 24.35 95 GLN C O 1
ATOM 2345 N N . LEU C 1 96 ? 2.866 21.337 1.911 1.00 27.08 96 LEU C N 1
ATOM 2346 C CA . LEU C 1 96 ? 3.901 22.349 1.709 1.00 26.80 96 LEU C CA 1
ATOM 2347 C C . LEU C 1 96 ? 3.628 23.097 0.424 1.00 25.95 96 LEU C C 1
ATOM 2348 O O . LEU C 1 96 ? 3.675 24.315 0.383 1.00 27.84 96 LEU C O 1
ATOM 2353 N N . GLU C 1 97 ? 3.367 22.343 -0.636 1.00 29.96 97 GLU C N 1
ATOM 2354 C CA . GLU C 1 97 ? 3.090 22.929 -1.937 1.00 29.85 97 GLU C CA 1
ATOM 2355 C C . GLU C 1 97 ? 1.899 23.876 -1.871 1.00 29.97 97 GLU C C 1
ATOM 2356 O O . GLU C 1 97 ? 1.978 25.007 -2.329 1.00 30.78 97 GLU C O 1
ATOM 2362 N N . ALA C 1 98 ? 0.795 23.426 -1.293 1.00 28.48 98 ALA C N 1
ATOM 2363 C CA . ALA C 1 98 ? -0.389 24.274 -1.225 1.00 29.80 98 ALA C CA 1
ATOM 2364 C C . ALA C 1 98 ? -0.198 25.498 -0.333 1.00 30.37 98 ALA C C 1
ATOM 2365 O O . ALA C 1 98 ? -0.602 26.598 -0.695 1.00 31.87 98 ALA C O 1
ATOM 2367 N N . GLN C 1 99 ? 0.428 25.313 0.823 1.00 27.89 99 GLN C N 1
ATOM 2368 C CA . GLN C 1 99 ? 0.642 26.419 1.747 1.00 28.62 99 GLN C CA 1
ATOM 2369 C C . GLN C 1 99 ? 1.632 27.479 1.268 1.00 28.88 99 GLN C C 1
ATOM 2370 O O . GLN C 1 99 ? 1.461 28.663 1.554 1.00 29.22 99 GLN C O 1
ATOM 2376 N N . LEU C 1 100 ? 2.658 27.060 0.532 1.00 27.75 100 LEU C N 1
ATOM 2377 C CA . LEU C 1 100 ? 3.698 27.983 0.078 1.00 31.61 100 LEU C CA 1
ATOM 2378 C C . LEU C 1 100 ? 3.573 28.449 -1.364 1.00 34.33 100 LEU C C 1
ATOM 2379 O O . LEU C 1 100 ? 4.356 29.291 -1.816 1.00 33.63 100 LEU C O 1
ATOM 2384 N N . ALA C 1 101 ? 2.589 27.898 -2.071 1.00 38.06 101 ALA C N 1
ATOM 2385 C CA . ALA C 1 101 ? 2.329 28.217 -3.477 1.00 40.89 101 ALA C CA 1
ATOM 2386 C C . ALA C 1 101 ? 2.381 29.707 -3.806 1.00 42.32 101 ALA C C 1
ATOM 2387 O O . ALA C 1 101 ? 3.036 30.109 -4.771 1.00 44.49 101 ALA C O 1
ATOM 2389 N N . ASP C 1 102 ? 1.682 30.507 -3.006 1.00 42.70 102 ASP C N 1
ATOM 2390 C CA . ASP C 1 102 ? 1.606 31.954 -3.174 1.00 44.59 102 ASP C CA 1
ATOM 2391 C C . ASP C 1 102 ? 2.983 32.606 -3.087 1.00 47.83 102 ASP C C 1
ATOM 2392 O O . ASP C 1 102 ? 3.114 33.829 -3.154 1.00 52.85 102 ASP C O 1
ATOM 2397 N N . VAL C 1 103 ? 4.005 31.776 -2.919 1.00 46.78 103 VAL C N 1
ATOM 2398 C CA . VAL C 1 103 ? 5.378 32.238 -2.839 1.00 42.83 103 VAL C CA 1
ATOM 2399 C C . VAL C 1 103 ? 6.132 31.439 -3.906 0.00 43.71 103 VAL C C 1
ATOM 2400 O O . VAL C 1 103 ? 7.314 31.651 -4.138 1.00 43.04 103 VAL C O 1
ATOM 2404 N N . LEU C 1 104 ? 5.416 30.540 -4.582 1.00 44.58 104 LEU C N 1
ATOM 2405 C CA . LEU C 1 104 ? 6.001 29.679 -5.623 1.00 44.50 104 LEU C CA 1
ATOM 2406 C C . LEU C 1 104 ? 5.975 30.125 -7.083 1.00 43.99 104 LEU C C 1
ATOM 2407 O O . LEU C 1 104 ? 6.268 29.313 -7.967 1.00 45.72 104 LEU C O 1
ATOM 2412 N N . GLN C 1 105 ? 5.625 31.371 -7.369 0.00 39.93 105 GLN C N 1
ATOM 2413 C CA . GLN C 1 105 ? 5.594 31.785 -8.763 0.00 36.29 105 GLN C CA 1
ATOM 2414 C C . GLN C 1 105 ? 6.792 32.593 -9.199 0.00 35.45 105 GLN C C 1
ATOM 2415 O O . GLN C 1 105 ? 7.423 32.297 -10.187 0.00 34.47 105 GLN C O 1
ATOM 2422 N N . ALA D 1 1 ? -11.009 25.540 32.525 1.00 49.29 1 ALA D N 1
ATOM 2423 C CA . ALA D 1 1 ? -12.441 25.112 32.680 1.00 48.52 1 ALA D CA 1
ATOM 2424 C C . ALA D 1 1 ? -13.132 24.549 31.419 1.00 46.75 1 ALA D C 1
ATOM 2425 O O . ALA D 1 1 ? -14.028 23.740 31.562 1.00 51.58 1 ALA D O 1
ATOM 2427 N N . THR D 1 2 ? -12.757 24.949 30.213 1.00 42.59 2 THR D N 1
ATOM 2428 C CA . THR D 1 2 ? -13.561 24.349 29.165 1.00 38.35 2 THR D CA 1
ATOM 2429 C C . THR D 1 2 ? -13.204 22.854 28.849 1.00 30.14 2 THR D C 1
ATOM 2430 O O . THR D 1 2 ? -13.990 22.017 29.226 1.00 28.12 2 THR D O 1
ATOM 2434 N N . MET D 1 3 ? -12.073 22.478 28.249 1.00 25.45 3 MET D N 1
ATOM 2435 C CA . MET D 1 3 ? -11.934 21.025 28.143 1.00 23.04 3 MET D CA 1
ATOM 2436 C C . MET D 1 3 ? -10.625 20.442 28.612 1.00 22.07 3 MET D C 1
ATOM 2437 O O . MET D 1 3 ? -9.597 21.115 28.617 1.00 22.67 3 MET D O 1
ATOM 2442 N N . THR D 1 4 ? -10.681 19.178 28.995 1.00 20.38 4 THR D N 1
ATOM 2443 C CA . THR D 1 4 ? -9.510 18.464 29.431 1.00 19.94 4 THR D CA 1
ATOM 2444 C C . THR D 1 4 ? -9.174 17.559 28.272 1.00 20.71 4 THR D C 1
ATOM 2445 O O . THR D 1 4 ? -9.998 16.762 27.842 1.00 22.69 4 THR D O 1
ATOM 2449 N N . LEU D 1 5 ? -7.972 17.718 27.734 1.00 20.09 5 LEU D N 1
ATOM 2450 C CA . LEU D 1 5 ? -7.531 16.896 26.616 1.00 21.16 5 LEU D CA 1
ATOM 2451 C C . LEU D 1 5 ? -6.584 15.801 27.096 1.00 22.59 5 LEU D C 1
ATOM 2452 O O . LEU D 1 5 ? -5.905 15.954 28.109 1.00 22.31 5 LEU D O 1
ATOM 2457 N N . THR D 1 6 ? -6.535 14.696 26.365 1.00 20.94 6 THR D N 1
ATOM 2458 C CA . THR D 1 6 ? -5.651 13.593 26.731 1.00 19.76 6 THR D CA 1
ATOM 2459 C C . THR D 1 6 ? -5.114 13.033 25.436 1.00 16.47 6 THR D C 1
ATOM 2460 O O . THR D 1 6 ? -5.602 13.387 24.353 1.00 19.39 6 THR D O 1
ATOM 2464 N N . ASP D 1 7 ? -4.110 12.173 25.541 1.00 17.18 7 ASP D N 1
ATOM 2465 C CA . ASP D 1 7 ? -3.557 11.554 24.363 1.00 15.18 7 ASP D CA 1
ATOM 2466 C C . ASP D 1 7 ? -4.677 10.793 23.641 1.00 19.19 7 ASP D C 1
ATOM 2467 O O . ASP D 1 7 ? -4.687 10.687 22.412 1.00 20.76 7 ASP D O 1
ATOM 2472 N N . ALA D 1 8 ? -5.622 10.266 24.411 1.00 20.21 8 ALA D N 1
ATOM 2473 C CA . ALA D 1 8 ? -6.724 9.504 23.825 1.00 22.82 8 ALA D CA 1
ATOM 2474 C C . ALA D 1 8 ? -7.783 10.316 23.095 1.00 26.52 8 ALA D C 1
ATOM 2475 O O . ALA D 1 8 ? -8.279 9.891 22.055 1.00 29.77 8 ALA D O 1
ATOM 2477 N N . ASN D 1 9 ? -8.131 11.487 23.614 1.00 25.83 9 ASN D N 1
ATOM 2478 C CA . ASN D 1 9 ? -9.176 12.278 22.983 1.00 26.71 9 ASN D CA 1
ATOM 2479 C C . ASN D 1 9 ? -8.713 13.483 22.163 1.00 26.34 9 ASN D C 1
ATOM 2480 O O . ASN D 1 9 ? -9.530 14.181 21.579 1.00 28.99 9 ASN D O 1
ATOM 2485 N N . PHE D 1 10 ? -7.404 13.715 22.105 1.00 27.05 10 PHE D N 1
ATOM 2486 C CA . PHE D 1 10 ? -6.845 14.862 21.393 1.00 28.04 10 PHE D CA 1
ATOM 2487 C C . PHE D 1 10 ? -7.230 15.065 19.930 1.00 29.56 10 PHE D C 1
ATOM 2488 O O . PHE D 1 10 ? -7.694 16.143 19.546 1.00 30.92 10 PHE D O 1
ATOM 2496 N N . GLN D 1 11 ? -6.987 14.046 19.115 1.00 32.70 11 GLN D N 1
ATOM 2497 C CA . GLN D 1 11 ? -7.284 14.095 17.684 1.00 33.20 11 GLN D CA 1
ATOM 2498 C C . GLN D 1 11 ? -8.722 14.527 17.409 1.00 35.69 11 GLN D C 1
ATOM 2499 O O . GLN D 1 11 ? -8.970 15.427 16.609 1.00 37.19 11 GLN D O 1
ATOM 2505 N N . GLN D 1 12 ? -9.671 13.878 18.069 1.00 35.86 12 GLN D N 1
ATOM 2506 C CA . GLN D 1 12 ? -11.069 14.219 17.877 1.00 37.93 12 GLN D CA 1
ATOM 2507 C C . GLN D 1 12 ? -11.412 15.575 18.505 1.00 37.84 12 GLN D C 1
ATOM 2508 O O . GLN D 1 12 ? -11.977 16.447 17.847 1.00 37.66 12 GLN D O 1
ATOM 2514 N N . ALA D 1 13 ? -11.046 15.747 19.773 1.00 39.56 13 ALA D N 1
ATOM 2515 C CA . ALA D 1 13 ? -11.350 16.963 20.520 1.00 39.72 13 ALA D CA 1
ATOM 2516 C C . ALA D 1 13 ? -10.830 18.285 19.969 1.00 41.35 13 ALA D C 1
ATOM 2517 O O . ALA D 1 13 ? -11.209 19.344 20.465 1.00 42.26 13 ALA D O 1
ATOM 2519 N N . ILE D 1 14 ? -9.987 18.238 18.942 1.00 42.93 14 ILE D N 1
ATOM 2520 C CA . ILE D 1 14 ? -9.425 19.458 18.375 1.00 44.40 14 ILE D CA 1
ATOM 2521 C C . ILE D 1 14 ? -9.699 19.642 16.872 1.00 46.09 14 ILE D C 1
ATOM 2522 O O . ILE D 1 14 ? -8.979 20.372 16.189 1.00 47.26 14 ILE D O 1
ATOM 2527 N N . GLN D 1 15 ? -10.751 19.004 16.367 1.00 47.35 15 GLN D N 1
ATOM 2528 C CA . GLN D 1 15 ? -11.105 19.102 14.956 1.00 47.83 15 GLN D CA 1
ATOM 2529 C C . GLN D 1 15 ? -12.119 20.191 14.631 1.00 49.65 15 GLN D C 1
ATOM 2530 O O . GLN D 1 15 ? -12.917 20.605 15.500 1.00 49.96 15 GLN D O 1
ATOM 2536 N N . GLY D 1 16 ? -12.060 20.636 13.367 1.00 52.05 16 GLY D N 1
ATOM 2537 C CA . GLY D 1 16 ? -12.893 21.649 12.779 1.00 52.83 16 GLY D CA 1
ATOM 2538 C C . GLY D 1 16 ? -13.579 22.673 13.623 1.00 52.60 16 GLY D C 1
ATOM 2539 O O . GLY D 1 16 ? -12.972 23.676 14.056 1.00 55.30 16 GLY D O 1
ATOM 2540 N N . ASP D 1 17 ? -14.866 22.400 13.892 1.00 50.38 17 ASP D N 1
ATOM 2541 C CA . ASP D 1 17 ? -15.793 23.187 14.697 1.00 47.16 17 ASP D CA 1
ATOM 2542 C C . ASP D 1 17 ? -15.296 24.205 15.712 1.00 45.10 17 ASP D C 1
ATOM 2543 O O . ASP D 1 17 ? -15.591 24.061 16.901 1.00 49.14 17 ASP D O 1
ATOM 2548 N N . GLY D 1 18 ? -14.538 25.214 15.281 1.00 39.51 18 GLY D N 1
ATOM 2549 C CA . GLY D 1 18 ? -14.054 26.230 16.218 1.00 32.98 18 GLY D CA 1
ATOM 2550 C C . GLY D 1 18 ? -12.603 26.191 16.705 1.00 28.07 18 GLY D C 1
ATOM 2551 O O . GLY D 1 18 ? -12.076 25.105 16.943 1.00 28.56 18 GLY D O 1
ATOM 2552 N N . PRO D 1 19 ? -11.946 27.366 16.888 1.00 25.16 19 PRO D N 1
ATOM 2553 C CA . PRO D 1 19 ? -10.558 27.536 17.346 1.00 23.71 19 PRO D CA 1
ATOM 2554 C C . PRO D 1 19 ? -10.400 26.978 18.746 1.00 21.99 19 PRO D C 1
ATOM 2555 O O . PRO D 1 19 ? -11.278 27.154 19.593 1.00 18.78 19 PRO D O 1
ATOM 2559 N N . VAL D 1 20 ? -9.287 26.288 18.978 1.00 21.95 20 VAL D N 1
ATOM 2560 C CA . VAL D 1 20 ? -9.007 25.690 20.275 1.00 20.79 20 VAL D CA 1
ATOM 2561 C C . VAL D 1 20 ? -7.625 26.154 20.735 1.00 21.37 20 VAL D C 1
ATOM 2562 O O . VAL D 1 20 ? -6.643 26.018 20.003 1.00 20.12 20 VAL D O 1
ATOM 2566 N N . LEU D 1 21 ? -7.559 26.718 21.937 1.00 19.69 21 LEU D N 1
ATOM 2567 C CA . LEU D 1 21 ? -6.289 27.183 22.499 1.00 18.35 21 LEU D CA 1
ATOM 2568 C C . LEU D 1 21 ? -5.830 26.124 23.489 1.00 19.33 21 LEU D C 1
ATOM 2569 O O . LEU D 1 21 ? -6.438 25.940 24.542 1.00 21.31 21 LEU D O 1
ATOM 2574 N N . VAL D 1 22 ? -4.743 25.433 23.164 1.00 17.00 22 VAL D N 1
ATOM 2575 C CA . VAL D 1 22 ? -4.266 24.377 24.042 1.00 17.30 22 VAL D CA 1
ATOM 2576 C C . VAL D 1 22 ? -3.182 24.819 25.024 1.00 17.81 22 VAL D C 1
ATOM 2577 O O . VAL D 1 22 ? -2.164 25.389 24.635 1.00 15.58 22 VAL D O 1
ATOM 2581 N N . ASP D 1 23 ? -3.401 24.561 26.308 1.00 16.10 23 ASP D N 1
ATOM 2582 C CA . ASP D 1 23 ? -2.384 24.922 27.276 1.00 16.02 23 ASP D CA 1
ATOM 2583 C C . ASP D 1 23 ? -1.684 23.668 27.765 1.00 16.48 23 ASP D C 1
ATOM 2584 O O . ASP D 1 23 ? -2.304 22.797 28.370 1.00 15.62 23 ASP D O 1
ATOM 2589 N N . PHE D 1 24 ? -0.386 23.577 27.487 1.00 15.10 24 PHE D N 1
ATOM 2590 C CA . PHE D 1 24 ? 0.399 22.426 27.888 1.00 12.83 24 PHE D CA 1
ATOM 2591 C C . PHE D 1 24 ? 0.933 22.760 29.273 1.00 12.47 24 PHE D C 1
ATOM 2592 O O . PHE D 1 24 ? 1.765 23.650 29.429 1.00 13.92 24 PHE D O 1
ATOM 2600 N N . TRP D 1 25 ? 0.453 22.032 30.278 1.00 13.67 25 TRP D N 1
ATOM 2601 C CA . TRP D 1 25 ? 0.822 22.344 31.648 1.00 14.17 25 TRP D CA 1
ATOM 2602 C C . TRP D 1 25 ? 1.259 21.160 32.493 1.00 13.69 25 TRP D C 1
ATOM 2603 O O . TRP D 1 25 ? 1.081 20.012 32.117 1.00 12.52 25 TRP D O 1
ATOM 2614 N N . ALA D 1 26 ? 1.832 21.458 33.652 1.00 14.62 26 ALA D N 1
ATOM 2615 C CA . ALA D 1 26 ? 2.304 20.418 34.552 1.00 14.62 26 ALA D CA 1
ATOM 2616 C C . ALA D 1 26 ? 1.965 20.767 35.999 1.00 14.82 26 ALA D C 1
ATOM 2617 O O . ALA D 1 26 ? 1.908 21.933 36.369 1.00 13.29 26 ALA D O 1
ATOM 2619 N N . ALA D 1 27 ? 1.733 19.738 36.801 1.00 14.26 27 ALA D N 1
ATOM 2620 C CA . ALA D 1 27 ? 1.404 19.917 38.208 1.00 16.03 27 ALA D CA 1
ATOM 2621 C C . ALA D 1 27 ? 2.510 20.642 38.966 1.00 16.17 27 ALA D C 1
ATOM 2622 O O . ALA D 1 27 ? 2.231 21.405 39.898 1.00 15.53 27 ALA D O 1
ATOM 2624 N N . TRP D 1 28 ? 3.762 20.404 38.572 1.00 14.89 28 TRP D N 1
ATOM 2625 C CA . TRP D 1 28 ? 4.904 21.011 39.275 1.00 15.43 28 TRP D CA 1
ATOM 2626 C C . TRP D 1 28 ? 5.257 22.426 38.834 1.00 16.83 28 TRP D C 1
ATOM 2627 O O . TRP D 1 28 ? 6.004 23.144 39.518 1.00 14.52 28 TRP D O 1
ATOM 2638 N N . CYS D 1 29 ? 4.688 22.817 37.699 1.00 17.08 29 CYS D N 1
ATOM 2639 C CA . CYS D 1 29 ? 4.925 24.101 37.067 1.00 14.86 29 CYS D CA 1
ATOM 2640 C C . CYS D 1 29 ? 4.385 25.323 37.814 1.00 17.77 29 CYS D C 1
ATOM 2641 O O . CYS D 1 29 ? 3.171 25.500 37.987 1.00 15.33 29 CYS D O 1
ATOM 2644 N N . GLY D 1 30 ? 5.312 26.173 38.249 1.00 13.05 30 GLY D N 1
ATOM 2645 C CA . GLY D 1 30 ? 4.941 27.353 39.008 1.00 16.18 30 GLY D CA 1
ATOM 2646 C C . GLY D 1 30 ? 4.198 28.385 38.188 1.00 16.92 30 GLY D C 1
ATOM 2647 O O . GLY D 1 30 ? 3.127 28.863 38.586 1.00 17.21 30 GLY D O 1
ATOM 2648 N N . PRO D 1 31 ? 4.748 28.767 37.033 1.00 14.52 31 PRO D N 1
ATOM 2649 C CA . PRO D 1 31 ? 4.049 29.760 36.214 1.00 15.20 31 PRO D CA 1
ATOM 2650 C C . PRO D 1 31 ? 2.657 29.309 35.777 1.00 17.81 31 PRO D C 1
ATOM 2651 O O . PRO D 1 31 ? 1.767 30.143 35.579 1.00 18.23 31 PRO D O 1
ATOM 2655 N N . CYS D 1 32 ? 2.466 27.996 35.637 1.00 18.99 32 CYS D N 1
ATOM 2656 C CA . CYS D 1 32 ? 1.169 27.454 35.242 1.00 18.35 32 CYS D CA 1
ATOM 2657 C C . CYS D 1 32 ? 0.139 27.789 36.318 1.00 22.43 32 CYS D C 1
ATOM 2658 O O . CYS D 1 32 ? -1.048 27.978 36.028 1.00 18.47 32 CYS D O 1
ATOM 2661 N N . ARG D 1 33 ? 0.590 27.853 37.568 1.00 22.36 33 ARG D N 1
ATOM 2662 C CA . ARG D 1 33 ? -0.317 28.197 38.667 1.00 23.34 33 ARG D CA 1
ATOM 2663 C C . ARG D 1 33 ? -0.734 29.667 38.547 1.00 23.92 33 ARG D C 1
ATOM 2664 O O . ARG D 1 33 ? -1.890 30.016 38.810 1.00 24.92 33 ARG D O 1
ATOM 2672 N N . MET D 1 34 ? 0.205 30.526 38.157 1.00 22.81 34 MET D N 1
ATOM 2673 C CA . MET D 1 34 ? -0.097 31.943 37.980 1.00 23.54 34 MET D CA 1
ATOM 2674 C C . MET D 1 34 ? -0.995 32.095 36.751 1.00 24.87 34 MET D C 1
ATOM 2675 O O . MET D 1 34 ? -1.862 32.976 36.706 1.00 22.59 34 MET D O 1
ATOM 2680 N N . MET D 1 35 ? -0.806 31.231 35.755 1.00 23.13 35 MET D N 1
ATOM 2681 C CA . MET D 1 35 ? -1.609 31.315 34.530 1.00 22.04 35 MET D CA 1
ATOM 2682 C C . MET D 1 35 ? -2.998 30.727 34.608 1.00 20.66 35 MET D C 1
ATOM 2683 O O . MET D 1 35 ? -3.853 31.120 33.833 1.00 20.31 35 MET D O 1
ATOM 2688 N N . ALA D 1 36 ? -3.222 29.789 35.525 1.00 22.47 36 ALA D N 1
ATOM 2689 C CA . ALA D 1 36 ? -4.524 29.132 35.659 1.00 26.72 36 ALA D CA 1
ATOM 2690 C C . ALA D 1 36 ? -5.733 30.082 35.716 1.00 27.93 36 ALA D C 1
ATOM 2691 O O . ALA D 1 36 ? -6.690 29.920 34.951 1.00 26.50 36 ALA D O 1
ATOM 2693 N N . PRO D 1 37 ? -5.725 31.065 36.634 1.00 29.44 37 PRO D N 1
ATOM 2694 C CA . PRO D 1 37 ? -6.879 31.975 36.676 1.00 26.63 37 PRO D CA 1
ATOM 2695 C C . PRO D 1 37 ? -6.978 32.864 35.427 1.00 27.83 37 PRO D C 1
ATOM 2696 O O . PRO D 1 37 ? -8.087 33.222 35.001 1.00 26.36 37 PRO D O 1
ATOM 2700 N N . VAL D 1 38 ? -5.826 33.209 34.842 1.00 27.44 38 VAL D N 1
ATOM 2701 C CA . VAL D 1 38 ? -5.800 34.054 33.642 1.00 26.48 38 VAL D CA 1
ATOM 2702 C C . VAL D 1 38 ? -6.498 33.337 32.489 1.00 28.02 38 VAL D C 1
ATOM 2703 O O . VAL D 1 38 ? -7.261 33.953 31.739 1.00 25.43 38 VAL D O 1
ATOM 2707 N N . LEU D 1 39 ? -6.239 32.038 32.349 1.00 24.37 39 LEU D N 1
ATOM 2708 C CA . LEU D 1 39 ? -6.872 31.261 31.290 1.00 26.36 39 LEU D CA 1
ATOM 2709 C C . LEU D 1 39 ? -8.333 31.009 31.600 1.00 27.33 39 LEU D C 1
ATOM 2710 O O . LEU D 1 39 ? -9.160 31.002 30.693 1.00 26.91 39 LEU D O 1
ATOM 2715 N N . GLU D 1 40 ? -8.642 30.761 32.878 1.00 24.77 40 GLU D N 1
ATOM 2716 C CA . GLU D 1 40 ? -10.050 30.587 33.213 1.00 30.31 40 GLU D CA 1
ATOM 2717 C C . GLU D 1 40 ? -10.866 31.811 32.814 1.00 29.25 40 GLU D C 1
ATOM 2718 O O . GLU D 1 40 ? -11.856 31.732 32.111 1.00 30.87 40 GLU D O 1
ATOM 2724 N N . GLU D 1 41 ? -10.345 32.978 33.208 1.00 26.43 41 GLU D N 1
ATOM 2725 C CA . GLU D 1 41 ? -11.007 34.234 32.864 1.00 28.39 41 GLU D CA 1
ATOM 2726 C C . GLU D 1 41 ? -11.064 34.455 31.350 1.00 29.39 41 GLU D C 1
ATOM 2727 O O . GLU D 1 41 ? -12.044 34.975 30.824 1.00 29.50 41 GLU D O 1
ATOM 2733 N N . PHE D 1 42 ? -10.005 34.069 30.653 1.00 26.72 42 PHE D N 1
ATOM 2734 C CA . PHE D 1 42 ? -9.954 34.226 29.203 1.00 27.40 42 PHE D CA 1
ATOM 2735 C C . PHE D 1 42 ? -11.022 33.368 28.538 1.00 25.18 42 PHE D C 1
ATOM 2736 O O . PHE D 1 42 ? -11.723 33.814 27.614 1.00 27.22 42 PHE D O 1
ATOM 2744 N N . ALA D 1 43 ? -11.132 32.130 29.003 1.00 24.14 43 ALA D N 1
ATOM 2745 C CA . ALA D 1 43 ? -12.105 31.199 28.463 1.00 26.54 43 ALA D CA 1
ATOM 2746 C C . ALA D 1 4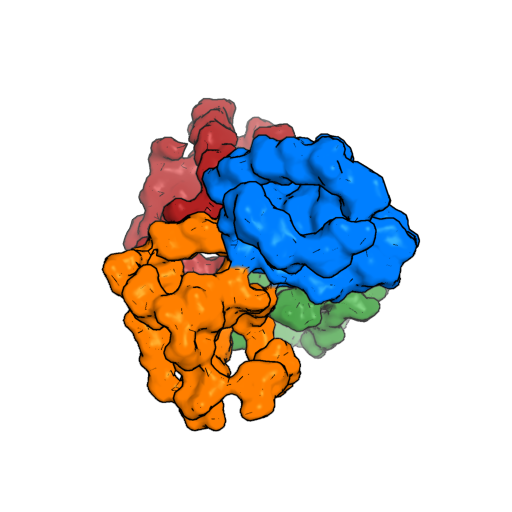3 ? -13.520 31.760 28.639 1.00 28.92 43 ALA D C 1
ATOM 2747 O O . ALA D 1 43 ? -14.346 31.712 27.721 1.00 27.33 43 ALA D O 1
ATOM 2749 N N . GLU D 1 44 ? -13.797 32.281 29.830 1.00 29.19 44 GLU D N 1
ATOM 2750 C CA . GLU D 1 44 ? -15.092 32.861 30.113 1.00 31.44 44 GLU D CA 1
ATOM 2751 C C . GLU D 1 44 ? -15.371 34.079 29.257 1.00 28.27 44 GLU D C 1
ATOM 2752 O O . GLU D 1 44 ? -16.460 34.234 28.711 1.00 31.56 44 GLU D O 1
ATOM 2758 N N . ALA D 1 45 ? -14.379 34.955 29.124 1.00 28.65 45 ALA D N 1
ATOM 2759 C CA . ALA D 1 45 ? -14.548 36.176 28.343 1.00 25.57 45 ALA D CA 1
ATOM 2760 C C . ALA D 1 45 ? -14.662 36.006 26.832 1.00 27.31 45 ALA D C 1
ATOM 2761 O O . ALA D 1 45 ? -15.217 36.863 26.158 1.00 24.86 45 ALA D O 1
ATOM 2763 N N . HIS D 1 46 ? -14.150 34.911 26.288 1.00 25.28 46 HIS D N 1
ATOM 2764 C CA . HIS D 1 46 ? -14.221 34.734 24.846 1.00 28.12 46 HIS D CA 1
ATOM 2765 C C . HIS D 1 46 ? -14.708 33.347 24.507 1.00 28.44 46 HIS D C 1
ATOM 2766 O O . HIS D 1 46 ? -14.231 32.727 23.561 1.00 30.07 46 HIS D O 1
ATOM 2773 N N . ALA D 1 47 ? -15.675 32.873 25.282 1.00 32.16 47 ALA D N 1
ATOM 2774 C CA . ALA D 1 47 ? -16.232 31.540 25.119 1.00 35.71 47 ALA D CA 1
ATOM 2775 C C . ALA D 1 47 ? -16.908 31.269 23.779 1.00 39.29 47 ALA D C 1
ATOM 2776 O O . ALA D 1 47 ? -17.312 30.140 23.497 1.00 40.19 47 ALA D O 1
ATOM 2778 N N . ASP D 1 48 ? -17.010 32.294 22.946 1.00 39.33 48 ASP D N 1
ATOM 2779 C CA . ASP D 1 48 ? -17.676 32.162 21.659 1.00 41.05 48 ASP D CA 1
ATOM 2780 C C . ASP D 1 48 ? -16.746 32.452 20.497 1.00 39.34 48 ASP D C 1
ATOM 2781 O O . ASP D 1 48 ? -17.167 32.484 19.338 1.00 35.71 48 ASP D O 1
ATOM 2786 N N . LYS D 1 49 ? -15.485 32.703 20.826 1.00 35.40 49 LYS D N 1
ATOM 2787 C CA . LYS D 1 49 ? -14.468 32.965 19.824 1.00 35.49 49 LYS D CA 1
ATOM 2788 C C . LYS D 1 49 ? -13.518 31.779 19.836 1.00 34.52 49 LYS D C 1
ATOM 2789 O O . LYS D 1 49 ? -12.994 31.372 18.799 1.00 34.99 49 LYS D O 1
ATOM 2795 N N . VAL D 1 50 ? -13.325 31.199 21.014 1.00 31.22 50 VAL D N 1
ATOM 2796 C CA . VAL D 1 50 ? -12.385 30.100 21.139 1.00 28.63 50 VAL D CA 1
ATOM 2797 C C . VAL D 1 50 ? -12.676 29.215 22.351 1.00 27.59 50 VAL D C 1
ATOM 2798 O O . VAL D 1 50 ? -13.348 29.630 23.293 1.00 29.85 50 VAL D O 1
ATOM 2802 N N . THR D 1 51 ? -12.169 27.991 22.300 1.00 25.75 51 THR D N 1
ATOM 2803 C CA . THR D 1 51 ? -12.314 27.015 23.371 1.00 25.77 51 THR D CA 1
ATOM 2804 C C . THR D 1 51 ? -10.933 26.831 24.010 1.00 26.06 51 THR D C 1
ATOM 2805 O O . THR D 1 51 ? -9.964 26.628 23.293 1.00 18.88 51 THR D O 1
ATOM 2809 N N . VAL D 1 52 ? -10.831 26.899 25.336 1.00 24.40 52 VAL D N 1
ATOM 2810 C CA . VAL D 1 52 ? -9.540 26.686 25.993 1.00 23.29 52 VAL D CA 1
ATOM 2811 C C . VAL D 1 52 ? -9.459 25.209 26.364 1.00 23.86 52 VAL D C 1
ATOM 2812 O O . VAL D 1 52 ? -10.424 24.640 26.893 1.00 23.03 52 VAL D O 1
ATOM 2816 N N . ALA D 1 53 ? -8.331 24.574 26.062 1.00 19.54 53 ALA D N 1
ATOM 2817 C CA . ALA D 1 53 ? -8.165 23.166 26.393 1.00 21.10 53 ALA D CA 1
ATOM 2818 C C . ALA D 1 53 ? -6.914 22.984 27.252 1.00 19.82 53 ALA D C 1
ATOM 2819 O O . ALA D 1 53 ? -5.903 23.659 27.051 1.00 19.01 53 ALA D O 1
ATOM 2821 N N . LYS D 1 54 ? -6.988 22.077 28.213 1.00 17.43 54 LYS D N 1
ATOM 2822 C CA . LYS D 1 54 ? -5.852 21.822 29.084 1.00 21.03 54 LYS D CA 1
ATOM 2823 C C . LYS D 1 54 ? -5.298 20.439 28.804 1.00 16.39 54 LYS D C 1
ATOM 2824 O O . LYS D 1 54 ? -6.028 19.468 28.740 1.00 16.47 54 LYS D O 1
ATOM 2830 N N . LEU D 1 55 ? -3.989 20.369 28.621 1.00 18.22 55 LEU D N 1
ATOM 2831 C CA . LEU D 1 55 ? -3.320 19.109 28.355 1.00 16.55 55 LEU D CA 1
ATOM 2832 C C . LEU D 1 55 ? -2.218 19.009 29.403 1.00 15.26 55 LEU D C 1
ATOM 2833 O O . LEU D 1 55 ? -1.243 19.751 29.362 1.00 15.02 55 LEU D O 1
ATOM 2838 N N . ASN D 1 56 ? -2.415 18.124 30.376 1.00 15.76 56 ASN D N 1
ATOM 2839 C CA . ASN D 1 56 ? -1.460 17.908 31.455 1.00 16.52 56 ASN D CA 1
ATOM 2840 C C . ASN D 1 56 ? -0.367 17.002 30.892 1.00 18.02 56 ASN D C 1
ATOM 2841 O O . ASN D 1 56 ? -0.601 15.807 30.622 1.00 16.19 56 ASN D O 1
ATOM 2846 N N . VAL D 1 57 ? 0.830 17.566 30.718 1.00 15.52 57 VAL D N 1
ATOM 2847 C CA . VAL D 1 57 ? 1.930 16.802 30.137 1.00 13.87 57 VAL D CA 1
ATOM 2848 C C . VAL D 1 57 ? 2.389 15.656 31.040 1.00 14.84 57 VAL D C 1
ATOM 2849 O O . VAL D 1 57 ? 3.006 14.695 30.571 1.00 16.61 57 VAL D O 1
ATOM 2853 N N . ASP D 1 58 ? 2.073 15.754 32.328 1.00 14.09 58 ASP D N 1
ATOM 2854 C CA . ASP D 1 58 ? 2.452 14.730 33.294 1.00 17.36 58 ASP D CA 1
ATOM 2855 C C . ASP D 1 58 ? 1.850 13.389 32.930 1.00 17.36 58 ASP D C 1
ATOM 2856 O O . ASP D 1 58 ? 2.429 12.345 33.203 1.00 16.00 58 ASP D O 1
ATOM 2861 N N . GLU D 1 59 ? 0.672 13.429 32.326 1.00 14.94 59 GLU D N 1
ATOM 2862 C CA . GLU D 1 59 ? -0.066 12.213 31.999 1.00 17.61 59 GLU D CA 1
ATOM 2863 C C . GLU D 1 59 ? -0.270 11.968 30.518 1.00 18.05 59 GLU D C 1
ATOM 2864 O O . GLU D 1 59 ? -0.828 10.942 30.136 1.00 16.75 59 GLU D O 1
ATOM 2870 N N . ASN D 1 60 ? 0.188 12.900 29.696 1.00 15.63 60 ASN D N 1
ATOM 2871 C CA . ASN D 1 60 ? -0.005 12.828 28.262 1.00 15.36 60 ASN D CA 1
ATOM 2872 C C . ASN D 1 60 ? 1.281 13.044 27.470 1.00 15.30 60 ASN D C 1
ATOM 2873 O O . ASN D 1 60 ? 1.466 14.064 26.799 1.00 12.80 60 ASN D O 1
ATOM 2878 N N . PRO D 1 61 ? 2.175 12.057 27.507 1.00 18.66 61 PRO D N 1
ATOM 2879 C CA . PRO D 1 61 ? 3.435 12.214 26.778 1.00 17.34 61 PRO D CA 1
ATOM 2880 C C . PRO D 1 61 ? 3.385 12.130 25.266 1.00 17.73 61 PRO D C 1
ATOM 2881 O O . PRO D 1 61 ? 4.245 12.712 24.602 1.00 14.21 61 PRO D O 1
ATOM 2885 N N . GLU D 1 62 ? 2.405 11.415 24.699 1.00 13.98 62 GLU D N 1
ATOM 2886 C CA . GLU D 1 62 ? 2.390 11.307 23.244 1.00 13.81 62 GLU D CA 1
ATOM 2887 C C . GLU D 1 62 ? 2.127 12.635 22.555 1.00 16.01 62 GLU D C 1
ATOM 2888 O O . GLU D 1 62 ? 2.876 13.016 21.661 1.00 16.42 62 GLU D O 1
ATOM 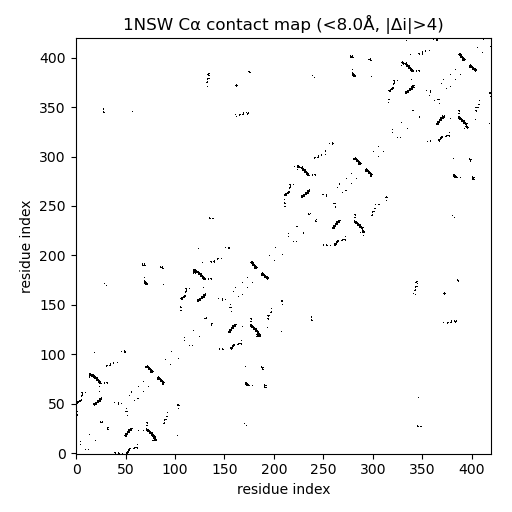2894 N N . THR D 1 63 ? 1.061 13.337 22.953 1.00 11.30 63 THR D N 1
ATOM 2895 C CA . THR D 1 63 ? 0.730 14.616 22.353 1.00 13.25 63 THR D CA 1
ATOM 2896 C C . THR D 1 63 ? 1.841 15.631 22.629 1.00 12.83 63 THR D C 1
ATOM 2897 O O . THR D 1 63 ? 2.238 16.413 21.754 1.00 12.12 63 THR D O 1
ATOM 2901 N N . THR D 1 64 ? 2.324 15.617 23.863 1.00 12.27 64 THR D N 1
ATOM 2902 C CA . THR D 1 64 ? 3.348 16.557 24.254 1.00 14.73 64 THR D CA 1
ATOM 2903 C C . THR D 1 64 ? 4.580 16.324 23.408 1.00 15.19 64 THR D C 1
ATOM 2904 O O . THR D 1 64 ? 5.114 17.263 22.838 1.00 14.64 64 THR D O 1
ATOM 2908 N N . SER D 1 65 ? 5.022 15.073 23.299 1.00 13.66 65 SER D N 1
ATOM 2909 C CA . SER D 1 65 ? 6.216 14.796 22.514 1.00 15.43 65 SER D CA 1
ATOM 2910 C C . SER D 1 65 ? 5.954 15.027 21.034 1.00 16.63 65 SER D C 1
ATOM 2911 O O . SER D 1 65 ? 6.834 15.480 20.311 1.00 14.58 65 SER D O 1
ATOM 2914 N N . GLN D 1 66 ? 4.739 14.712 20.587 1.00 14.55 66 GLN D N 1
ATOM 2915 C CA . GLN D 1 66 ? 4.367 14.884 19.189 1.00 18.82 66 GLN D CA 1
ATOM 2916 C C . GLN D 1 66 ? 4.573 16.327 18.724 1.00 17.57 66 GLN D C 1
ATOM 2917 O O . GLN D 1 66 ? 5.001 16.562 17.592 1.00 18.62 66 GLN D O 1
ATOM 2923 N N . PHE D 1 67 ? 4.246 17.291 19.583 1.00 14.82 67 PHE D N 1
ATOM 2924 C CA . PHE D 1 67 ? 4.416 18.698 19.226 1.00 14.26 67 PHE D CA 1
ATOM 2925 C C . PHE D 1 67 ? 5.761 19.284 19.591 1.00 15.30 67 PHE D C 1
ATOM 2926 O O . PHE D 1 67 ? 5.942 20.498 19.547 1.00 13.76 67 PHE D O 1
ATOM 2934 N N . GLY D 1 68 ? 6.691 18.415 19.972 1.00 16.15 68 GLY D N 1
ATOM 2935 C CA . GLY D 1 68 ? 8.021 18.860 20.341 1.00 13.67 68 GLY D CA 1
ATOM 2936 C C . GLY D 1 68 ? 8.062 19.949 21.401 1.00 16.11 68 GLY D C 1
ATOM 2937 O O . GLY D 1 68 ? 8.865 20.883 21.306 1.00 12.74 68 GLY D O 1
ATOM 2938 N N . ILE D 1 69 ? 7.226 19.813 22.427 1.00 13.65 69 ILE D N 1
ATOM 2939 C CA . ILE D 1 69 ? 7.189 20.791 23.507 1.00 14.10 69 ILE D CA 1
ATOM 2940 C C . ILE D 1 69 ? 8.544 20.856 24.244 1.00 15.91 69 ILE D C 1
ATOM 2941 O O . ILE D 1 69 ? 9.150 19.832 24.569 1.00 13.35 69 ILE D O 1
ATOM 2946 N N . MET D 1 70 ? 9.020 22.074 24.469 1.00 14.44 70 MET D N 1
ATOM 2947 C CA . MET D 1 70 ? 10.312 22.288 25.117 1.00 17.96 70 MET D CA 1
ATOM 2948 C C . MET D 1 70 ? 10.216 22.937 26.485 1.00 18.63 70 MET D C 1
ATOM 2949 O O . MET D 1 70 ? 11.023 22.647 27.370 1.00 21.49 70 MET D O 1
ATOM 2954 N N . SER D 1 71 ? 9.213 23.786 26.674 1.00 15.26 71 SER D N 1
ATOM 2955 C CA . SER D 1 71 ? 9.034 24.421 27.973 1.00 15.29 71 SER D CA 1
ATOM 2956 C C . SER D 1 71 ? 7.577 24.419 28.394 1.00 14.10 71 SER D C 1
ATOM 2957 O O . SER D 1 71 ? 6.672 24.400 27.570 1.00 12.45 71 SER D O 1
ATOM 2960 N N . ILE D 1 72 ? 7.385 24.420 29.706 1.00 12.17 72 ILE D N 1
ATOM 2961 C CA . ILE D 1 72 ? 6.072 24.392 30.336 1.00 13.21 72 ILE D CA 1
ATOM 2962 C C . ILE D 1 72 ? 5.923 25.719 31.117 1.00 12.25 72 ILE D C 1
ATOM 2963 O O . ILE D 1 72 ? 6.798 26.100 31.874 1.00 13.47 72 ILE D O 1
ATOM 2968 N N . PRO D 1 73 ? 4.815 26.448 30.916 1.00 13.53 73 PRO D N 1
ATOM 2969 C CA . PRO D 1 73 ? 3.703 26.131 30.013 1.00 14.28 73 PRO D CA 1
ATOM 2970 C C . PRO D 1 73 ? 3.948 26.602 28.582 1.00 14.17 73 PRO D C 1
ATOM 2971 O O . PRO D 1 73 ? 4.800 27.443 28.343 1.00 13.93 73 PRO D O 1
ATOM 2975 N N . THR D 1 74 ? 3.215 26.037 27.629 1.00 13.19 74 THR D N 1
ATOM 2976 C CA . THR D 1 74 ? 3.311 26.476 26.248 1.00 13.79 74 THR D CA 1
ATOM 2977 C C . THR D 1 74 ? 1.867 26.536 25.766 1.00 15.22 74 THR D C 1
ATOM 2978 O O . THR D 1 74 ? 1.044 25.704 26.167 1.00 12.30 74 THR D O 1
ATOM 2982 N N . LEU D 1 75 ? 1.565 27.528 24.931 1.00 14.75 75 LEU D N 1
ATOM 2983 C CA . LEU D 1 75 ? 0.231 27.698 24.364 1.00 15.25 75 LEU D CA 1
ATOM 2984 C C . LEU D 1 75 ? 0.267 27.491 22.843 1.00 12.94 75 LEU D C 1
ATOM 2985 O O . LEU D 1 75 ? 1.156 27.991 22.172 1.00 15.24 75 LEU D O 1
ATOM 2990 N N . ILE D 1 76 ? -0.674 26.716 22.314 1.00 14.26 76 ILE D N 1
ATOM 2991 C CA . ILE D 1 76 ? -0.760 26.519 20.875 1.00 13.99 76 ILE D CA 1
ATOM 2992 C C . ILE D 1 76 ? -2.198 26.682 20.442 1.00 15.85 76 ILE D C 1
ATOM 2993 O O . ILE D 1 76 ? -3.084 26.045 20.994 1.00 14.65 76 ILE D O 1
ATOM 2998 N N . LEU D 1 77 ? -2.414 27.558 19.461 1.00 17.68 77 LEU D N 1
ATOM 2999 C CA . LEU D 1 77 ? -3.745 27.795 18.918 1.00 18.69 77 LEU D CA 1
ATOM 3000 C C . LEU D 1 77 ? -3.935 26.911 17.698 1.00 19.81 77 LEU D C 1
ATOM 3001 O O . LEU D 1 77 ? -3.069 26.848 16.813 1.00 20.44 77 LEU D O 1
ATOM 3006 N N . PHE D 1 78 ? -5.068 26.223 17.675 1.00 18.82 78 PHE D N 1
ATOM 3007 C CA . PHE D 1 78 ? -5.456 25.342 16.584 1.00 20.87 78 PHE D CA 1
ATOM 3008 C C . PHE D 1 78 ? -6.666 25.940 15.852 1.00 23.88 78 PHE D C 1
ATOM 3009 O O . PHE D 1 78 ? -7.617 26.399 16.481 1.00 21.63 78 PHE D O 1
ATOM 3017 N N . LYS D 1 79 ? -6.604 25.965 14.526 1.00 24.96 79 LYS D N 1
ATOM 3018 C CA . LYS D 1 79 ? -7.718 26.438 13.707 1.00 30.88 79 LYS D CA 1
ATOM 3019 C C . LYS D 1 79 ? -7.876 25.361 12.654 1.00 34.35 79 LYS D C 1
ATOM 3020 O O . LYS D 1 79 ? -6.881 24.807 12.184 1.00 37.19 79 LYS D O 1
ATOM 3026 N N . GLY D 1 80 ? -9.118 25.040 12.308 1.00 38.71 80 GLY D N 1
ATOM 3027 C CA . GLY D 1 80 ? -9.362 24.014 11.313 1.00 39.43 80 GLY D CA 1
ATOM 3028 C C . GLY D 1 80 ? -8.715 22.698 11.699 1.00 40.66 80 GLY D C 1
ATOM 3029 O O . GLY D 1 80 ? -8.429 21.871 10.839 1.00 43.82 80 GLY D O 1
ATOM 3030 N N . GLY D 1 81 ? -8.476 22.502 12.992 1.00 41.55 81 GLY D N 1
ATOM 3031 C CA . GLY D 1 81 ? -7.859 21.269 13.442 1.00 39.88 81 GLY D CA 1
ATOM 3032 C C . GLY D 1 81 ? -6.343 21.231 13.285 1.00 38.92 81 GLY D C 1
ATOM 3033 O O . GLY D 1 81 ? -5.723 20.184 13.471 1.00 37.66 81 GLY D O 1
ATOM 3034 N N . ARG D 1 82 ? -5.740 22.367 12.947 1.00 36.39 82 ARG D N 1
ATOM 3035 C CA . ARG D 1 82 ? -4.289 22.433 12.777 1.00 31.29 82 ARG D CA 1
ATOM 3036 C C . ARG D 1 82 ? -3.657 23.523 13.630 1.00 23.66 82 ARG D C 1
ATOM 3037 O O . ARG D 1 82 ? -4.229 24.598 13.798 1.00 22.78 82 ARG D O 1
ATOM 3045 N N . PRO D 1 83 ? -2.450 23.263 14.168 1.00 21.87 83 PRO D N 1
ATOM 3046 C CA . PRO D 1 83 ? -1.766 24.266 14.995 1.00 19.69 83 PRO D CA 1
ATOM 3047 C C . PRO D 1 83 ? -1.363 25.464 14.117 1.00 19.63 83 PRO D C 1
ATOM 3048 O O . PRO D 1 83 ? -0.599 25.319 13.168 1.00 21.36 83 PRO D O 1
ATOM 3052 N N . VAL D 1 84 ? -1.894 26.641 14.419 1.00 21.28 84 VAL D N 1
ATOM 3053 C CA . VAL D 1 84 ? -1.604 27.826 13.620 1.00 21.90 84 VAL D CA 1
ATOM 3054 C C . VAL D 1 84 ? -0.818 28.900 14.341 1.00 20.93 84 VAL D C 1
ATOM 3055 O O . VAL D 1 84 ? -0.264 29.799 13.715 1.00 22.03 84 VAL D O 1
ATOM 3059 N N . LYS D 1 85 ? -0.779 28.843 15.662 1.00 17.14 85 LYS D N 1
ATOM 3060 C CA . LYS D 1 85 ? -0.007 29.838 16.370 1.00 18.61 85 LYS D CA 1
ATOM 3061 C C . LYS D 1 85 ? 0.565 29.242 17.640 1.00 17.81 85 LYS D C 1
ATOM 3062 O O . LYS D 1 85 ? -0.079 28.421 18.285 1.00 17.24 85 LYS D O 1
ATOM 3068 N N . GLN D 1 86 ? 1.795 29.630 17.971 1.00 16.41 86 GLN D N 1
ATOM 3069 C CA . GLN D 1 86 ? 2.429 29.159 19.196 1.00 16.29 86 GLN D CA 1
ATOM 3070 C C . GLN D 1 86 ? 2.881 30.361 20.020 1.00 17.69 86 GLN D C 1
ATOM 3071 O O . GLN D 1 86 ? 3.390 31.345 19.483 1.00 17.74 86 GLN D O 1
ATOM 3077 N N . LEU D 1 87 ? 2.687 30.281 21.332 1.00 16.20 87 LEU D N 1
ATOM 3078 C CA . LEU D 1 87 ? 3.056 31.385 22.210 1.00 19.25 87 LEU D CA 1
ATOM 3079 C C . LEU D 1 87 ? 3.718 30.917 23.516 1.00 19.55 87 LEU D C 1
ATOM 3080 O O . LEU D 1 87 ? 3.377 29.822 23.994 1.00 13.25 87 LEU D O 1
ATOM 3085 N N . ILE D 1 88 ? 4.651 31.682 24.061 1.00 20.76 88 ILE D N 1
ATOM 3086 C CA . ILE D 1 88 ? 5.215 31.266 25.339 1.00 24.58 88 ILE D CA 1
ATOM 3087 C C . ILE D 1 88 ? 3.935 31.234 26.232 1.00 21.55 88 ILE D C 1
ATOM 3088 O O . ILE D 1 88 ? 3.000 32.024 26.015 1.00 17.18 88 ILE D O 1
ATOM 3093 N N . GLY D 1 89 ? 3.914 30.337 27.228 1.00 20.12 89 GLY D N 1
ATOM 3094 C CA . GLY D 1 89 ? 2.765 30.136 28.070 1.00 18.63 89 GLY D CA 1
ATOM 3095 C C . GLY D 1 89 ? 2.466 31.138 29.166 1.00 19.49 89 GLY D C 1
ATOM 3096 O O . GLY D 1 89 ? 1.319 31.284 29.605 1.00 21.00 89 GLY D O 1
ATOM 3097 N N . TYR D 1 90 ? 3.507 31.823 29.617 1.00 20.29 90 TYR D N 1
ATOM 3098 C CA . TYR D 1 90 ? 3.379 32.840 30.652 1.00 26.57 90 TYR D CA 1
ATOM 3099 C C . TYR D 1 90 ? 3.058 34.126 29.921 1.00 27.08 90 TYR D C 1
ATOM 3100 O O . TYR D 1 90 ? 3.919 34.704 29.253 1.00 27.11 90 TYR D O 1
ATOM 3109 N N . GLN D 1 91 ? 1.808 34.559 30.044 1.00 28.00 91 GLN D N 1
ATOM 3110 C CA . GLN D 1 91 ? 1.319 35.751 29.350 1.00 31.18 91 GLN D CA 1
ATOM 3111 C C . GLN D 1 91 ? 0.273 36.476 30.168 1.00 31.09 91 GLN D C 1
ATOM 3112 O O . GLN D 1 91 ? -0.748 35.885 30.505 1.00 31.63 91 GLN D O 1
ATOM 3118 N N . PRO D 1 92 ? 0.497 37.758 30.480 1.00 30.98 92 PRO D N 1
ATOM 3119 C CA . PRO D 1 92 ? -0.510 38.491 31.253 1.00 31.88 92 PRO D CA 1
ATOM 3120 C C . PRO D 1 92 ? -1.746 38.582 30.346 1.00 32.43 92 PRO D C 1
ATOM 3121 O O . PRO D 1 92 ? -1.636 38.431 29.127 1.00 31.05 92 PRO D O 1
ATOM 3125 N N . LYS D 1 93 ? -2.919 38.819 30.919 1.00 33.10 93 LYS D N 1
ATOM 3126 C CA . LYS D 1 93 ? -4.120 38.942 30.105 1.00 30.86 93 LYS D CA 1
ATOM 3127 C C . LYS D 1 93 ? -3.918 39.922 28.940 1.00 27.34 93 LYS D C 1
ATOM 3128 O O . LYS D 1 93 ? -4.276 39.615 27.815 1.00 30.19 93 LYS D O 1
ATOM 3134 N N . GLU D 1 94 ? -3.336 41.092 29.198 1.00 29.57 94 GLU D N 1
ATOM 3135 C CA . GLU D 1 94 ? -3.144 42.082 28.127 1.00 29.77 94 GLU D CA 1
ATOM 3136 C C . GLU D 1 94 ? -2.377 41.568 26.913 1.00 31.03 94 GLU D C 1
ATOM 3137 O O . GLU D 1 94 ? -2.815 41.735 25.769 1.00 29.70 94 GLU D O 1
ATOM 3143 N N . GLN D 1 95 ? -1.220 40.966 27.173 1.00 29.40 95 GLN D N 1
ATOM 3144 C CA . GLN D 1 95 ? -0.361 4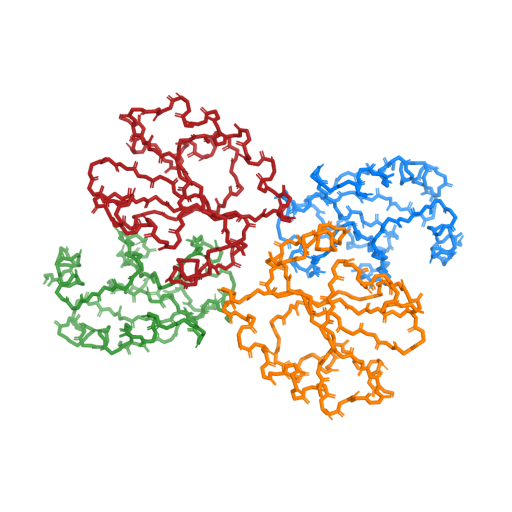0.420 26.127 1.00 28.13 95 GLN D CA 1
ATOM 3145 C C . GLN D 1 95 ? -1.017 39.228 25.439 1.00 27.77 95 GLN D C 1
ATOM 3146 O O . GLN D 1 95 ? -0.944 39.083 24.213 1.00 28.66 95 GLN D O 1
ATOM 3152 N N . LEU D 1 96 ? -1.652 38.370 26.233 1.00 25.67 96 LEU D N 1
ATOM 3153 C CA . LEU D 1 96 ? -2.338 37.206 25.689 1.00 27.38 96 LEU D CA 1
ATOM 3154 C C . LEU D 1 96 ? -3.439 37.653 24.740 1.00 28.45 96 LEU D C 1
ATOM 3155 O O . LEU D 1 96 ? -3.567 37.119 23.638 1.00 30.01 96 LEU D O 1
ATOM 3160 N N . GLU D 1 97 ? -4.239 38.631 25.154 1.00 27.10 97 GLU D N 1
ATOM 3161 C CA . GLU D 1 97 ? -5.306 39.082 24.273 1.00 30.72 97 GLU D CA 1
ATOM 3162 C C . GLU D 1 97 ? -4.746 39.805 23.048 1.00 28.52 97 GLU D C 1
ATOM 3163 O O . GLU D 1 97 ? -5.235 39.611 21.937 1.00 29.25 97 GLU D O 1
ATOM 3169 N N . ALA D 1 98 ? -3.698 40.600 23.235 1.00 29.38 98 ALA D N 1
ATOM 3170 C CA . ALA D 1 98 ? -3.090 41.313 22.113 1.00 30.60 98 ALA D CA 1
ATOM 3171 C C . ALA D 1 98 ? -2.604 40.341 21.020 1.00 32.41 98 ALA D C 1
ATOM 3172 O O . ALA D 1 98 ? -2.874 40.535 19.834 1.00 28.92 98 ALA D O 1
ATOM 3174 N N . GLN D 1 99 ? -1.907 39.279 21.412 1.00 32.55 99 GLN D N 1
ATOM 3175 C CA . GLN D 1 99 ? -1.402 38.309 20.431 1.00 34.24 99 GLN D CA 1
ATOM 3176 C C . GLN D 1 99 ? -2.477 37.445 19.783 1.00 32.65 99 GLN D C 1
ATOM 3177 O O . GLN D 1 99 ? -2.293 36.935 18.676 1.00 34.50 99 GLN D O 1
ATOM 3183 N N . LEU D 1 100 ? -3.599 37.270 20.468 1.00 31.25 100 LEU D N 1
ATOM 3184 C CA . LEU D 1 100 ? -4.672 36.463 19.916 1.00 31.36 100 LEU D CA 1
ATOM 3185 C C . LEU D 1 100 ? -5.776 37.350 19.349 1.00 32.00 100 LEU D C 1
ATOM 3186 O O . LEU D 1 100 ? -6.883 36.883 19.100 1.00 30.72 100 LEU D O 1
ATOM 3191 N N . ALA D 1 101 ? -5.452 38.626 19.138 1.00 32.67 101 ALA D N 1
ATOM 3192 C CA . ALA D 1 101 ? -6.401 39.607 18.604 1.00 35.36 101 ALA D CA 1
ATOM 3193 C C . ALA D 1 101 ? -7.283 39.093 17.462 1.00 36.97 101 ALA D C 1
ATOM 3194 O O . ALA D 1 101 ? -8.496 39.306 17.463 1.00 37.15 101 ALA D O 1
ATOM 3196 N N . ASP D 1 102 ? -6.672 38.415 16.494 1.00 40.49 102 ASP D N 1
ATOM 3197 C CA . ASP D 1 102 ? -7.396 37.892 15.338 1.00 41.13 102 ASP D CA 1
ATOM 3198 C C . ASP D 1 102 ? -8.628 37.056 15.678 1.00 42.57 102 ASP D C 1
ATOM 3199 O O . ASP D 1 102 ? -9.741 37.409 15.284 1.00 44.17 102 ASP D O 1
ATOM 3204 N N . VAL D 1 103 ? -8.446 35.952 16.403 1.00 42.27 103 VAL D N 1
ATOM 3205 C CA . VAL D 1 103 ? -9.582 35.087 16.738 1.00 41.87 103 VAL D CA 1
ATOM 3206 C C . VAL D 1 103 ? -10.629 35.714 17.648 1.00 42.53 103 VAL D C 1
ATOM 3207 O O . VAL D 1 103 ? -11.788 35.292 17.644 1.00 40.60 103 VAL D O 1
ATOM 3211 N N . LEU D 1 104 ? -10.223 36.716 18.422 1.00 40.21 104 LEU D N 1
ATOM 3212 C CA . LEU D 1 104 ? -11.141 37.377 19.348 1.00 41.27 104 LEU D CA 1
ATOM 3213 C C . LEU D 1 104 ? -11.984 38.460 18.675 1.00 42.02 104 LEU D C 1
ATOM 3214 O O . LEU D 1 104 ? -12.946 38.963 19.261 1.00 42.77 104 LEU D O 1
ATOM 3219 N N . GLN D 1 105 ? -11.619 38.808 17.444 1.00 42.12 105 GLN D N 1
ATOM 3220 C CA . GLN D 1 105 ? -12.341 39.812 16.674 1.00 43.35 105 GLN D CA 1
ATOM 3221 C C . GLN D 1 105 ? -13.620 39.264 16.018 1.00 43.48 105 GLN D C 1
ATOM 3222 O O . GLN D 1 105 ? -14.403 38.621 16.734 1.00 41.93 105 GLN D O 1
#